Protein AF-0000000087288320 (afdb_homodimer)

Solvent-accessible surface area (backbone atoms only — not comparable to full-atom values): 20146 Å² total; per-residue (Å²): 88,63,56,33,37,24,22,53,28,0,20,28,48,33,50,66,39,34,60,52,34,31,35,42,32,48,26,39,26,51,52,38,39,58,61,34,47,61,52,41,53,49,40,74,44,32,36,66,51,32,46,74,71,66,43,54,68,68,47,19,50,52,28,26,45,25,40,53,29,32,46,63,25,49,52,24,49,22,45,33,51,28,51,51,27,51,33,35,25,68,72,48,43,61,66,59,38,52,48,52,52,55,42,47,57,52,39,53,53,47,32,49,41,33,24,61,74,72,56,46,40,51,40,22,41,22,35,38,53,20,50,40,39,41,48,45,35,50,53,52,49,49,48,43,74,68,34,77,87,28,50,61,29,46,78,64,90,61,75,66,22,75,52,64,52,67,64,46,45,52,52,10,49,40,50,36,49,46,54,51,49,58,53,47,59,55,49,52,47,57,60,54,35,61,73,43,96,60,25,65,60,46,48,56,28,56,69,75,104,89,63,58,34,37,23,22,54,28,1,21,28,49,32,51,67,41,35,58,53,33,30,38,41,34,47,28,40,26,51,52,38,40,56,62,34,46,64,52,43,53,50,39,73,44,32,36,65,51,34,42,73,71,66,43,53,71,68,48,18,51,52,28,26,45,25,41,54,29,34,46,64,26,49,50,26,49,23,46,33,50,29,51,52,29,51,33,35,26,69,72,48,44,61,66,60,39,52,47,50,52,55,41,47,57,51,39,53,54,46,33,48,41,34,24,60,74,73,56,46,41,51,38,23,42,22,36,37,53,19,50,40,40,42,49,45,35,50,54,52,50,50,48,44,75,68,33,79,86,28,50,60,30,45,78,63,91,62,75,66,23,73,53,66,52,69,63,48,44,53,51,10,49,39,51,36,49,45,54,50,50,58,54,46,59,55,47,54,46,56,60,54,35,60,72,43,98,59,26,67,61,46,47,55,30,55,70,75,106

Nearest PDB structures (foldseek):
  7dqk-assembly1_A  TM=9.594E-01  e=2.286E-16  Nicotiana tabacum
  5y50-assembly1_A  TM=8.975E-01  e=9.957E-10  Arabidopsis thaliana
  5xjj-assembly1_A  TM=8.899E-01  e=1.321E-08  Camelina sativa
  3vvo-assembly1_A  TM=7.636E-01  e=1.579E-02  Pyrococcus furiosus
  6idr-assembly1_A  TM=7.639E-01  e=8.590E-02  Vibrio cholerae

Foldseek 3Di:
DLVLLLVVLLVCVVVVVQQCNQLSLLLQLVLQQVVLVVVLVCLCCQLVVVVVVPDDNVCSVLVSLLSNLQSLVSSLCSNLSSLQSSCVSVVNHVQLVVQLVVLVVVLVVQLCCQCPVVPVNSNSNSNSSNVSSNSSSVSSVVCLPPPPSNCSNHPDDDPCSVPPSVVSVVVVVVVVVVVVVVVVVLVVVLVVCCVDPCSVVSNVVSVVD/DLVLLLVVLLVCVVVVVQQCNQLSLLLQLVLQQVVLVVVLVCLCCQLVVVVVVPDDNVCSVLVSLLSNLQSLVSSLCSNLSSLCSSCVSVVNHVQLVVQLVVLVVVLVVQLCCQCPVVPVNSNSNSNSSSVSSNSSSVSSVVCLPPPPSNCSNHPDDDPCSVPPSVVSVVVVVVVVVVVVVVVVVLVVVLVVCCVDPCSVVSNVVSVVD

InterPro domains:
  IPR002528 Multi antimicrobial extrusion protein [PF01554] (1-113)

Sequence (418 aa):
MGSAVETLCGQAYGAHKYDMLGIYLQRSIILLGLTGIPLAVMYAFSEPLLLLMGQSPDIARAASIFVYGLIPQIFAYAVNFPIQKFLQAQSIVLPSAYISTATLVLHVLMSWVLMYKVGLGLLGASLVLSVSWWIMVAAQFVYIVVSPTCRHTWTGFSWQAFSGLPSFFKLSAASAVMLCLETWYFQVLVIIAGLLPNPEIALDSLSIWMGSAVETLCGQAYGAHKYDMLGIYLQRSIILLGLTGIPLAVMYAFSEPLLLLMGQSPDIARAASIFVYGLIPQIFAYAVNFPIQKFLQAQSIVLPSAYISTATLVLHVLMSWVLMYKVGLGLLGASLVLSVSWWIMVAAQFVYIVVSPTCRHTWTGFSWQAFSGLPSFFKLSAASAVMLCLETWYFQVLVIIAGLLPNPEIALDSLSIW

Organism: Triticum turgidum subsp. durum (NCBI:txid4567)

Structure (mmCIF, N/CA/C/O backbone):
data_AF-0000000087288320-model_v1
#
loop_
_entity.id
_entity.type
_entity.pdbx_description
1 polymer 'Protein DETOXIFICATION'
#
loop_
_atom_site.group_PDB
_atom_site.id
_atom_site.type_symbol
_atom_site.label_atom_id
_atom_site.label_alt_id
_atom_site.label_comp_id
_atom_site.label_asym_id
_atom_site.label_entity_id
_atom_site.label_seq_id
_atom_site.pdbx_PDB_ins_code
_atom_site.Cartn_x
_atom_site.Cartn_y
_atom_site.Cartn_z
_atom_site.occupancy
_atom_site.B_iso_or_equiv
_atom_site.auth_seq_id
_atom_site.auth_comp_id
_atom_site.auth_asym_id
_atom_site.auth_atom_id
_atom_site.pdbx_PDB_model_num
ATOM 1 N N . MET A 1 1 ? -3.99 5.727 -4.988 1 49.69 1 MET A N 1
ATOM 2 C CA . MET A 1 1 ? -4.656 7 -5.23 1 49.69 1 MET A CA 1
ATOM 3 C C . MET A 1 1 ? -5.254 7.555 -3.938 1 49.69 1 MET A C 1
ATOM 5 O O . MET A 1 1 ? -5.789 8.664 -3.922 1 49.69 1 MET A O 1
ATOM 9 N N . GLY A 1 2 ? -5.109 6.781 -2.797 1 59.94 2 GLY A N 1
ATOM 10 C CA . GLY A 1 2 ? -5.785 7.277 -1.607 1 59.94 2 GLY A CA 1
ATOM 11 C C . GLY A 1 2 ? -4.883 8.109 -0.714 1 59.94 2 GLY A C 1
ATOM 12 O O . GLY A 1 2 ? -5.258 8.453 0.406 1 59.94 2 GLY A O 1
ATOM 13 N N . SER A 1 3 ? -3.82 8.555 -1.375 1 71.69 3 SER A N 1
ATOM 14 C CA . SER A 1 3 ? -2.885 9.25 -0.495 1 71.69 3 SER A CA 1
ATOM 15 C C . SER A 1 3 ? -3.293 10.703 -0.291 1 71.69 3 SER A C 1
ATOM 17 O O . SER A 1 3 ? -3.006 11.297 0.752 1 71.69 3 SER A O 1
ATOM 19 N N . ALA A 1 4 ? -4.082 11.188 -1.201 1 85.81 4 ALA A N 1
ATOM 20 C CA . ALA A 1 4 ? -4.5 12.586 -1.103 1 85.81 4 ALA A CA 1
ATOM 21 C C . ALA A 1 4 ? -5.391 12.805 0.116 1 85.81 4 ALA A C 1
ATOM 23 O O . ALA A 1 4 ? -5.281 13.828 0.793 1 85.81 4 ALA A O 1
ATOM 24 N N . VAL A 1 5 ? -6.191 11.859 0.333 1 90 5 VAL A N 1
ATOM 25 C CA . VAL A 1 5 ? -7.125 11.992 1.446 1 90 5 VAL A CA 1
ATOM 26 C C . VAL A 1 5 ? -6.355 12.047 2.764 1 90 5 VAL A C 1
ATOM 28 O O . VAL A 1 5 ? -6.629 12.891 3.617 1 90 5 VAL A O 1
ATOM 31 N N . GLU A 1 6 ? -5.41 11.188 2.91 1 89.94 6 GLU A N 1
ATOM 32 C CA . GLU A 1 6 ? -4.637 11.188 4.148 1 89.94 6 GLU A CA 1
ATOM 33 C C . GLU A 1 6 ? -3.871 12.5 4.312 1 89.94 6 GLU A C 1
ATOM 35 O O . GLU A 1 6 ? -3.807 13.055 5.414 1 89.94 6 GLU A O 1
ATOM 40 N N . THR A 1 7 ? -3.342 12.938 3.246 1 91.19 7 THR A N 1
ATOM 41 C CA . THR A 1 7 ? -2.561 14.172 3.271 1 91.19 7 THR A CA 1
ATOM 42 C C . THR A 1 7 ? -3.443 15.367 3.617 1 91.19 7 THR A C 1
ATOM 44 O O . THR A 1 7 ? -3.172 16.094 4.578 1 91.19 7 THR A O 1
ATOM 47 N N . LEU A 1 8 ? -4.484 15.562 2.922 1 93.44 8 LEU A N 1
ATOM 48 C CA . LEU A 1 8 ? -5.324 16.734 3.078 1 93.44 8 LEU A CA 1
ATOM 49 C C . LEU A 1 8 ? -6.105 16.688 4.387 1 93.44 8 LEU A C 1
ATOM 51 O O . LEU A 1 8 ? -6.297 17.719 5.043 1 93.44 8 LEU A O 1
ATOM 55 N N . CYS A 1 9 ? -6.543 15.516 4.75 1 95.31 9 CYS A N 1
ATOM 56 C CA . CYS A 1 9 ? -7.207 15.375 6.043 1 95.31 9 CYS A CA 1
ATOM 57 C C . CYS A 1 9 ? -6.234 15.641 7.188 1 95.31 9 CYS A C 1
ATOM 59 O O . CYS A 1 9 ? -6.598 16.281 8.18 1 95.31 9 CYS A O 1
ATOM 61 N N . GLY A 1 10 ? -5.023 15.141 7.043 1 94.5 10 GLY A N 1
ATOM 62 C CA . GLY A 1 10 ? -4.02 15.414 8.055 1 94.5 10 GLY A CA 1
ATOM 63 C C . GLY A 1 10 ? -3.744 16.891 8.242 1 94.5 10 GLY A C 1
ATOM 64 O O . GLY A 1 10 ? -3.691 17.391 9.367 1 94.5 10 GLY A O 1
ATOM 65 N N . GLN A 1 11 ? -3.582 17.547 7.184 1 94.88 11 GLN A N 1
ATOM 66 C CA . GLN A 1 11 ? -3.35 19 7.223 1 94.88 11 GLN A CA 1
ATOM 67 C C . GLN A 1 11 ? -4.531 19.719 7.852 1 94.88 11 GLN A C 1
ATOM 69 O O . GLN A 1 11 ? -4.348 20.594 8.711 1 94.88 11 GLN A O 1
ATOM 74 N N . ALA A 1 12 ? -5.707 19.375 7.363 1 96.56 12 ALA A N 1
ATOM 75 C CA . ALA A 1 12 ? -6.914 20.031 7.875 1 96.56 12 ALA A CA 1
ATOM 76 C C . ALA A 1 12 ? -7.082 19.766 9.367 1 96.56 12 ALA A C 1
ATOM 78 O O . ALA A 1 12 ? -7.438 20.656 10.133 1 96.56 12 ALA A O 1
ATOM 79 N N . TYR A 1 13 ? -6.887 18.578 9.766 1 96.69 13 TYR A N 1
ATOM 80 C CA . TYR A 1 13 ? -6.988 18.219 11.18 1 96.69 13 TYR A CA 1
ATOM 81 C C . TYR A 1 13 ? -6.012 19.031 12.023 1 96.69 13 TYR A C 1
ATOM 83 O O . TYR A 1 13 ? -6.383 19.562 13.062 1 96.69 13 TYR A O 1
ATOM 91 N N . GLY A 1 14 ? -4.789 19.094 11.57 1 95.5 14 GLY A N 1
ATOM 92 C CA . GLY A 1 14 ? -3.787 19.891 12.258 1 95.5 14 GLY A CA 1
ATOM 93 C C . GLY A 1 14 ? -4.145 21.359 12.336 1 95.5 14 GLY A C 1
ATOM 94 O O . GLY A 1 14 ? -3.861 22.016 13.336 1 95.5 14 GLY A O 1
ATOM 95 N N . ALA A 1 15 ? -4.789 21.828 11.328 1 96.5 15 ALA A N 1
ATOM 96 C CA . ALA A 1 15 ? -5.164 23.234 11.242 1 96.5 15 ALA A CA 1
ATOM 97 C C . ALA A 1 15 ? -6.477 23.5 11.969 1 96.5 15 ALA A C 1
ATOM 99 O O . ALA A 1 15 ? -6.996 24.609 11.945 1 96.5 15 ALA A O 1
ATOM 100 N N . HIS A 1 16 ? -7.082 22.484 12.5 1 96.88 16 HIS A N 1
ATOM 101 C CA . HIS A 1 16 ? -8.352 22.531 13.219 1 96.88 16 HIS A CA 1
ATOM 102 C C . HIS A 1 16 ? -9.5 22.906 12.289 1 96.88 16 HIS A C 1
ATOM 104 O O . HIS A 1 16 ? -10.453 23.562 12.703 1 96.88 16 HIS A O 1
ATOM 110 N N . LYS A 1 17 ? -9.305 22.688 11.047 1 97.19 17 LYS A N 1
ATOM 111 C CA . LYS A 1 17 ? -10.406 22.766 10.094 1 97.19 17 LYS A CA 1
ATOM 112 C C . LYS A 1 17 ? -11.133 21.422 9.992 1 97.19 17 LYS A C 1
ATOM 114 O O . LYS A 1 17 ? -11.164 20.812 8.922 1 97.19 17 LYS A O 1
ATOM 119 N N . TYR A 1 18 ? -11.805 21.078 10.992 1 97.06 18 TYR A N 1
ATOM 120 C CA . TYR A 1 18 ? -12.32 19.734 11.188 1 97.06 18 TYR A CA 1
ATOM 121 C C . TYR A 1 18 ? -13.43 19.422 10.188 1 97.06 18 TYR A C 1
ATOM 123 O O . TYR A 1 18 ? -13.555 18.297 9.711 1 97.06 18 TYR A O 1
ATOM 131 N N . ASP A 1 19 ? -14.133 20.359 9.758 1 95.38 19 ASP A N 1
ATOM 132 C CA . ASP A 1 19 ? -15.281 20.172 8.875 1 95.38 19 ASP A CA 1
ATOM 133 C C . ASP A 1 19 ? -14.836 19.75 7.48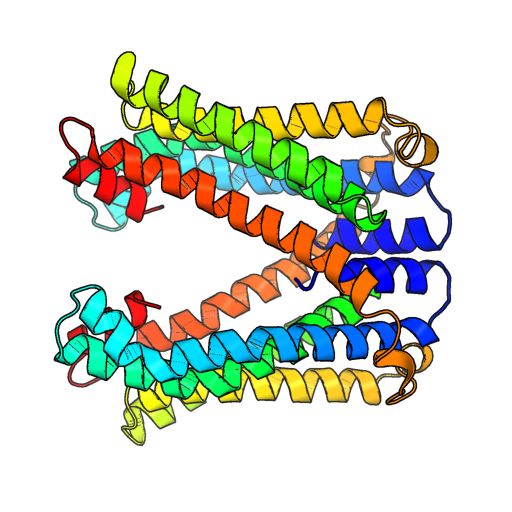 1 95.38 19 ASP A C 1
ATOM 135 O O . ASP A 1 19 ? -15.609 19.141 6.73 1 95.38 19 ASP A O 1
ATOM 139 N N . MET A 1 20 ? -13.617 20.078 7.16 1 95.75 20 MET A N 1
ATOM 140 C CA . MET A 1 20 ? -13.109 19.781 5.824 1 95.75 20 MET A CA 1
ATOM 141 C C . MET A 1 20 ? -12.781 18.297 5.684 1 95.75 20 MET A C 1
ATOM 143 O O . MET A 1 20 ? -12.68 17.781 4.57 1 95.75 20 MET A O 1
ATOM 147 N N . LEU A 1 21 ? -12.609 17.625 6.77 1 97.25 21 LEU A N 1
ATOM 148 C CA . LEU A 1 21 ? -12.242 16.203 6.723 1 97.25 21 LEU A CA 1
ATOM 149 C C . LEU A 1 21 ? -13.328 15.383 6.035 1 97.25 21 LEU A C 1
ATOM 151 O O . LEU A 1 21 ? -13.039 14.578 5.152 1 97.25 21 LEU A O 1
ATOM 155 N N . GLY A 1 22 ? -14.516 15.648 6.426 1 97.19 22 GLY A N 1
ATOM 156 C CA . GLY A 1 22 ? -15.625 14.961 5.793 1 97.19 22 GLY A CA 1
ATOM 157 C C . GLY A 1 22 ? -15.734 15.242 4.309 1 97.19 22 GLY A C 1
ATOM 158 O O . GLY A 1 22 ? -16.062 14.352 3.525 1 97.19 22 GLY A O 1
ATOM 159 N N . ILE A 1 23 ? -15.438 16.438 3.93 1 96.31 23 ILE A N 1
ATOM 160 C CA . ILE A 1 23 ? -15.492 16.844 2.529 1 96.31 23 ILE A CA 1
ATOM 161 C C . ILE A 1 23 ? -14.422 16.094 1.731 1 96.31 23 ILE A C 1
ATOM 163 O O . ILE A 1 23 ? -14.703 15.555 0.659 1 96.31 23 ILE A O 1
ATOM 167 N N . TYR A 1 24 ? -13.258 16.031 2.268 1 95.44 24 TYR A N 1
ATOM 168 C CA . TYR A 1 24 ? -12.172 15.32 1.596 1 95.44 24 TYR A CA 1
ATOM 169 C C . TYR A 1 24 ? -12.469 13.828 1.493 1 95.44 24 TYR A C 1
ATOM 171 O O . TYR A 1 24 ? -12.133 13.195 0.49 1 95.44 24 TYR A O 1
ATOM 179 N N . LEU A 1 25 ? -13.062 13.281 2.559 1 96.5 25 LEU A N 1
ATOM 180 C CA . LEU A 1 25 ? -13.484 11.883 2.535 1 96.5 25 LEU A CA 1
ATOM 181 C C . LEU A 1 25 ? -14.422 11.617 1.365 1 96.5 25 LEU A C 1
ATOM 183 O O . LEU A 1 25 ? -14.195 10.703 0.575 1 96.5 25 LEU A O 1
ATOM 187 N N . GLN A 1 26 ? -15.406 12.438 1.244 1 96.81 26 GLN A N 1
ATOM 188 C CA . GLN A 1 26 ? -16.406 12.273 0.191 1 96.81 26 GLN A CA 1
ATOM 189 C C . GLN A 1 26 ? -15.789 12.5 -1.188 1 96.81 26 GLN A C 1
ATOM 191 O O . GLN A 1 26 ? -16.078 11.758 -2.129 1 96.81 26 GLN A O 1
ATOM 196 N N . ARG A 1 27 ? -14.961 13.492 -1.257 1 95.19 27 ARG A N 1
ATOM 197 C CA . ARG A 1 27 ? -14.273 13.766 -2.514 1 95.19 27 ARG A CA 1
ATOM 198 C C . ARG A 1 27 ? -13.453 12.562 -2.967 1 95.19 27 ARG A C 1
ATOM 200 O O . ARG A 1 27 ? -13.453 12.211 -4.148 1 95.19 27 ARG A O 1
ATOM 207 N N . SER A 1 28 ? -12.773 12.023 -2.025 1 94.94 28 SER A N 1
ATOM 208 C CA . SER A 1 28 ? -11.953 10.859 -2.318 1 94.94 28 SER A CA 1
ATOM 209 C C . SER A 1 28 ? -12.812 9.68 -2.766 1 94.94 28 SER A C 1
ATOM 211 O O . SER A 1 28 ? -12.438 8.945 -3.684 1 94.94 28 SER A O 1
ATOM 213 N N . ILE A 1 29 ? -13.938 9.477 -2.143 1 96.38 29 ILE A N 1
ATOM 214 C CA . ILE A 1 29 ? -14.836 8.383 -2.498 1 96.38 29 ILE A CA 1
ATOM 215 C C . ILE A 1 29 ? -15.32 8.562 -3.932 1 96.38 29 ILE A C 1
ATOM 217 O O . ILE A 1 29 ? -15.375 7.602 -4.703 1 96.38 29 ILE A O 1
ATOM 221 N N . ILE A 1 30 ? -15.625 9.75 -4.277 1 95.62 30 ILE A N 1
ATOM 222 C CA . ILE A 1 30 ? -16.094 10.055 -5.625 1 95.62 30 ILE A CA 1
ATOM 223 C C . ILE A 1 30 ? -15 9.758 -6.641 1 95.62 30 ILE A C 1
ATOM 225 O O . ILE A 1 30 ? -15.242 9.055 -7.629 1 95.62 30 ILE A O 1
ATOM 229 N N . LEU A 1 31 ? -13.883 10.242 -6.367 1 93.44 31 LEU A N 1
ATOM 230 C CA . LEU A 1 31 ? -12.773 10.07 -7.301 1 93.44 31 LEU A CA 1
ATOM 231 C C . LEU A 1 31 ? -12.406 8.602 -7.453 1 93.44 31 LEU A C 1
ATOM 233 O O . LEU A 1 31 ? -12.258 8.102 -8.57 1 93.44 31 LEU A O 1
ATOM 237 N N . LEU A 1 32 ? -12.273 7.941 -6.328 1 93.31 32 LEU A N 1
ATOM 238 C CA . LEU A 1 32 ? -11.914 6.527 -6.371 1 93.31 32 LEU A CA 1
ATOM 239 C C . LEU A 1 32 ? -13.047 5.699 -6.98 1 93.31 32 LEU A C 1
ATOM 241 O O . LEU A 1 32 ? -12.789 4.723 -7.691 1 93.31 32 LEU A O 1
ATOM 245 N N . GLY A 1 33 ? -14.25 6.09 -6.688 1 95.44 33 GLY A N 1
ATOM 246 C CA . GLY A 1 33 ? -15.375 5.434 -7.328 1 95.44 33 GLY A CA 1
ATOM 247 C C . GLY A 1 33 ? -15.344 5.539 -8.844 1 95.44 33 GLY A C 1
ATOM 248 O O . GLY A 1 33 ? -15.586 4.555 -9.547 1 95.44 33 GLY A O 1
ATOM 249 N N . LEU A 1 34 ? -15.039 6.688 -9.281 1 94.06 34 LEU A N 1
ATOM 250 C CA . LEU A 1 34 ? -14.969 6.926 -10.719 1 94.06 34 LEU A CA 1
ATOM 251 C C . LEU A 1 34 ? -13.836 6.133 -11.352 1 94.06 34 LEU A C 1
ATOM 253 O O . LEU A 1 34 ? -13.984 5.59 -12.453 1 94.06 34 LEU A O 1
ATOM 257 N N . THR A 1 35 ? -12.727 6.062 -10.703 1 90.69 35 THR A N 1
ATOM 258 C CA . THR A 1 35 ? -11.594 5.309 -11.227 1 90.69 35 THR A CA 1
ATOM 259 C C . THR A 1 35 ? -11.883 3.809 -11.203 1 90.69 35 THR A C 1
ATOM 261 O O . THR A 1 35 ? -11.266 3.039 -11.938 1 90.69 35 THR A O 1
ATOM 264 N N . GLY A 1 36 ? -12.773 3.391 -10.297 1 94.38 36 GLY A N 1
ATOM 265 C CA . GLY A 1 36 ? -13.164 1.993 -10.211 1 94.38 36 GLY A CA 1
ATOM 266 C C . GLY A 1 36 ? -13.992 1.532 -11.398 1 94.38 36 GLY A C 1
ATOM 267 O O . GLY A 1 36 ? -14.031 0.338 -11.703 1 94.38 36 GLY A O 1
ATOM 268 N N . ILE A 1 37 ? -14.578 2.438 -12.125 1 96.88 37 ILE A N 1
ATOM 269 C CA . ILE A 1 37 ? -15.484 2.096 -13.211 1 96.88 37 ILE A CA 1
ATOM 270 C C . ILE A 1 37 ? -14.703 1.437 -14.352 1 96.88 37 ILE A C 1
ATOM 272 O O . ILE A 1 37 ? -15.055 0.343 -14.797 1 96.88 37 ILE A O 1
ATOM 276 N N . PRO A 1 38 ? -13.625 2.02 -14.844 1 95.75 38 PRO A N 1
ATOM 277 C CA . PRO A 1 38 ? -12.852 1.333 -15.875 1 95.75 38 PRO A CA 1
ATOM 278 C C . PRO A 1 38 ? -12.352 -0.038 -15.43 1 95.75 38 PRO A C 1
ATOM 280 O O . PRO A 1 38 ? -12.289 -0.971 -16.234 1 95.75 38 PRO A O 1
ATOM 283 N N . LEU A 1 39 ? -11.969 -0.109 -14.242 1 94.12 39 LEU A N 1
ATOM 284 C CA . LEU A 1 39 ? -11.516 -1.388 -13.711 1 94.12 39 LEU A CA 1
ATOM 285 C C . LEU A 1 39 ? -12.641 -2.412 -13.711 1 94.12 39 LEU A C 1
ATOM 287 O O . LEU A 1 39 ? -12.43 -3.578 -14.055 1 94.12 39 LEU A O 1
ATOM 291 N N . ALA A 1 40 ? -13.797 -1.947 -13.305 1 96.75 40 ALA A N 1
ATOM 292 C CA . ALA A 1 40 ? -14.961 -2.826 -13.32 1 96.75 40 ALA A CA 1
ATOM 293 C C . ALA A 1 40 ? -15.258 -3.316 -14.734 1 96.75 40 ALA A C 1
ATOM 295 O O . ALA A 1 40 ? -15.617 -4.48 -14.93 1 96.75 40 ALA A O 1
ATOM 296 N N . VAL A 1 41 ? -15.102 -2.459 -15.664 1 96.88 41 VAL A N 1
ATOM 297 C CA . VAL A 1 41 ? -15.312 -2.826 -17.062 1 96.88 41 VAL A CA 1
ATOM 298 C C . VAL A 1 41 ? -14.281 -3.865 -17.484 1 96.88 41 VAL A C 1
ATOM 300 O O . VAL A 1 41 ? -14.617 -4.844 -18.156 1 96.88 41 VAL A O 1
ATOM 303 N N . MET A 1 42 ? -13.086 -3.688 -17.078 1 95.19 42 MET A N 1
ATOM 304 C CA . MET A 1 42 ? -12.039 -4.66 -17.391 1 95.19 42 MET A CA 1
ATOM 305 C C . MET A 1 42 ? -12.359 -6.016 -16.766 1 95.19 42 MET A C 1
ATOM 307 O O . MET A 1 42 ? -12.133 -7.055 -17.391 1 95.19 42 MET A O 1
ATOM 311 N N . TYR A 1 43 ? -12.836 -5.961 -15.578 1 94.5 43 TYR A N 1
ATOM 312 C CA . TYR A 1 43 ? -13.219 -7.195 -14.898 1 94.5 43 TYR A CA 1
ATOM 313 C C . TYR A 1 43 ? -14.344 -7.898 -15.648 1 94.5 43 TYR A C 1
ATOM 315 O O . TYR A 1 43 ? -14.359 -9.125 -15.75 1 94.5 43 TYR A O 1
ATOM 323 N N . ALA A 1 44 ? -15.273 -7.098 -16.188 1 95.75 44 ALA A N 1
ATOM 324 C CA . ALA A 1 44 ? -16.406 -7.664 -16.906 1 95.75 44 ALA A CA 1
ATOM 325 C C . ALA A 1 44 ? -15.93 -8.383 -18.172 1 95.75 44 ALA A C 1
ATOM 327 O O . ALA A 1 44 ? -16.578 -9.336 -18.625 1 95.75 44 ALA A O 1
ATOM 328 N N . PHE A 1 45 ? -14.781 -8.008 -18.672 1 96.19 45 PHE A N 1
ATOM 329 C CA . PHE A 1 45 ? -14.234 -8.617 -19.875 1 96.19 45 PHE A CA 1
ATOM 330 C C . PHE A 1 45 ? -13.039 -9.5 -19.547 1 96.19 45 PHE A C 1
ATOM 332 O O . PHE A 1 45 ? -12.133 -9.664 -20.359 1 96.19 45 PHE A O 1
ATOM 339 N N . SER A 1 46 ? -13.062 -9.961 -18.406 1 93.12 46 SER A N 1
ATOM 340 C CA . SER A 1 46 ? -11.906 -10.727 -17.938 1 93.12 46 SER A CA 1
ATOM 341 C C . SER A 1 46 ? -11.719 -12 -18.766 1 93.12 46 SER A C 1
ATOM 343 O O . SER A 1 46 ? -10.594 -12.375 -19.094 1 93.12 46 SER A O 1
ATOM 345 N N . GLU A 1 47 ? -12.859 -12.641 -19.125 1 94.25 47 GLU A N 1
ATOM 346 C CA . GLU A 1 47 ? -12.734 -13.906 -19.828 1 94.25 47 GLU A CA 1
ATOM 347 C C . GLU A 1 47 ? -12.047 -13.719 -21.188 1 94.25 47 GLU A C 1
ATOM 349 O O . GLU A 1 47 ? -11.023 -14.352 -21.453 1 94.25 47 GLU A O 1
ATOM 354 N N . PRO A 1 48 ? -12.547 -12.867 -22.047 1 95.5 48 PRO A N 1
ATOM 355 C CA . PRO A 1 48 ? -11.836 -12.664 -23.312 1 95.5 48 PRO A CA 1
ATOM 356 C C . PRO A 1 48 ? -10.414 -12.156 -23.125 1 95.5 48 PRO A C 1
ATOM 358 O O . PRO A 1 48 ? -9.523 -12.484 -23.906 1 95.5 48 PRO A O 1
ATOM 361 N N . LEU A 1 49 ? -10.148 -11.414 -22.109 1 92.94 49 LEU A N 1
ATOM 362 C CA . LEU A 1 49 ? -8.812 -10.898 -21.828 1 92.94 49 LEU A CA 1
ATOM 363 C C . LEU A 1 49 ? -7.863 -12.031 -21.453 1 92.94 49 LEU A C 1
ATOM 365 O O . LEU A 1 49 ? -6.719 -12.062 -21.922 1 92.94 49 LEU A O 1
ATOM 369 N N . LEU A 1 50 ? -8.375 -12.938 -20.672 1 90.44 50 LEU A N 1
ATOM 370 C CA . LEU A 1 50 ? -7.551 -14.062 -20.25 1 90.44 50 LEU A CA 1
ATOM 371 C C . LEU A 1 50 ? -7.289 -15.023 -21.406 1 90.44 50 LEU A C 1
ATOM 373 O O . LEU A 1 50 ? -6.199 -15.586 -21.516 1 90.44 50 LEU A O 1
ATOM 377 N N . LEU A 1 51 ? -8.297 -15.203 -22.266 1 93.5 51 LEU A N 1
ATOM 378 C CA . LEU A 1 51 ? -8.117 -16.016 -23.453 1 93.5 51 LEU A CA 1
ATOM 379 C C . LEU A 1 51 ? -7.074 -15.398 -24.391 1 93.5 51 LEU A C 1
ATOM 381 O O . LEU A 1 51 ? -6.23 -16.109 -24.938 1 93.5 51 LEU A O 1
ATOM 385 N N . LEU A 1 52 ? -7.105 -14.125 -24.484 1 92.31 52 LEU A N 1
ATOM 386 C CA . LEU A 1 52 ? -6.141 -13.398 -25.312 1 92.31 52 LEU A CA 1
ATOM 387 C C . LEU A 1 52 ? -4.73 -13.547 -24.734 1 92.31 52 LEU A C 1
ATOM 389 O O . LEU A 1 52 ? -3.754 -13.531 -25.484 1 92.31 52 LEU A O 1
ATOM 393 N N . MET A 1 53 ? -4.672 -13.742 -23.5 1 89.75 53 MET A N 1
ATOM 394 C CA . MET A 1 53 ? -3.381 -13.883 -22.828 1 89.75 53 MET A CA 1
ATOM 395 C C . MET A 1 53 ? -2.879 -15.32 -22.922 1 89.75 53 MET A C 1
ATOM 397 O O . MET A 1 53 ? -1.828 -15.648 -22.359 1 89.75 53 MET A O 1
ATOM 401 N N . GLY A 1 54 ? -3.738 -16.234 -23.484 1 90 54 GLY A N 1
ATOM 402 C CA . GLY A 1 54 ? -3.277 -17.578 -23.75 1 90 54 GLY A CA 1
ATOM 403 C C . GLY A 1 54 ? -3.699 -18.578 -22.688 1 90 54 GLY A C 1
ATOM 404 O O . GLY A 1 54 ? -3.188 -19.703 -22.641 1 90 54 GLY A O 1
ATOM 405 N N . GLN A 1 55 ? -4.578 -18.172 -21.844 1 86.44 55 GLN A N 1
ATOM 406 C CA . GLN A 1 55 ? -5.062 -19.109 -20.828 1 86.44 55 GLN A CA 1
ATOM 407 C C . GLN A 1 55 ? -6.004 -20.141 -21.438 1 86.44 55 GLN A C 1
ATOM 409 O O . GLN A 1 55 ? -6.664 -19.859 -22.453 1 86.44 55 GLN A O 1
ATOM 414 N N . SER A 1 56 ? -6.039 -21.297 -20.938 1 91.56 56 SER A N 1
ATOM 415 C CA . SER A 1 56 ? -6.98 -22.312 -21.406 1 91.56 56 SER A CA 1
ATOM 416 C C . SER A 1 56 ? -8.422 -21.875 -21.172 1 91.56 56 SER A C 1
ATOM 418 O O . SER A 1 56 ? -8.711 -21.141 -20.219 1 91.56 56 SER A O 1
ATOM 420 N N . PRO A 1 57 ? -9.344 -22.266 -21.953 1 93.31 57 PRO A N 1
ATOM 421 C CA . PRO A 1 57 ? -10.742 -21.875 -21.797 1 93.31 57 PRO A CA 1
ATOM 422 C C . PRO A 1 57 ? -11.312 -22.234 -20.422 1 93.31 57 PRO A C 1
ATOM 424 O O . PRO A 1 57 ? -12.078 -21.469 -19.844 1 93.31 57 PRO A O 1
ATOM 427 N N . ASP A 1 58 ? -10.969 -23.328 -19.891 1 91.19 58 ASP A N 1
ATOM 428 C CA . ASP A 1 58 ? -11.477 -23.75 -18.578 1 91.19 58 ASP A CA 1
ATOM 429 C C . ASP A 1 58 ? -10.992 -22.828 -17.469 1 91.19 58 ASP A C 1
ATOM 431 O O . ASP A 1 58 ? -11.773 -22.438 -16.609 1 91.19 58 ASP A O 1
ATOM 435 N N . ILE A 1 59 ? -9.742 -22.484 -17.5 1 87.38 59 ILE A N 1
ATOM 436 C CA . ILE A 1 59 ? -9.172 -21.594 -16.516 1 87.38 59 ILE A CA 1
ATOM 437 C C . ILE A 1 59 ? -9.742 -20.188 -16.688 1 87.38 59 ILE A C 1
ATOM 439 O O . ILE A 1 59 ? -10.086 -19.531 -15.703 1 87.38 59 ILE A O 1
ATOM 443 N N . ALA A 1 60 ? -9.781 -19.75 -17.938 1 91.25 60 ALA A N 1
ATOM 444 C CA . ALA A 1 60 ? -10.312 -18.422 -18.219 1 91.25 60 ALA A CA 1
ATOM 445 C C . ALA A 1 60 ? -11.75 -18.297 -17.719 1 91.25 60 ALA A C 1
ATOM 447 O O . ALA A 1 60 ? -12.109 -17.281 -17.109 1 91.25 60 ALA A O 1
ATOM 448 N N . ARG A 1 61 ? -12.516 -19.328 -17.984 1 93.06 61 ARG A N 1
ATOM 449 C CA . ARG A 1 61 ? -13.914 -19.312 -17.562 1 93.06 61 ARG A CA 1
ATOM 450 C C . ARG A 1 61 ? -14.031 -19.328 -16.031 1 93.06 61 ARG A C 1
ATOM 452 O O . ARG A 1 61 ? -14.758 -18.516 -15.461 1 93.06 61 ARG A O 1
ATOM 459 N N . ALA A 1 62 ? -13.32 -20.172 -15.383 1 89.25 62 ALA A N 1
ATOM 460 C CA . ALA A 1 62 ? -13.352 -20.266 -13.93 1 89.25 62 ALA A CA 1
ATOM 461 C C . ALA A 1 62 ? -12.859 -18.969 -13.281 1 89.25 62 ALA A C 1
ATOM 463 O O . ALA A 1 62 ? -13.461 -18.469 -12.328 1 89.25 62 ALA A O 1
ATOM 464 N N . ALA A 1 63 ? -11.758 -18.406 -13.781 1 90.44 63 ALA A N 1
ATOM 465 C CA . ALA A 1 63 ? -11.203 -17.172 -13.266 1 90.44 63 ALA A CA 1
ATOM 466 C C . ALA A 1 63 ? -12.18 -16.016 -13.438 1 90.44 63 ALA A C 1
ATOM 468 O O . ALA A 1 63 ? -12.297 -15.148 -12.562 1 90.44 63 ALA A O 1
ATOM 469 N N . SER A 1 64 ? -12.805 -16.047 -14.539 1 94.06 64 SER A N 1
ATOM 470 C CA . SER A 1 64 ? -13.734 -14.961 -14.805 1 94.06 64 SER A CA 1
ATOM 471 C C . SER A 1 64 ? -14.914 -14.992 -13.836 1 94.06 64 SER A C 1
ATOM 473 O O . SER A 1 64 ? -15.43 -13.945 -13.438 1 94.06 64 SER A O 1
ATOM 475 N N . ILE A 1 65 ? -15.359 -16.172 -13.523 1 92.75 65 ILE A N 1
ATOM 476 C CA . ILE A 1 65 ? -16.438 -16.328 -12.555 1 92.75 65 ILE A CA 1
ATOM 477 C C . ILE A 1 65 ? -16.031 -15.719 -11.219 1 92.75 65 ILE A C 1
ATOM 479 O O . ILE A 1 65 ? -16.812 -15.008 -10.586 1 92.75 65 ILE A O 1
ATOM 483 N N . PHE A 1 66 ? -14.805 -16.016 -10.805 1 92.88 66 PHE A N 1
ATOM 484 C CA . PHE A 1 66 ? -14.258 -15.422 -9.586 1 92.88 66 PHE A CA 1
ATOM 485 C C . PHE A 1 66 ? -14.211 -13.898 -9.695 1 92.88 66 PHE A C 1
ATOM 487 O O . PHE A 1 66 ? -14.609 -13.195 -8.773 1 92.88 66 PHE A O 1
ATOM 494 N N . VAL A 1 67 ? -13.781 -13.391 -10.805 1 94.06 67 VAL A N 1
ATOM 495 C CA . VAL A 1 67 ? -13.57 -11.961 -11.023 1 94.06 67 VAL A CA 1
ATOM 496 C C . VAL A 1 67 ? -14.914 -11.234 -11.016 1 94.06 67 VAL A C 1
ATOM 498 O O . VAL A 1 67 ? -15.023 -10.125 -10.484 1 94.06 67 VAL A O 1
ATOM 501 N N . TYR A 1 68 ? -15.922 -11.836 -11.625 1 95.12 68 TYR A N 1
ATOM 502 C CA . TYR A 1 68 ? -17.25 -11.219 -11.648 1 95.12 68 TYR A CA 1
ATOM 503 C C . TYR A 1 68 ? -17.75 -10.953 -10.227 1 95.12 68 TYR A C 1
ATOM 505 O O . TYR A 1 68 ? -18.328 -9.906 -9.953 1 95.12 68 TYR A O 1
ATOM 513 N N . GLY A 1 69 ? -17.5 -11.906 -9.344 1 95.38 69 GLY A N 1
ATOM 514 C CA . GLY A 1 69 ? -17.922 -11.75 -7.965 1 95.38 69 GLY A CA 1
ATOM 515 C C . GLY A 1 69 ? -17.156 -10.672 -7.223 1 95.38 69 GLY A C 1
ATOM 516 O O . GLY A 1 69 ? -17.578 -10.203 -6.168 1 95.38 69 GLY A O 1
ATOM 517 N N . LEU A 1 70 ? -16 -10.25 -7.801 1 95.88 70 LEU A N 1
ATOM 518 C CA . LEU A 1 70 ? -15.141 -9.258 -7.168 1 95.88 70 LEU A CA 1
ATOM 519 C C . LEU A 1 70 ? -15.555 -7.848 -7.57 1 95.88 70 LEU A C 1
ATOM 521 O O . LEU A 1 70 ? -15.109 -6.867 -6.969 1 95.88 70 LEU A O 1
ATOM 525 N N . ILE A 1 71 ? -16.406 -7.668 -8.547 1 96.56 71 ILE A N 1
ATOM 526 C CA . ILE A 1 71 ? -16.734 -6.359 -9.094 1 96.56 71 ILE A CA 1
ATOM 527 C C . ILE A 1 71 ? -17.312 -5.469 -7.988 1 96.56 71 ILE A C 1
ATOM 529 O O . ILE A 1 71 ? -16.875 -4.324 -7.828 1 96.56 71 ILE A O 1
ATOM 533 N N . PRO A 1 72 ? -18.203 -5.977 -7.121 1 97.75 72 PRO A N 1
ATOM 534 C CA . PRO A 1 72 ? -18.672 -5.113 -6.035 1 97.75 72 PRO A CA 1
ATOM 535 C C . PRO A 1 72 ? -17.562 -4.715 -5.078 1 97.75 72 PRO A C 1
ATOM 537 O O . PRO A 1 72 ? -17.641 -3.666 -4.43 1 97.75 72 PRO A O 1
ATOM 540 N N . GLN A 1 73 ? -16.547 -5.551 -4.945 1 96.88 73 GLN A N 1
ATOM 541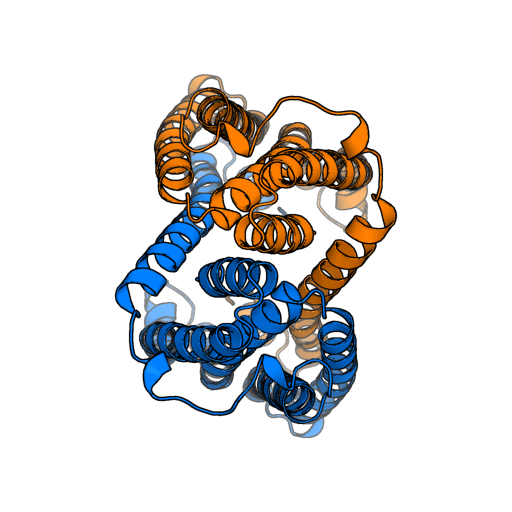 C CA . GLN A 1 73 ? -15.438 -5.281 -4.043 1 96.88 73 GLN A CA 1
ATOM 542 C C . GLN A 1 73 ? -14.656 -4.047 -4.488 1 96.88 73 GLN A C 1
ATOM 544 O O . GLN A 1 73 ? -14.156 -3.289 -3.654 1 96.88 73 GLN A O 1
ATOM 549 N N . ILE A 1 74 ? -14.609 -3.838 -5.777 1 96.25 74 ILE A N 1
ATOM 550 C CA . ILE A 1 74 ? -13.914 -2.674 -6.324 1 96.25 74 ILE A CA 1
ATOM 551 C C . ILE A 1 74 ? -14.484 -1.399 -5.703 1 96.25 74 ILE A C 1
ATOM 553 O O . ILE A 1 74 ? -13.734 -0.56 -5.199 1 96.25 74 ILE A O 1
ATOM 557 N N . PHE A 1 75 ? -15.695 -1.348 -5.633 1 97.81 75 PHE A N 1
ATOM 558 C CA . PHE A 1 75 ? -16.344 -0.135 -5.152 1 97.81 75 PHE A CA 1
ATOM 559 C C . PHE A 1 75 ? -16.359 -0.09 -3.631 1 97.81 75 PHE A C 1
ATOM 561 O O . PHE A 1 75 ? -16.312 0.989 -3.035 1 97.81 75 PHE A O 1
ATOM 568 N N . ALA A 1 76 ? -16.375 -1.276 -3.029 1 97.75 76 ALA A N 1
ATOM 569 C CA . ALA A 1 76 ? -16.203 -1.303 -1.579 1 97.75 76 ALA A CA 1
ATOM 570 C C . ALA A 1 76 ? -14.8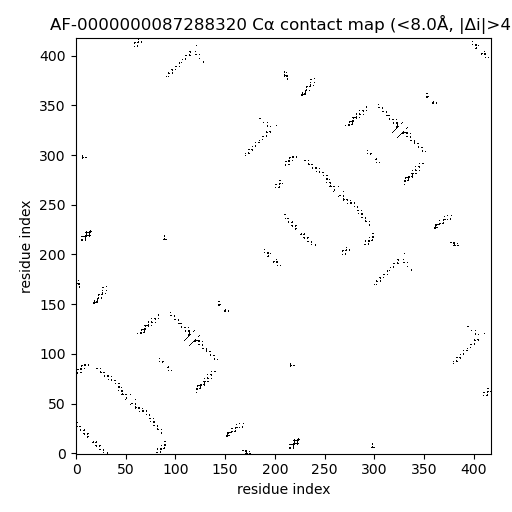36 -0.755 -1.183 1 97.75 76 ALA A C 1
ATOM 572 O O . ALA A 1 76 ? -14.719 -0.001 -0.213 1 97.75 76 ALA A O 1
ATOM 573 N N . TYR A 1 77 ? -13.859 -1.126 -1.945 1 94.69 77 TYR A N 1
ATOM 574 C CA . TYR A 1 77 ? -12.508 -0.631 -1.692 1 94.69 77 TYR A CA 1
ATOM 575 C C . TYR A 1 77 ? -12.438 0.877 -1.901 1 94.69 77 TYR A C 1
ATOM 577 O O . TYR A 1 77 ? -11.758 1.581 -1.146 1 94.69 77 TYR A O 1
ATOM 585 N N . ALA A 1 78 ? -13.133 1.364 -2.881 1 95.69 78 ALA A N 1
ATOM 586 C CA . ALA A 1 78 ? -13.156 2.787 -3.205 1 95.69 78 ALA A CA 1
ATOM 587 C C . ALA A 1 78 ? -13.75 3.602 -2.061 1 95.69 78 ALA A C 1
ATOM 589 O O . ALA A 1 78 ? -13.422 4.777 -1.89 1 95.69 78 ALA A O 1
ATOM 590 N N . VAL A 1 79 ? -14.57 3.002 -1.298 1 97.25 79 VAL A N 1
ATOM 591 C CA . VAL A 1 79 ? -15.195 3.684 -0.168 1 97.25 79 VAL A CA 1
ATOM 592 C C . VAL A 1 79 ? -14.375 3.434 1.1 1 97.25 79 VAL A C 1
ATOM 594 O O . VAL A 1 79 ? -14.156 4.352 1.894 1 97.25 79 VAL A O 1
ATOM 597 N N . ASN A 1 80 ? -13.875 2.264 1.255 1 95.94 80 ASN A N 1
ATOM 598 C CA . ASN A 1 80 ? -13.195 1.856 2.48 1 95.94 80 ASN A CA 1
ATOM 599 C C . ASN A 1 80 ? -11.852 2.562 2.637 1 95.94 80 ASN A C 1
ATOM 601 O O . ASN A 1 80 ? -11.477 2.963 3.74 1 95.94 80 ASN A O 1
ATOM 605 N N . PHE A 1 81 ? -11.203 2.672 1.6 1 93.06 81 PHE A N 1
ATOM 606 C CA . PHE A 1 81 ? -9.867 3.258 1.666 1 93.06 81 PHE A CA 1
ATOM 607 C C . PHE A 1 81 ? -9.93 4.684 2.195 1 93.06 81 PHE A C 1
ATOM 609 O O . PHE A 1 81 ? -9.242 5.023 3.16 1 93.06 81 PHE A O 1
ATOM 616 N N . PRO A 1 82 ? -10.758 5.523 1.63 1 95.75 82 PRO A N 1
ATOM 617 C CA . PRO A 1 82 ? -10.875 6.879 2.168 1 95.75 82 PRO A CA 1
ATOM 618 C C . PRO A 1 82 ? -11.328 6.898 3.627 1 95.75 82 PRO A C 1
ATOM 620 O O . PRO A 1 82 ? -10.891 7.746 4.402 1 95.75 82 PRO A O 1
ATOM 623 N N . ILE A 1 83 ? -12.211 6.027 3.92 1 96.44 83 ILE A N 1
ATOM 624 C CA . ILE A 1 83 ? -12.688 5.957 5.297 1 96.44 83 ILE A CA 1
ATOM 625 C C . ILE A 1 83 ? -11.516 5.676 6.234 1 96.44 83 ILE A C 1
ATOM 627 O O . ILE A 1 83 ? -11.352 6.34 7.262 1 96.44 83 ILE A O 1
ATOM 631 N N . GLN A 1 84 ? -10.656 4.738 5.855 1 93.25 84 GLN A N 1
ATOM 632 C CA . GLN A 1 84 ? -9.5 4.375 6.668 1 93.25 84 GLN A CA 1
ATOM 633 C C . GLN A 1 84 ? -8.539 5.551 6.809 1 93.25 84 GLN A C 1
ATOM 635 O O . GLN A 1 84 ? -8.031 5.816 7.898 1 93.25 84 GLN A O 1
ATOM 640 N N . LYS A 1 85 ? -8.328 6.184 5.742 1 93 85 LYS A N 1
ATOM 641 C CA . LYS A 1 85 ? -7.395 7.312 5.758 1 93 85 LYS A CA 1
ATOM 642 C C . LYS A 1 85 ? -7.965 8.484 6.555 1 93 85 LYS A C 1
ATOM 644 O O . LYS A 1 85 ? -7.223 9.211 7.219 1 93 85 LYS A O 1
ATOM 649 N N . PHE A 1 86 ? -9.281 8.695 6.461 1 95.75 86 PHE A N 1
ATOM 650 C CA . PHE A 1 86 ? -9.992 9.695 7.254 1 95.75 86 PHE A CA 1
ATOM 651 C C . PHE A 1 86 ? -9.781 9.453 8.742 1 95.75 86 PHE A C 1
ATOM 653 O O . PHE A 1 86 ? -9.438 10.375 9.484 1 95.75 86 PHE A O 1
ATOM 660 N N . LEU A 1 87 ? -9.945 8.266 9.141 1 94.69 87 LEU A N 1
ATOM 661 C CA . LEU A 1 87 ? -9.766 7.902 10.539 1 94.69 87 LEU A CA 1
ATOM 662 C C . LEU A 1 87 ? -8.297 7.984 10.938 1 94.69 87 LEU A C 1
ATOM 664 O O . LEU A 1 87 ? -7.969 8.516 12.008 1 94.69 87 LEU A O 1
ATOM 668 N N . GLN A 1 88 ? -7.461 7.551 10.078 1 91.44 88 GLN A N 1
ATOM 669 C CA . GLN A 1 88 ? -6.023 7.551 10.344 1 91.44 88 GLN A CA 1
ATOM 670 C C . GLN A 1 88 ? -5.496 8.977 10.508 1 91.44 88 GLN A C 1
ATOM 672 O O . GLN A 1 88 ? -4.668 9.234 11.375 1 91.44 88 GLN A O 1
ATOM 677 N N . ALA A 1 89 ? -5.957 9.844 9.664 1 92.94 89 ALA A N 1
ATOM 678 C CA . ALA A 1 89 ? -5.52 11.234 9.719 1 92.94 89 ALA A CA 1
ATOM 679 C C . ALA A 1 89 ? -5.793 11.836 11.102 1 92.94 89 ALA A C 1
ATOM 681 O O . ALA A 1 89 ? -5.152 12.812 11.492 1 92.94 89 ALA A O 1
ATOM 682 N N . GLN A 1 90 ? -6.73 11.219 11.797 1 94.06 90 GLN A N 1
ATOM 683 C CA . GLN A 1 90 ? -7.109 11.672 13.125 1 94.06 90 GLN A CA 1
ATOM 684 C C . GLN A 1 90 ? -6.48 10.797 14.211 1 94.06 90 GLN A C 1
ATOM 686 O O . GLN A 1 90 ? -6.832 10.906 15.383 1 94.06 90 GLN A O 1
ATOM 691 N N . SER A 1 91 ? -5.609 9.883 13.805 1 90.62 91 SER A N 1
ATOM 692 C CA . SER A 1 91 ? -4.934 8.945 14.688 1 90.62 91 SER A CA 1
ATOM 693 C C . SER A 1 91 ? -5.922 7.969 15.32 1 90.62 91 SER A C 1
ATOM 695 O O . SER A 1 91 ? -5.719 7.512 16.453 1 90.62 91 SER A O 1
ATOM 697 N N . ILE A 1 92 ? -7.043 7.789 14.672 1 92.94 92 ILE A N 1
ATOM 698 C CA . ILE A 1 92 ? -8.023 6.785 15.07 1 92.94 92 ILE A CA 1
ATOM 699 C C . ILE A 1 92 ? -7.82 5.512 14.25 1 92.94 92 ILE A C 1
ATOM 701 O O . ILE A 1 92 ? -8.406 5.355 13.18 1 92.94 92 ILE A O 1
ATOM 705 N N . VAL A 1 93 ? -7.02 4.582 14.773 1 89.62 93 VAL A N 1
ATOM 706 C CA . VAL A 1 93 ? -6.648 3.432 13.961 1 89.62 93 VAL A CA 1
ATOM 707 C C . VAL A 1 93 ? -7.199 2.152 14.578 1 89.62 93 VAL A C 1
ATOM 709 O O . VAL A 1 93 ? -7.449 1.17 13.875 1 89.62 93 VAL A O 1
ATOM 712 N N . LEU A 1 94 ? -7.453 2.166 15.82 1 91.62 94 LEU A N 1
ATOM 713 C CA . LEU A 1 94 ? -7.824 0.958 16.547 1 91.62 94 LEU A CA 1
ATOM 714 C C . LEU A 1 94 ? -9.211 0.472 16.141 1 91.62 94 LEU A C 1
ATOM 716 O O . LEU A 1 94 ? -9.414 -0.726 15.93 1 91.62 94 LEU A O 1
ATOM 720 N N . PRO A 1 95 ? -10.148 1.397 15.953 1 93.88 95 PRO A N 1
ATOM 721 C CA . PRO A 1 95 ? -11.469 0.928 15.547 1 93.88 95 PRO A CA 1
ATOM 722 C C . PRO A 1 95 ? -11.445 0.163 14.219 1 93.88 95 PRO A C 1
ATOM 724 O O . PRO A 1 95 ? -12.086 -0.884 14.094 1 93.88 95 PRO A O 1
ATOM 727 N N . SER A 1 96 ? -10.742 0.667 13.266 1 92.75 96 SER A N 1
ATOM 728 C CA . SER A 1 96 ? -10.633 -0.012 11.977 1 92.75 96 SER A CA 1
ATOM 729 C C . SER A 1 96 ? -10 -1.393 12.133 1 92.75 96 SER A C 1
ATOM 731 O O . SER A 1 96 ? -10.438 -2.354 11.492 1 92.75 96 SER A O 1
ATOM 733 N N . ALA A 1 97 ? -8.984 -1.497 12.977 1 91.75 97 ALA A N 1
ATOM 734 C CA . ALA A 1 97 ? -8.32 -2.775 13.227 1 91.75 97 ALA A CA 1
ATOM 735 C C . ALA A 1 97 ? -9.281 -3.785 13.836 1 91.75 97 ALA A C 1
ATOM 737 O O . ALA A 1 97 ? -9.336 -4.941 13.414 1 91.75 97 ALA A O 1
ATOM 738 N N . TYR A 1 98 ? -10.031 -3.336 14.805 1 95 98 TYR A N 1
ATOM 739 C CA . TYR A 1 98 ? -10.992 -4.207 15.461 1 95 98 TYR A CA 1
ATOM 740 C C . TYR A 1 98 ? -12.078 -4.656 14.484 1 95 98 TYR A C 1
ATOM 742 O O . TYR A 1 98 ? -12.438 -5.836 14.453 1 95 98 TYR A O 1
ATOM 750 N N . ILE A 1 99 ? -12.57 -3.742 13.734 1 96.5 99 ILE A N 1
ATOM 751 C CA . ILE A 1 99 ? -13.617 -4.039 12.773 1 96.5 99 ILE A CA 1
ATOM 752 C C . ILE A 1 99 ? -13.102 -5.031 11.734 1 96.5 99 ILE A C 1
ATOM 754 O O . ILE A 1 99 ? -13.789 -6.004 11.398 1 96.5 99 ILE A O 1
ATOM 758 N N . SER A 1 100 ? -11.898 -4.777 11.219 1 95.12 100 SER A N 1
ATOM 759 C CA . SER A 1 100 ? -11.32 -5.66 10.203 1 95.12 100 SER A CA 1
ATOM 760 C C . SER A 1 100 ? -11.094 -7.062 10.766 1 95.12 100 SER A C 1
ATOM 762 O O . SER A 1 100 ? -11.312 -8.055 10.07 1 95.12 100 SER A O 1
ATOM 764 N N . THR A 1 101 ? -10.656 -7.141 11.992 1 95.19 101 THR A N 1
ATOM 765 C CA . THR A 1 101 ? -10.43 -8.43 12.633 1 95.19 101 THR A CA 1
ATOM 766 C C . THR A 1 101 ? -11.75 -9.18 12.812 1 95.19 101 THR A C 1
ATOM 768 O O . THR A 1 101 ? -11.836 -10.375 12.516 1 95.19 101 THR A O 1
ATOM 771 N N . ALA A 1 102 ? -12.719 -8.508 13.328 1 96.94 102 ALA A N 1
ATOM 772 C CA . ALA A 1 102 ? -14.039 -9.109 13.492 1 96.94 102 ALA A CA 1
ATOM 773 C C . ALA A 1 102 ? -14.602 -9.578 12.156 1 96.94 102 ALA A C 1
ATOM 775 O O . ALA A 1 102 ? -15.203 -10.656 12.07 1 96.94 102 ALA A O 1
ATOM 776 N N . THR A 1 103 ? -14.422 -8.758 11.141 1 97.19 103 THR A N 1
ATOM 777 C CA . THR A 1 103 ? -14.906 -9.102 9.812 1 97.19 103 THR A CA 1
ATOM 778 C C . THR A 1 103 ? -14.195 -10.344 9.281 1 97.19 103 THR A C 1
ATOM 780 O O . THR A 1 103 ? -14.797 -11.148 8.57 1 97.19 103 THR A O 1
ATOM 783 N N . LEU A 1 104 ? -12.945 -10.484 9.641 1 96.56 104 LEU A N 1
ATOM 784 C CA . LEU A 1 104 ? -12.195 -11.656 9.203 1 96.56 104 LEU A CA 1
ATOM 785 C C . LEU A 1 104 ? -12.82 -12.938 9.742 1 96.56 104 LEU A C 1
ATOM 787 O O . LEU A 1 104 ? -12.898 -13.938 9.031 1 96.56 104 LEU A O 1
ATOM 791 N N . VAL A 1 105 ? -13.219 -12.883 10.969 1 96.5 105 VAL A N 1
ATOM 792 C CA . VAL A 1 105 ? -13.867 -14.039 11.578 1 96.5 105 VAL A CA 1
ATOM 793 C C . VAL A 1 105 ? -15.148 -14.375 10.805 1 96.5 105 VAL A C 1
ATOM 795 O O . VAL A 1 105 ? -15.383 -15.531 10.461 1 96.5 105 VAL A O 1
ATOM 798 N N . LEU A 1 106 ? -15.938 -13.391 10.508 1 97.31 106 LEU A N 1
ATOM 799 C CA . LEU A 1 106 ? -17.156 -13.586 9.727 1 97.31 106 LEU A CA 1
ATOM 800 C C . LEU A 1 106 ? -16.828 -14.086 8.328 1 97.31 106 LEU A C 1
ATOM 802 O O . LEU A 1 106 ? -17.547 -14.914 7.773 1 97.31 106 LEU A O 1
ATOM 806 N N . HIS A 1 107 ? -15.758 -13.547 7.785 1 97.19 107 HIS A N 1
ATOM 807 C CA . HIS A 1 107 ? -15.281 -13.922 6.461 1 97.19 107 HIS A CA 1
ATOM 808 C C . HIS A 1 107 ? -14.977 -15.414 6.391 1 97.19 107 HIS A C 1
ATOM 810 O O . HIS A 1 107 ? -15.344 -16.078 5.422 1 97.19 107 HIS A O 1
ATOM 816 N N . VAL A 1 108 ? -14.32 -15.891 7.379 1 95.5 108 VAL A N 1
ATOM 817 C CA . VAL A 1 108 ? -13.961 -17.312 7.422 1 95.5 108 VAL A CA 1
ATOM 818 C C . VAL A 1 108 ? -15.227 -18.156 7.438 1 95.5 108 VAL A C 1
ATOM 820 O O . VAL A 1 108 ? -15.352 -19.125 6.668 1 95.5 108 VAL A O 1
ATOM 823 N N . LEU A 1 109 ? -16.156 -17.797 8.242 1 96.31 109 LEU A N 1
ATOM 824 C CA . LEU A 1 109 ? -17.422 -18.516 8.367 1 96.31 109 LEU A CA 1
ATOM 825 C C . LEU A 1 109 ? -18.203 -18.453 7.066 1 96.31 109 LEU A C 1
ATOM 827 O O . LEU A 1 109 ? -18.703 -19.469 6.586 1 96.31 109 LEU A O 1
ATOM 831 N N . MET A 1 110 ? -18.328 -17.281 6.508 1 97.31 110 MET A N 1
ATOM 832 C CA . MET A 1 110 ? -19.062 -17.094 5.262 1 97.31 110 MET A CA 1
ATOM 833 C C . MET A 1 110 ? -18.406 -17.859 4.121 1 97.31 110 MET A C 1
ATOM 835 O O . MET A 1 110 ? -19.094 -18.406 3.258 1 97.31 110 MET A O 1
ATOM 839 N N . SER A 1 111 ? -17.078 -17.828 4.109 1 95.44 111 SER A N 1
ATOM 840 C CA . SER A 1 111 ? -16.359 -18.547 3.066 1 95.44 111 SER A CA 1
ATOM 841 C C . SER A 1 111 ? -16.656 -20.031 3.113 1 95.44 111 SER A C 1
ATOM 843 O O . SER A 1 111 ? -16.938 -20.656 2.08 1 95.44 111 SER A O 1
ATOM 845 N N . TRP A 1 112 ? -16.594 -20.562 4.301 1 93.25 112 TRP A N 1
ATOM 846 C CA . TRP A 1 112 ? -16.859 -21.984 4.465 1 93.25 112 TRP A CA 1
ATOM 847 C C . TRP A 1 112 ? -18.281 -22.328 4.031 1 93.25 112 TRP A C 1
ATOM 849 O O . TRP A 1 112 ? -18.5 -23.281 3.299 1 93.25 112 TRP A O 1
ATOM 859 N N . VAL A 1 113 ? -19.219 -21.531 4.395 1 94.69 113 VAL A N 1
ATOM 860 C CA . VAL A 1 113 ? -20.625 -21.797 4.125 1 94.69 113 VAL A CA 1
ATOM 861 C C . VAL A 1 113 ? -20.906 -21.656 2.631 1 94.69 113 VAL A C 1
ATOM 863 O O . VAL A 1 113 ? -21.484 -22.562 2.012 1 94.69 113 VAL A O 1
ATOM 866 N N . LEU A 1 114 ? -20.484 -20.594 1.996 1 93.75 114 LEU A N 1
ATOM 867 C CA . LEU A 1 114 ? -20.859 -20.297 0.62 1 93.75 114 LEU A CA 1
ATOM 868 C C . LEU A 1 114 ? -20.047 -21.125 -0.363 1 93.75 114 LEU A C 1
ATOM 870 O O . LEU A 1 114 ? -20.578 -21.609 -1.369 1 93.75 114 LEU A O 1
AT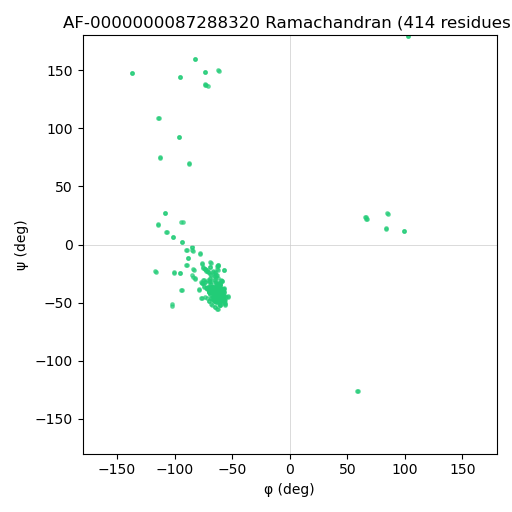OM 874 N N . MET A 1 115 ? -18.828 -21.281 -0.018 1 90.38 115 MET A N 1
ATOM 875 C CA . MET A 1 115 ? -17.969 -22.016 -0.941 1 90.38 115 MET A CA 1
ATOM 876 C C . MET A 1 115 ? -18.234 -23.516 -0.85 1 90.38 115 MET A C 1
ATOM 878 O O . MET A 1 115 ? -18.344 -24.188 -1.873 1 90.38 115 MET A O 1
ATOM 882 N N . TYR A 1 116 ? -18.312 -23.969 0.342 1 86.31 116 TYR A N 1
ATOM 883 C CA . TYR A 1 116 ? -18.266 -25.406 0.557 1 86.31 116 TYR A CA 1
ATOM 884 C C . TYR A 1 116 ? -19.672 -25.953 0.83 1 86.31 116 TYR A C 1
ATOM 886 O O . TYR A 1 116 ? -20.125 -26.859 0.142 1 86.31 116 TYR A O 1
ATOM 894 N N . LYS A 1 117 ? -20.422 -25.453 1.75 1 89.19 117 LYS A N 1
ATOM 895 C CA . LYS A 1 117 ? -21.719 -26 2.156 1 89.19 117 LYS A CA 1
ATOM 896 C C . LYS A 1 117 ? -22.781 -25.75 1.096 1 89.19 117 LYS A C 1
ATOM 898 O O . LYS A 1 117 ? -23.516 -26.656 0.704 1 89.19 117 LYS A O 1
ATOM 903 N N . VAL A 1 118 ? -22.891 -24.531 0.542 1 92.56 118 VAL A N 1
ATOM 904 C CA . VAL A 1 118 ? -23.891 -24.156 -0.452 1 92.56 118 VAL A CA 1
ATOM 905 C C . VAL A 1 118 ? -23.406 -24.562 -1.845 1 92.56 118 VAL A C 1
ATOM 907 O O . VAL A 1 118 ? -24.219 -24.719 -2.762 1 92.56 118 VAL A O 1
ATOM 910 N N . GLY A 1 119 ? -22.016 -24.609 -2.016 1 88.81 119 GLY A N 1
ATOM 911 C CA . GLY A 1 119 ? -21.453 -25.125 -3.252 1 88.81 119 GLY A CA 1
ATOM 912 C C . GLY A 1 119 ? -21.344 -24.078 -4.34 1 88.81 119 GLY A C 1
ATOM 913 O O . GLY A 1 119 ? -21.453 -24.391 -5.527 1 88.81 119 GLY A O 1
ATOM 914 N N . LEU A 1 120 ? -21.234 -22.828 -3.977 1 92.62 120 LEU A N 1
ATOM 915 C CA . LEU A 1 120 ? -21.109 -21.766 -4.969 1 92.62 120 LEU A CA 1
ATOM 916 C C . LEU A 1 120 ? -19.688 -21.703 -5.523 1 92.62 120 LEU A C 1
ATOM 918 O O . LEU A 1 120 ? -19.422 -20.969 -6.477 1 92.62 120 LEU A O 1
ATOM 922 N N . GLY A 1 121 ? -18.812 -22.5 -4.906 1 90.56 121 GLY A N 1
ATOM 923 C CA . GLY A 1 121 ? -17.469 -22.609 -5.43 1 90.56 121 GLY A CA 1
ATOM 924 C C . GLY A 1 121 ? -16.719 -21.297 -5.484 1 90.56 121 GLY A C 1
ATOM 925 O O . GLY A 1 121 ? -16.672 -20.562 -4.492 1 90.56 121 GLY A O 1
ATOM 926 N N . LEU A 1 122 ? -16.203 -20.953 -6.668 1 89.56 122 LEU A N 1
ATOM 927 C CA . LEU A 1 122 ? -15.383 -19.766 -6.855 1 89.56 122 LEU A CA 1
ATOM 928 C C . LEU A 1 122 ? -16.234 -18.5 -6.797 1 89.56 122 LEU A C 1
ATOM 930 O O . LEU A 1 122 ? -15.789 -17.469 -6.316 1 89.56 122 LEU A O 1
ATOM 934 N N . LEU A 1 123 ? -17.359 -18.641 -7.328 1 92.56 123 LEU A N 1
ATOM 935 C CA . LEU A 1 123 ? -18.266 -17.5 -7.223 1 92.56 123 LEU A CA 1
ATOM 936 C C . LEU A 1 123 ? -18.562 -17.172 -5.766 1 92.56 123 LEU A C 1
ATOM 938 O O . LEU A 1 123 ? -18.609 -16 -5.375 1 92.56 123 LEU A O 1
ATOM 942 N N . GLY A 1 124 ? -18.703 -18.172 -4.977 1 93.25 124 GLY A N 1
ATOM 943 C CA . GLY A 1 124 ? -18.906 -17.969 -3.549 1 93.25 124 GLY A CA 1
ATOM 944 C C . GLY A 1 124 ? -17.719 -17.297 -2.875 1 93.25 124 GLY A C 1
ATOM 945 O O . GLY A 1 124 ? -17.906 -16.422 -2.033 1 93.25 124 GLY A O 1
ATOM 946 N N . ALA A 1 125 ? -16.562 -17.688 -3.287 1 92.62 125 ALA A N 1
ATOM 947 C CA . ALA A 1 125 ? -15.336 -17.125 -2.734 1 92.62 125 ALA A CA 1
ATOM 948 C C . ALA A 1 125 ? -15.258 -15.617 -2.98 1 92.62 125 ALA A C 1
ATOM 950 O O . ALA A 1 125 ? -15.023 -14.836 -2.051 1 92.62 125 ALA A O 1
ATOM 951 N N . SER A 1 126 ? -15.438 -15.203 -4.215 1 94.69 126 SER A N 1
ATOM 952 C CA . SER A 1 126 ? -15.328 -13.789 -4.566 1 94.69 126 SER A CA 1
ATOM 953 C C . SER A 1 126 ? -16.469 -12.984 -3.963 1 94.69 126 SER A C 1
ATOM 955 O O . SER A 1 126 ? -16.281 -11.836 -3.545 1 94.69 126 SER A O 1
ATOM 957 N N . LEU A 1 127 ? -17.625 -13.555 -3.863 1 96 127 LEU A N 1
ATOM 958 C CA . LEU A 1 127 ? -18.766 -12.859 -3.254 1 96 127 LEU A CA 1
ATOM 959 C C . LEU A 1 127 ? -18.516 -12.633 -1.767 1 96 127 LEU A C 1
ATOM 961 O O . LEU A 1 127 ? -18.891 -11.586 -1.227 1 96 127 LEU A O 1
ATOM 965 N N . VAL A 1 128 ? -17.953 -13.594 -1.173 1 96.75 128 VAL A N 1
ATOM 966 C CA . VAL A 1 128 ? -17.641 -13.438 0.245 1 96.75 128 VAL A CA 1
ATOM 967 C C . VAL A 1 128 ? -16.672 -12.281 0.438 1 96.75 128 VAL A C 1
ATOM 969 O O . VAL A 1 128 ? -16.797 -11.492 1.377 1 96.75 128 VAL A O 1
ATOM 972 N N . LEU A 1 129 ? -15.68 -12.18 -0.393 1 95.62 129 LEU A N 1
ATOM 973 C CA . LEU A 1 129 ? -14.758 -11.047 -0.334 1 95.62 129 LEU A CA 1
ATOM 974 C C . LEU A 1 129 ? -15.5 -9.727 -0.471 1 95.62 129 LEU A C 1
ATOM 976 O O . LEU A 1 129 ? -15.297 -8.805 0.324 1 95.62 129 LEU A O 1
ATOM 980 N N . SER A 1 130 ? -16.328 -9.695 -1.44 1 97.31 130 SER A N 1
ATOM 981 C CA . SER A 1 130 ? -17.109 -8.484 -1.698 1 97.31 130 SER A CA 1
ATOM 982 C C . SER A 1 130 ? -17.969 -8.117 -0.501 1 97.31 130 SER A C 1
ATOM 984 O O . SER A 1 130 ? -17.984 -6.965 -0.061 1 97.31 130 SER A O 1
ATOM 986 N N . VAL A 1 131 ? -18.656 -9.062 -0.029 1 97.81 131 VAL A N 1
ATOM 987 C CA . VAL A 1 131 ? -19.547 -8.82 1.101 1 97.81 131 VAL A CA 1
ATOM 988 C C . VAL A 1 131 ? -18.719 -8.406 2.322 1 97.81 131 VAL A C 1
ATOM 990 O O . VAL A 1 131 ? -19.125 -7.5 3.061 1 97.81 131 VAL A O 1
ATOM 993 N N . SER A 1 132 ? -17.594 -9.062 2.559 1 97.62 132 SER A N 1
ATOM 994 C CA . SER A 1 132 ? -16.734 -8.727 3.691 1 97.62 132 SER A CA 1
ATOM 995 C C . SER A 1 132 ? -16.266 -7.281 3.619 1 97.62 132 SER A C 1
ATOM 997 O O . SER A 1 132 ? -16.266 -6.574 4.629 1 97.62 132 SER A O 1
ATOM 999 N N . TRP A 1 133 ? -15.906 -6.844 2.445 1 97.19 133 TRP A N 1
ATOM 1000 C CA . TRP A 1 133 ? -15.445 -5.469 2.287 1 97.19 133 TRP A CA 1
ATOM 1001 C C . TRP A 1 133 ? -16.578 -4.484 2.537 1 97.19 133 TRP A C 1
ATOM 1003 O O . TRP A 1 133 ? -16.375 -3.428 3.141 1 97.19 133 TRP A O 1
ATOM 1013 N N . TRP A 1 134 ? -17.75 -4.863 2.127 1 98.44 134 TRP A N 1
ATOM 1014 C CA . TRP A 1 134 ? -18.891 -3.969 2.35 1 98.44 134 TRP A CA 1
ATOM 1015 C C . TRP A 1 134 ? -19.297 -3.961 3.82 1 98.44 134 TRP A C 1
ATOM 1017 O O . TRP A 1 134 ? -19.766 -2.945 4.332 1 98.44 134 TRP A O 1
ATOM 1027 N N . ILE A 1 135 ? -19.125 -5.059 4.473 1 98.31 135 ILE A N 1
ATOM 1028 C CA . ILE A 1 135 ? -19.344 -5.094 5.914 1 98.31 135 ILE A CA 1
ATOM 1029 C C . ILE A 1 135 ? -18.375 -4.141 6.605 1 98.31 135 ILE A C 1
ATOM 1031 O O . ILE A 1 135 ? -18.766 -3.385 7.5 1 98.31 135 ILE A O 1
ATOM 1035 N N . MET A 1 136 ? -17.172 -4.16 6.191 1 97.5 136 MET A N 1
ATOM 1036 C CA . MET A 1 136 ? -16.172 -3.262 6.742 1 97.5 136 MET A CA 1
ATOM 1037 C C . MET A 1 136 ? -16.547 -1.804 6.516 1 97.5 136 MET A C 1
ATOM 1039 O O . MET A 1 136 ? -16.453 -0.983 7.43 1 97.5 136 MET A O 1
ATOM 1043 N N . VAL A 1 137 ? -16.922 -1.527 5.277 1 98.31 137 VAL A N 1
ATOM 1044 C CA . VAL A 1 137 ? -17.344 -0.173 4.93 1 98.31 137 VAL A CA 1
ATOM 1045 C C . VAL A 1 137 ? -18.484 0.268 5.84 1 98.31 137 VAL A C 1
ATOM 1047 O O . VAL A 1 137 ? -18.422 1.343 6.441 1 98.31 137 VAL A O 1
ATOM 1050 N N . ALA A 1 138 ? -19.484 -0.527 5.93 1 98.69 138 ALA A N 1
ATOM 1051 C CA . ALA A 1 138 ? -20.656 -0.188 6.719 1 98.69 138 ALA A CA 1
ATOM 1052 C C . ALA A 1 138 ? -20.297 0.003 8.188 1 98.69 138 ALA A C 1
ATOM 1054 O O . ALA A 1 138 ? -20.719 0.983 8.812 1 98.69 138 ALA A O 1
ATOM 1055 N N . ALA A 1 139 ? -19.531 -0.907 8.727 1 98.5 139 ALA A N 1
ATOM 1056 C CA . ALA A 1 139 ? -19.172 -0.855 10.141 1 98.5 139 ALA A CA 1
ATOM 1057 C C . ALA A 1 139 ? -18.344 0.384 10.453 1 98.5 139 ALA A C 1
ATOM 1059 O O . ALA A 1 139 ? -18.562 1.059 11.461 1 98.5 139 ALA A O 1
ATOM 1060 N N . GLN A 1 140 ? -17.391 0.671 9.625 1 97.94 140 GLN A N 1
ATOM 1061 C CA . GLN A 1 140 ? -16.547 1.84 9.844 1 97.94 140 GLN A CA 1
ATOM 1062 C C . GLN A 1 140 ? -17.344 3.133 9.68 1 97.94 140 GLN A C 1
ATOM 1064 O O . GLN A 1 140 ? -17.125 4.105 10.398 1 97.94 140 GLN A O 1
ATOM 1069 N N . PHE A 1 141 ? -18.219 3.102 8.703 1 98.38 141 PHE A N 1
ATOM 1070 C CA . PHE A 1 141 ? -19.031 4.293 8.508 1 98.38 141 PHE A CA 1
ATOM 1071 C C . PHE A 1 141 ? -19.969 4.516 9.695 1 98.38 141 PHE A C 1
ATOM 1073 O O . PHE A 1 141 ? -20.172 5.656 10.117 1 98.38 141 PHE A O 1
ATOM 1080 N N . VAL A 1 142 ? -20.531 3.496 10.203 1 98.31 142 VAL A N 1
ATOM 1081 C CA . VAL A 1 142 ? -21.359 3.602 11.406 1 98.31 142 VAL A CA 1
ATOM 1082 C C . VAL A 1 142 ? -20.531 4.172 12.555 1 98.31 142 VAL A C 1
ATOM 1084 O O . VAL A 1 142 ? -20.984 5.047 13.289 1 98.31 142 VAL A O 1
ATOM 1087 N N . TYR A 1 143 ? -19.328 3.691 12.766 1 98.06 143 TYR A N 1
ATOM 1088 C CA . TYR A 1 143 ? -18.438 4.23 13.789 1 98.06 143 TYR A CA 1
ATOM 1089 C C . TYR A 1 143 ? -18.266 5.734 13.617 1 98.06 143 TYR A C 1
ATOM 1091 O O . TYR A 1 143 ? -18.359 6.488 14.594 1 98.06 143 TYR A O 1
ATOM 1099 N N . ILE A 1 144 ? -18.062 6.18 12.39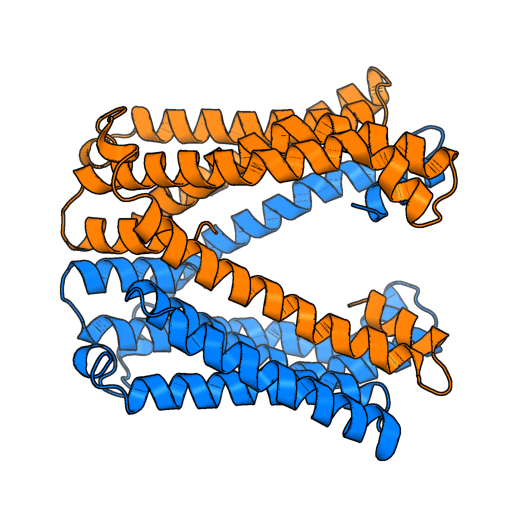1 1 98.06 144 ILE A N 1
ATOM 1100 C CA . ILE A 1 144 ? -17.812 7.586 12.094 1 98.06 144 ILE A CA 1
ATOM 1101 C C . ILE A 1 144 ? -19.047 8.414 12.484 1 98.06 144 ILE A C 1
ATOM 1103 O O . ILE A 1 144 ? -18.906 9.469 13.109 1 98.06 144 ILE A O 1
ATOM 1107 N N . VAL A 1 145 ? -20.188 7.926 12.172 1 97.25 145 VAL A N 1
ATOM 1108 C CA . VAL A 1 145 ? -21.422 8.688 12.352 1 97.25 145 VAL A CA 1
ATOM 1109 C C . VAL A 1 145 ? -21.797 8.711 13.828 1 97.25 145 VAL A C 1
ATOM 1111 O O . VAL A 1 145 ? -22.344 9.703 14.32 1 97.25 145 VAL A O 1
ATOM 1114 N N . VAL A 1 146 ? -21.453 7.676 14.586 1 97.12 146 VAL A N 1
ATOM 1115 C CA . VAL A 1 146 ? -21.969 7.551 15.945 1 97.12 146 VAL A CA 1
ATOM 1116 C C . VAL A 1 146 ? -20.906 8 16.953 1 97.12 146 VAL A C 1
ATOM 1118 O O . VAL A 1 146 ? -21.234 8.406 18.062 1 97.12 146 VAL A O 1
ATOM 1121 N N . SER A 1 147 ? -19.703 7.957 16.609 1 96.25 147 SER A N 1
ATOM 1122 C CA . SER A 1 147 ? -18.625 8.258 17.531 1 96.25 147 SER A CA 1
ATOM 1123 C C . SER A 1 147 ? -18.562 9.742 17.859 1 96.25 147 SER A C 1
ATOM 1125 O O . SER A 1 147 ? -18.594 10.578 16.953 1 96.25 147 SER A O 1
ATOM 1127 N N . PRO A 1 148 ? -18.375 10.086 19.141 1 96.06 148 PRO A N 1
ATOM 1128 C CA . PRO A 1 148 ? -18.203 11.5 19.5 1 96.06 148 PRO A CA 1
ATOM 1129 C C . PRO A 1 148 ? -16.922 12.102 18.969 1 96.06 148 PRO A C 1
ATOM 1131 O O . PRO A 1 148 ? -16.844 13.312 18.719 1 96.06 148 PRO A O 1
ATOM 1134 N N . THR A 1 149 ? -16 11.242 18.734 1 94.94 149 THR A N 1
ATOM 1135 C CA . THR A 1 149 ? -14.695 11.711 18.281 1 94.94 149 THR A CA 1
ATOM 1136 C C . THR A 1 149 ? -14.766 12.211 16.844 1 94.94 149 THR A C 1
ATOM 1138 O O . THR A 1 149 ? -13.953 13.047 16.438 1 94.94 149 THR A O 1
ATOM 1141 N N . CYS A 1 150 ? -15.719 11.781 16.094 1 96.94 150 CYS A N 1
ATOM 1142 C CA . CYS A 1 150 ? -15.812 12.156 14.68 1 96.94 150 CYS A CA 1
ATOM 1143 C C . CYS A 1 150 ? -16.953 13.148 14.461 1 96.94 150 CYS A C 1
ATOM 1145 O O . CYS A 1 150 ? -17.297 13.453 13.32 1 96.94 150 CYS A O 1
ATOM 1147 N N . ARG A 1 151 ? -17.484 13.641 15.5 1 96.44 151 ARG A N 1
ATOM 1148 C CA . ARG A 1 151 ? -18.656 14.5 15.422 1 96.44 151 ARG A CA 1
ATOM 1149 C C . ARG A 1 151 ? -18.344 15.773 14.641 1 96.44 151 ARG A C 1
ATOM 1151 O O . ARG A 1 151 ? -19.172 16.25 13.859 1 96.44 151 ARG A O 1
ATOM 1158 N N . HIS A 1 152 ? -17.141 16.297 14.836 1 96.75 152 HIS A N 1
ATOM 1159 C CA . HIS A 1 152 ? -16.781 17.562 14.188 1 96.75 152 HIS A CA 1
ATOM 1160 C C . HIS A 1 152 ? -16.156 17.312 12.812 1 96.75 152 HIS A C 1
ATOM 1162 O O . HIS A 1 152 ? -16.078 18.234 11.992 1 96.75 152 HIS A O 1
ATOM 1168 N N . THR A 1 153 ? -15.719 16.125 12.578 1 97.38 153 THR A N 1
ATOM 1169 C CA . THR A 1 153 ? -15.008 15.844 11.336 1 97.38 153 THR A CA 1
ATOM 1170 C C . THR A 1 153 ? -15.961 15.273 10.281 1 97.38 153 THR A C 1
ATOM 1172 O O . THR A 1 153 ? -15.68 15.328 9.086 1 97.38 153 THR A O 1
ATOM 1175 N N . TRP A 1 154 ? -16.969 14.703 10.703 1 97.38 154 TRP A N 1
ATOM 1176 C CA . TRP A 1 154 ? -18.047 14.281 9.812 1 97.38 154 TRP A CA 1
ATOM 1177 C C . TRP A 1 154 ? -19.328 15.062 10.086 1 97.38 154 TRP A C 1
ATOM 1179 O O . TRP A 1 154 ? -20.016 14.797 11.07 1 97.38 154 TRP A O 1
ATOM 1189 N N . THR A 1 155 ? -19.688 15.93 9.18 1 95.81 155 THR A N 1
ATOM 1190 C CA . THR A 1 155 ? -20.844 16.797 9.383 1 95.81 155 THR A CA 1
ATOM 1191 C C . THR A 1 155 ? -21.953 16.484 8.383 1 95.81 155 THR A C 1
ATOM 1193 O O . THR A 1 155 ? -22.859 17.281 8.172 1 95.81 155 THR A O 1
ATOM 1196 N N . GLY A 1 156 ? -21.844 15.328 7.809 1 95.12 156 GLY A N 1
ATOM 1197 C CA . GLY A 1 156 ? -22.859 14.914 6.852 1 95.12 156 GLY A CA 1
ATOM 1198 C C . GLY A 1 156 ? -22.406 15.039 5.406 1 95.12 156 GLY A C 1
ATOM 1199 O O . GLY A 1 156 ? -21.25 15.375 5.141 1 95.12 156 GLY A O 1
ATOM 1200 N N . PHE A 1 157 ? -23.25 14.68 4.551 1 95.69 157 PHE A N 1
ATOM 1201 C CA . PHE A 1 157 ? -22.969 14.742 3.121 1 95.69 157 PHE A CA 1
ATOM 1202 C C . PHE A 1 157 ? -23 16.172 2.621 1 95.69 157 PHE A C 1
ATOM 1204 O O . PHE A 1 157 ? -23.812 16.984 3.08 1 95.69 157 PHE A O 1
ATOM 1211 N N . SER A 1 158 ? -22.078 16.531 1.798 1 94.75 158 SER A N 1
ATOM 1212 C CA . SER A 1 158 ? -21.984 17.891 1.291 1 94.75 158 SER A CA 1
ATOM 1213 C C . SER A 1 158 ? -21.688 17.922 -0.207 1 94.75 158 SER A C 1
ATOM 1215 O O . SER A 1 158 ? -20.922 17.094 -0.706 1 94.75 158 SER A O 1
ATOM 1217 N N . TRP A 1 159 ? -22.188 18.891 -0.891 1 94.5 159 TRP A N 1
ATOM 1218 C CA . TRP A 1 159 ? -21.953 19.078 -2.318 1 94.5 159 TRP A CA 1
ATOM 1219 C C . TRP A 1 159 ? -20.562 19.641 -2.568 1 94.5 159 TRP A C 1
ATOM 1221 O O . TRP A 1 159 ? -20.062 19.594 -3.695 1 94.5 159 TRP A O 1
ATOM 1231 N N . GLN A 1 160 ? -20.031 20.125 -1.554 1 93.69 160 GLN A N 1
ATOM 1232 C CA . GLN A 1 160 ? -18.688 20.656 -1.673 1 93.69 160 GLN A CA 1
ATOM 1233 C C . GLN A 1 160 ? -17.703 19.562 -2.055 1 93.69 160 GLN A C 1
ATOM 1235 O O . GLN A 1 160 ? -16.594 19.844 -2.51 1 93.69 160 GLN A O 1
ATOM 1240 N N . ALA A 1 161 ? -18.141 18.344 -1.843 1 93.38 161 ALA A N 1
ATOM 1241 C CA . ALA A 1 161 ? -17.297 17.188 -2.16 1 93.38 161 ALA A CA 1
ATOM 1242 C C . ALA A 1 161 ? -17 17.125 -3.656 1 93.38 161 ALA A C 1
ATOM 1244 O O . ALA A 1 161 ? -16.016 16.516 -4.07 1 93.38 161 ALA A O 1
ATOM 1245 N N . PHE A 1 162 ? -17.828 17.766 -4.422 1 93.5 162 PHE A N 1
ATOM 1246 C CA . PHE A 1 162 ? -17.672 17.719 -5.871 1 93.5 162 PHE A CA 1
ATOM 1247 C C . PHE A 1 162 ? -16.766 18.844 -6.359 1 93.5 162 PHE A C 1
ATOM 1249 O O . PHE A 1 162 ? -16.422 18.906 -7.539 1 93.5 162 PHE A O 1
ATOM 1256 N N . SER A 1 163 ? -16.406 19.672 -5.41 1 89.69 163 SER A N 1
ATOM 1257 C CA . SER A 1 163 ? -15.508 20.766 -5.762 1 89.69 163 SER A CA 1
ATOM 1258 C C . SER A 1 163 ? -14.055 20.406 -5.477 1 89.69 163 SER A C 1
ATOM 1260 O O . SER A 1 163 ? -13.773 19.609 -4.582 1 89.69 163 SER A O 1
ATOM 1262 N N . GLY A 1 164 ? -13.125 20.828 -6.27 1 87.25 164 GLY A N 1
ATOM 1263 C CA . GLY A 1 164 ? -11.711 20.641 -6.02 1 87.25 164 GLY A CA 1
ATOM 1264 C C . GLY A 1 164 ? -11.203 19.281 -6.465 1 87.25 164 GLY A C 1
ATOM 1265 O O . GLY A 1 164 ? -10.141 18.828 -6.035 1 87.25 164 GLY A O 1
ATOM 1266 N N . LEU A 1 165 ? -11.953 18.594 -7.215 1 87.69 165 LEU A N 1
ATOM 1267 C CA . LEU A 1 165 ? -11.641 17.25 -7.672 1 87.69 165 LEU A CA 1
ATOM 1268 C C . LEU A 1 165 ? -10.359 17.234 -8.492 1 87.69 165 LEU A C 1
ATOM 1270 O O . LEU A 1 165 ? -9.523 16.344 -8.336 1 87.69 165 LEU A O 1
ATOM 1274 N N . PRO A 1 166 ? -10.094 18.266 -9.242 1 85.44 166 PRO A N 1
ATOM 1275 C CA . PRO A 1 166 ? -8.875 18.234 -10.055 1 85.44 166 PRO A CA 1
ATOM 1276 C C . PRO A 1 166 ? -7.602 18.281 -9.211 1 85.44 166 PRO A C 1
ATOM 1278 O O . PRO A 1 166 ? -6.637 17.578 -9.492 1 85.44 166 PRO A O 1
ATOM 1281 N N . SER A 1 167 ? -7.664 19.094 -8.203 1 81.69 167 SER A N 1
ATOM 1282 C CA . SER A 1 167 ? -6.504 19.188 -7.32 1 81.69 167 SER A CA 1
ATOM 1283 C C . SER A 1 167 ? -6.293 17.906 -6.539 1 81.69 167 SER A C 1
ATOM 1285 O O . SER A 1 167 ? -5.156 17.469 -6.336 1 81.69 167 SER A O 1
ATOM 1287 N N . PHE A 1 168 ? -7.336 17.391 -6.156 1 86.69 168 PHE A N 1
ATOM 1288 C CA . PHE A 1 168 ? -7.293 16.125 -5.449 1 86.69 168 PHE A CA 1
ATOM 1289 C C . PHE A 1 168 ? -6.754 15.016 -6.355 1 86.69 168 PHE A C 1
ATOM 1291 O O . PHE A 1 168 ? -5.949 14.188 -5.922 1 86.69 168 PHE A O 1
ATOM 1298 N N . PHE A 1 169 ? -7.074 15.094 -7.535 1 87.19 169 PHE A N 1
ATOM 1299 C CA . PHE A 1 169 ? -6.648 14.109 -8.523 1 87.19 169 PHE A CA 1
ATOM 1300 C C . PHE A 1 169 ? -5.152 14.227 -8.789 1 87.19 169 PHE A C 1
ATOM 1302 O O . PHE A 1 169 ? -4.465 13.211 -8.953 1 87.19 169 PHE A O 1
ATOM 1309 N N . LYS A 1 170 ? -4.691 15.367 -8.844 1 83.69 170 LYS A N 1
ATOM 1310 C CA . LYS A 1 170 ? -3.271 15.57 -9.109 1 83.69 170 LYS A CA 1
ATOM 1311 C C . LYS A 1 170 ? -2.41 14.914 -8.031 1 83.69 170 LYS A C 1
ATOM 1313 O O . LYS A 1 170 ? -1.438 14.227 -8.344 1 83.69 170 LYS A O 1
ATOM 1318 N N . LEU A 1 171 ? -2.809 15.117 -6.824 1 81.56 171 LEU A N 1
ATOM 1319 C CA . LEU A 1 171 ? -2.082 14.523 -5.707 1 81.56 171 LEU A CA 1
ATOM 1320 C C . LEU A 1 171 ? -2.174 13.008 -5.75 1 81.56 171 LEU A C 1
ATOM 1322 O O . LEU A 1 171 ? -1.172 12.312 -5.555 1 81.56 171 LEU A O 1
ATOM 1326 N N . SER A 1 172 ? -3.285 12.492 -6.062 1 86.06 172 SER A N 1
ATOM 1327 C CA . SER A 1 172 ? -3.521 11.055 -6.105 1 86.06 172 SER A CA 1
ATOM 1328 C C . SER A 1 172 ? -2.783 10.406 -7.273 1 86.06 172 SER A C 1
ATOM 1330 O O . SER A 1 172 ? -2.234 9.312 -7.141 1 86.06 172 SER A O 1
ATOM 1332 N N . ALA A 1 173 ? -2.768 11.031 -8.367 1 86 173 ALA A N 1
ATOM 1333 C CA . ALA A 1 173 ? -2.117 10.516 -9.562 1 86 173 ALA A CA 1
ATOM 1334 C C . ALA A 1 173 ? -0.609 10.391 -9.367 1 86 173 ALA A C 1
ATOM 1336 O O . ALA A 1 173 ? 0.005 9.414 -9.797 1 86 173 ALA A O 1
ATOM 1337 N N . ALA A 1 174 ? -0.09 11.367 -8.773 1 82.12 174 ALA A N 1
ATOM 1338 C CA . ALA A 1 174 ? 1.345 11.344 -8.5 1 82.12 174 ALA A CA 1
ATOM 1339 C C . ALA A 1 174 ? 1.715 10.141 -7.633 1 82.12 174 ALA A C 1
ATOM 1341 O O . ALA A 1 174 ? 2.705 9.453 -7.898 1 82.12 174 ALA A O 1
ATOM 1342 N N . SER A 1 175 ? 0.912 9.898 -6.656 1 81.94 175 SER A N 1
ATOM 1343 C CA . SER A 1 175 ? 1.157 8.773 -5.766 1 81.94 175 SER A CA 1
ATOM 1344 C C . SER A 1 175 ? 0.977 7.445 -6.488 1 81.94 175 SER A C 1
ATOM 1346 O O . SER A 1 175 ? 1.712 6.488 -6.238 1 81.94 175 SER A O 1
ATOM 1348 N N . ALA A 1 176 ? 0.06 7.434 -7.312 1 83.19 176 ALA A N 1
ATOM 1349 C CA . ALA A 1 176 ? -0.188 6.23 -8.102 1 83.19 176 ALA A CA 1
ATOM 1350 C C . ALA A 1 176 ? 1.004 5.906 -9 1 83.19 176 ALA A C 1
ATOM 1352 O O . ALA A 1 176 ? 1.404 4.746 -9.117 1 83.19 176 ALA A O 1
ATOM 1353 N N . VAL A 1 177 ? 1.483 6.902 -9.547 1 83.31 177 VAL A N 1
ATOM 1354 C CA . VAL A 1 177 ? 2.637 6.723 -10.43 1 83.31 177 VAL A CA 1
ATOM 1355 C C . VAL A 1 177 ? 3.807 6.148 -9.633 1 83.31 177 VAL A C 1
ATOM 1357 O O . VAL A 1 177 ? 4.492 5.234 -10.102 1 83.31 177 VAL A O 1
ATOM 1360 N N . MET A 1 178 ? 3.957 6.633 -8.461 1 83.38 178 MET A N 1
ATOM 1361 C CA . MET A 1 178 ? 5.047 6.16 -7.613 1 83.38 178 MET A CA 1
ATOM 1362 C C . MET A 1 178 ? 4.875 4.68 -7.285 1 83.38 178 MET A C 1
ATOM 1364 O O . MET A 1 178 ? 5.84 3.914 -7.324 1 83.38 178 MET A O 1
ATOM 1368 N N . LEU A 1 179 ? 3.711 4.367 -7.082 1 83.06 179 LEU A N 1
ATOM 1369 C CA . LEU A 1 179 ? 3.422 2.973 -6.762 1 83.06 179 LEU A CA 1
ATOM 1370 C C . LEU A 1 179 ? 3.645 2.078 -7.977 1 83.06 179 LEU A C 1
ATOM 1372 O O . LEU A 1 179 ? 4.18 0.974 -7.852 1 83.06 179 LEU A O 1
ATOM 1376 N N . CYS A 1 180 ? 3.197 2.578 -9.078 1 84.56 180 CYS A N 1
ATOM 1377 C CA . CYS A 1 180 ? 3.398 1.827 -10.312 1 84.56 180 CYS A CA 1
ATOM 1378 C C . CYS A 1 180 ? 4.883 1.654 -10.609 1 84.56 180 CYS A C 1
ATOM 1380 O O . CYS A 1 180 ? 5.316 0.574 -11.016 1 84.56 180 CYS A O 1
ATOM 1382 N N . LEU A 1 181 ? 5.605 2.676 -10.422 1 87.5 181 LEU A N 1
ATOM 1383 C CA . LEU A 1 181 ? 7.039 2.625 -10.688 1 87.5 181 LEU A CA 1
ATOM 1384 C C . LEU A 1 181 ? 7.719 1.591 -9.797 1 87.5 181 LEU A C 1
ATOM 1386 O O . LEU A 1 181 ? 8.641 0.899 -10.234 1 87.5 181 LEU A O 1
ATOM 1390 N N . GLU A 1 182 ? 7.223 1.44 -8.664 1 85.94 182 GLU A N 1
ATOM 1391 C CA . GLU A 1 182 ? 7.797 0.46 -7.75 1 85.94 182 GLU A CA 1
ATOM 1392 C C . GLU A 1 182 ? 7.699 -0.953 -8.32 1 85.94 182 GLU A C 1
ATOM 1394 O O . GLU A 1 182 ? 8.641 -1.738 -8.211 1 85.94 182 GLU A O 1
ATOM 1399 N N . THR A 1 183 ? 6.68 -1.259 -8.906 1 86.38 183 THR A N 1
ATOM 1400 C CA . THR A 1 183 ? 6.504 -2.584 -9.492 1 86.38 183 THR A CA 1
ATOM 1401 C C . THR A 1 183 ? 7.301 -2.711 -10.789 1 86.38 183 THR A C 1
ATOM 1403 O O . THR A 1 183 ? 7.762 -3.803 -11.141 1 86.38 183 THR A O 1
ATOM 1406 N N . TRP A 1 184 ? 7.391 -1.571 -11.469 1 88.31 184 TRP A N 1
ATOM 1407 C CA . TRP A 1 184 ? 8.094 -1.589 -12.742 1 88.31 184 TRP A CA 1
ATOM 1408 C C . TRP A 1 184 ? 9.578 -1.902 -12.547 1 88.31 184 TRP A C 1
ATOM 1410 O O . TRP A 1 184 ? 10.203 -2.527 -13.406 1 88.31 184 TRP A O 1
ATOM 1420 N N . TYR A 1 185 ? 10.117 -1.52 -11.438 1 91.69 185 TYR A N 1
ATOM 1421 C CA . TYR A 1 185 ? 11.508 -1.844 -11.125 1 91.69 185 TYR A CA 1
ATOM 1422 C C . TYR A 1 185 ? 11.727 -3.352 -11.117 1 91.69 185 TYR A C 1
ATOM 1424 O O . TYR A 1 185 ? 12.688 -3.85 -11.711 1 91.69 185 TYR A O 1
ATOM 1432 N N . PHE A 1 186 ? 10.836 -4.023 -10.555 1 89.69 186 PHE A N 1
ATOM 1433 C CA . PHE A 1 186 ? 10.953 -5.473 -10.477 1 89.69 186 PHE A CA 1
ATOM 1434 C C . PHE A 1 186 ? 10.656 -6.113 -11.828 1 89.69 186 PHE A C 1
ATOM 1436 O O . PHE A 1 186 ? 11.312 -7.082 -12.219 1 89.69 186 PHE A O 1
ATOM 1443 N N . GLN A 1 187 ? 9.734 -5.523 -12.531 1 88.56 187 GLN A N 1
ATOM 1444 C CA . GLN A 1 187 ? 9.359 -6.086 -13.828 1 88.56 187 GLN A CA 1
ATOM 1445 C C . GLN A 1 187 ? 10.516 -6.004 -14.812 1 88.56 187 GLN A C 1
ATOM 1447 O O . GLN A 1 187 ? 10.695 -6.898 -15.648 1 88.56 187 GLN A O 1
ATOM 1452 N N . VAL A 1 188 ? 11.219 -4.984 -14.742 1 90.06 188 VAL A N 1
ATOM 1453 C CA . VAL A 1 188 ? 12.398 -4.828 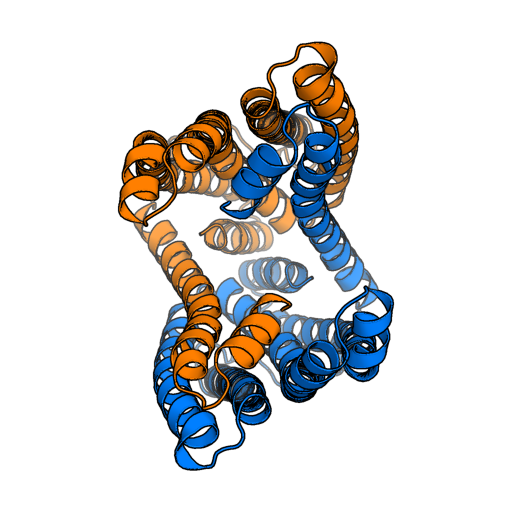-15.594 1 90.06 188 VAL A CA 1
ATOM 1454 C C . VAL A 1 188 ? 13.367 -5.98 -15.344 1 90.06 188 VAL A C 1
ATOM 1456 O O . VAL A 1 188 ? 13.922 -6.555 -16.281 1 90.06 188 VAL A O 1
ATOM 1459 N N . LEU A 1 189 ? 13.547 -6.418 -14.109 1 88.94 189 LEU A N 1
ATOM 1460 C CA . LEU A 1 189 ? 14.453 -7.508 -13.766 1 88.94 189 LEU A CA 1
ATOM 1461 C C . LEU A 1 189 ? 13.938 -8.836 -14.305 1 88.94 189 LEU A C 1
ATOM 1463 O O . LEU A 1 189 ? 14.719 -9.656 -14.789 1 88.94 189 LEU A O 1
ATOM 1467 N N . VAL A 1 190 ? 12.664 -8.961 -14.172 1 87.19 190 VAL A N 1
ATOM 1468 C CA . VAL A 1 190 ? 12.055 -10.195 -14.656 1 87.19 190 VAL A CA 1
ATOM 1469 C C . VAL A 1 190 ? 12.281 -10.328 -16.156 1 87.19 190 VAL A C 1
ATOM 1471 O O . VAL A 1 190 ? 12.625 -11.406 -16.656 1 87.19 190 VAL A O 1
ATOM 1474 N N . ILE A 1 191 ? 12.117 -9.227 -16.859 1 86.81 191 ILE A N 1
ATOM 1475 C CA . ILE A 1 191 ? 12.273 -9.219 -18.312 1 86.81 191 ILE A CA 1
ATOM 1476 C C . ILE A 1 191 ? 13.719 -9.531 -18.688 1 86.81 191 ILE A C 1
ATOM 1478 O O . ILE A 1 191 ? 13.984 -10.383 -19.531 1 86.81 191 ILE A O 1
ATOM 1482 N N . ILE A 1 192 ? 14.633 -9 -18.031 1 88.06 192 ILE A N 1
ATOM 1483 C CA . ILE A 1 192 ? 16.047 -9.172 -18.344 1 88.06 192 ILE A CA 1
ATOM 1484 C C . ILE A 1 192 ? 16.516 -10.555 -17.891 1 88.06 192 ILE A C 1
ATOM 1486 O O . ILE A 1 192 ? 17.391 -11.148 -18.5 1 88.06 192 ILE A O 1
ATOM 1490 N N . ALA A 1 193 ? 15.945 -11.055 -16.812 1 88.62 193 ALA A N 1
ATOM 1491 C CA . ALA A 1 193 ? 16.281 -12.398 -16.328 1 88.62 193 ALA A CA 1
ATOM 1492 C C . ALA A 1 193 ? 15.977 -13.445 -17.406 1 88.62 193 ALA A C 1
ATOM 1494 O O . ALA A 1 193 ? 16.625 -14.492 -17.453 1 88.62 193 ALA A O 1
ATOM 1495 N N . GLY A 1 194 ? 15.016 -13.188 -18.188 1 86.31 194 GLY A N 1
ATOM 1496 C CA . GLY A 1 194 ? 14.688 -14.07 -19.297 1 86.31 194 GLY A CA 1
ATOM 1497 C C . GLY A 1 194 ? 15.805 -14.172 -20.312 1 86.31 194 GLY A C 1
ATOM 1498 O O . GLY A 1 194 ? 15.836 -15.109 -21.125 1 86.31 194 GLY A O 1
ATOM 1499 N N . LEU A 1 195 ? 16.703 -13.25 -20.297 1 84.19 195 LEU A N 1
ATOM 1500 C CA . LEU A 1 195 ? 17.797 -13.219 -21.266 1 84.19 195 LEU A CA 1
ATOM 1501 C C . LEU A 1 195 ? 19.031 -13.922 -20.703 1 84.19 195 LEU A C 1
ATOM 1503 O O . LEU A 1 195 ? 20.031 -14.078 -21.406 1 84.19 195 LEU A O 1
ATOM 1507 N N . LEU A 1 196 ? 19 -14.477 -19.531 1 87.56 196 LEU A N 1
ATOM 1508 C CA . LEU A 1 196 ? 20.141 -15.133 -18.906 1 87.56 196 LEU A CA 1
ATOM 1509 C C . LEU A 1 196 ? 20.297 -16.562 -19.406 1 87.56 196 LEU A C 1
ATOM 1511 O O . LEU A 1 196 ? 19.359 -17.141 -19.969 1 87.56 196 LEU A O 1
ATOM 1515 N N . PRO A 1 197 ? 21.484 -17.172 -19.266 1 85.38 197 PRO A N 1
ATOM 1516 C CA . PRO A 1 197 ? 21.734 -18.516 -19.781 1 85.38 197 PRO A CA 1
ATOM 1517 C C . PRO A 1 197 ? 20.781 -19.562 -19.203 1 85.38 197 PRO A C 1
ATOM 1519 O O . PRO A 1 197 ? 20.344 -20.469 -19.906 1 85.38 197 PRO A O 1
ATOM 1522 N N . ASN A 1 198 ? 20.406 -19.516 -17.922 1 86.31 198 ASN A N 1
ATOM 1523 C CA . ASN A 1 198 ? 19.438 -20.375 -17.266 1 86.31 198 ASN A CA 1
ATOM 1524 C C . ASN A 1 198 ? 18.188 -19.609 -16.844 1 86.31 198 ASN A C 1
ATOM 1526 O O . ASN A 1 198 ? 17.938 -19.422 -15.656 1 86.31 198 ASN A O 1
ATOM 1530 N N . PRO A 1 199 ? 17.375 -19.297 -17.859 1 87.19 199 PRO A N 1
ATOM 1531 C CA . PRO A 1 199 ? 16.266 -18.391 -17.562 1 87.19 199 PRO A CA 1
ATOM 1532 C C . PRO A 1 199 ? 15.195 -19.031 -16.672 1 87.19 199 PRO A C 1
ATOM 1534 O O . PRO A 1 199 ? 14.57 -18.344 -15.867 1 87.19 199 PRO A O 1
ATOM 1537 N N . GLU A 1 200 ? 15.031 -20.297 -16.797 1 87.94 200 GLU A N 1
ATOM 1538 C CA . GLU A 1 200 ? 14 -20.953 -16.016 1 87.94 200 GLU A CA 1
ATOM 1539 C C . GLU A 1 200 ? 14.297 -20.875 -14.516 1 87.94 200 GLU A C 1
ATOM 1541 O O . GLU A 1 200 ? 13.43 -20.516 -13.719 1 87.94 200 GLU A O 1
ATOM 1546 N N . ILE A 1 201 ? 15.492 -21.219 -14.188 1 84.62 201 ILE A N 1
ATOM 1547 C CA . ILE A 1 201 ? 15.906 -21.156 -12.789 1 84.62 201 ILE A CA 1
ATOM 1548 C C . ILE A 1 201 ? 15.844 -19.719 -12.289 1 84.62 201 ILE A C 1
ATOM 1550 O O . ILE A 1 201 ? 15.383 -19.469 -11.172 1 84.62 201 ILE A O 1
ATOM 1554 N N . ALA A 1 202 ? 16.297 -18.812 -13.141 1 86.88 202 ALA A N 1
ATOM 1555 C CA . ALA A 1 202 ? 16.312 -17.406 -12.773 1 86.88 202 ALA A CA 1
ATOM 1556 C C . ALA A 1 202 ? 14.883 -16.891 -12.547 1 86.88 202 ALA A C 1
ATOM 1558 O O . ALA A 1 202 ? 14.609 -16.25 -11.531 1 86.88 202 ALA A O 1
ATOM 1559 N N . LEU A 1 203 ? 13.992 -17.219 -13.391 1 84.5 203 LEU A N 1
ATOM 1560 C CA . LEU A 1 203 ? 12.609 -16.75 -13.312 1 84.5 203 LEU A CA 1
ATOM 1561 C C . LEU A 1 203 ? 11.875 -17.438 -12.156 1 84.5 203 LEU A C 1
ATOM 1563 O O . LEU A 1 203 ? 11.102 -16.781 -11.445 1 84.5 203 LEU A O 1
ATOM 1567 N N . ASP A 1 204 ? 12.109 -18.656 -11.898 1 82.12 204 ASP A N 1
ATOM 1568 C CA . ASP A 1 204 ? 11.531 -19.375 -10.766 1 82.12 204 ASP A CA 1
ATOM 1569 C C . ASP A 1 204 ? 11.984 -18.766 -9.445 1 82.12 204 ASP A C 1
ATOM 1571 O O . ASP A 1 204 ? 11.188 -18.609 -8.516 1 82.12 204 ASP A O 1
ATOM 1575 N N . SER A 1 205 ? 13.172 -18.375 -9.453 1 83.38 205 SER A N 1
ATOM 1576 C CA . SER A 1 205 ? 13.742 -17.781 -8.25 1 83.38 205 SER A CA 1
ATOM 1577 C C . SER A 1 205 ? 13.133 -16.422 -7.973 1 83.38 205 SER A C 1
ATOM 1579 O O . SER A 1 205 ? 12.859 -16.078 -6.816 1 83.38 205 SER A O 1
ATOM 1581 N N . LEU A 1 206 ? 12.906 -15.695 -9.039 1 84.69 206 LEU A N 1
ATOM 1582 C CA . LEU A 1 206 ? 12.312 -14.367 -8.898 1 84.69 206 LEU A CA 1
ATOM 1583 C C . LEU A 1 206 ? 10.852 -14.461 -8.477 1 84.69 206 LEU A C 1
ATOM 1585 O O . LEU A 1 206 ? 10.352 -13.586 -7.758 1 84.69 206 LEU A O 1
ATOM 1589 N N . SER A 1 207 ? 10.188 -15.523 -8.898 1 76.75 207 SER A N 1
ATOM 1590 C CA . SER A 1 207 ? 8.758 -15.68 -8.625 1 76.75 207 SER A CA 1
ATOM 1591 C C . SER A 1 207 ? 8.508 -16.031 -7.164 1 76.75 207 SER A C 1
ATOM 1593 O O . SER A 1 207 ? 7.402 -15.836 -6.656 1 76.75 207 SER A O 1
ATOM 1595 N N . ILE A 1 208 ? 9.469 -16.531 -6.508 1 70.62 208 ILE A N 1
ATOM 1596 C CA . ILE A 1 208 ? 9.367 -16.875 -5.094 1 70.62 208 ILE A CA 1
ATOM 1597 C C . ILE A 1 208 ? 9.367 -15.609 -4.254 1 70.62 208 ILE A C 1
ATOM 1599 O O . ILE A 1 208 ? 8.805 -15.578 -3.156 1 70.62 208 ILE A O 1
ATOM 1603 N N . TRP A 1 209 ? 9.875 -14.547 -4.848 1 67.5 209 TRP A N 1
ATOM 1604 C CA . TRP A 1 209 ? 9.961 -13.266 -4.148 1 67.5 209 TRP A CA 1
ATOM 1605 C C . TRP A 1 209 ? 8.734 -12.406 -4.43 1 67.5 209 TRP A C 1
ATOM 1607 O O . TRP A 1 209 ? 8.211 -11.75 -3.525 1 67.5 209 TRP A O 1
ATOM 1617 N N . MET B 1 1 ? 3.814 0.247 7.848 1 49.47 1 MET B N 1
ATOM 1618 C CA . MET B 1 1 ? 4.184 0.915 9.094 1 49.47 1 MET B CA 1
ATOM 1619 C C . MET B 1 1 ? 4.477 2.391 8.852 1 49.47 1 MET B C 1
ATOM 1621 O O . MET B 1 1 ? 4.746 3.137 9.797 1 49.47 1 MET B O 1
ATOM 1625 N N . GLY B 1 2 ? 4.391 2.836 7.547 1 59.78 2 GLY B N 1
ATOM 1626 C CA . GLY B 1 2 ? 4.777 4.219 7.316 1 59.78 2 GLY B CA 1
ATOM 1627 C C . GLY B 1 2 ? 3.607 5.184 7.383 1 59.78 2 GLY B C 1
ATOM 1628 O O . GLY B 1 2 ? 3.754 6.367 7.066 1 59.78 2 GLY B O 1
ATOM 1629 N N . SER B 1 3 ? 2.578 4.652 8.023 1 71.38 3 SER B N 1
ATOM 1630 C CA . SER B 1 3 ? 1.41 5.527 7.988 1 71.38 3 SER B CA 1
ATOM 1631 C C . SER B 1 3 ? 1.473 6.582 9.086 1 71.38 3 SER B C 1
ATOM 1633 O O . SER B 1 3 ? 0.951 7.688 8.93 1 71.38 3 SER B O 1
ATOM 1635 N N . ALA B 1 4 ? 2.244 6.285 10.086 1 85.81 4 ALA B N 1
ATOM 1636 C CA . ALA B 1 4 ? 2.338 7.23 11.195 1 85.81 4 ALA B CA 1
ATOM 1637 C C . ALA B 1 4 ? 3.018 8.523 10.766 1 85.81 4 ALA B C 1
ATOM 1639 O O . ALA B 1 4 ? 2.617 9.617 11.18 1 85.81 4 ALA B O 1
ATOM 1640 N N . VAL B 1 5 ? 3.982 8.352 9.961 1 89.94 5 VAL B N 1
ATOM 1641 C CA . VAL B 1 5 ? 4.734 9.523 9.523 1 89.94 5 VAL B CA 1
ATOM 1642 C C . VAL B 1 5 ? 3.826 10.438 8.703 1 89.94 5 VAL B C 1
ATOM 1644 O O . VAL B 1 5 ? 3.809 11.656 8.914 1 89.94 5 VAL B O 1
ATOM 1647 N N . GLU B 1 6 ? 3.08 9.867 7.82 1 90 6 GLU B N 1
ATOM 1648 C CA . GLU B 1 6 ? 2.188 10.695 7.012 1 90 6 GLU B CA 1
ATOM 1649 C C . GLU B 1 6 ? 1.14 11.383 7.875 1 90 6 GLU B C 1
ATOM 1651 O O . GLU B 1 6 ? 0.83 12.562 7.664 1 90 6 GLU B O 1
ATOM 1656 N N . THR B 1 7 ? 0.654 10.664 8.789 1 91.31 7 THR B N 1
ATOM 1657 C CA . THR B 1 7 ? -0.377 11.195 9.672 1 91.31 7 THR B CA 1
ATOM 1658 C C . THR B 1 7 ? 0.177 12.336 10.531 1 91.31 7 THR B C 1
ATOM 1660 O O . THR B 1 7 ? -0.354 13.445 10.508 1 91.31 7 THR B O 1
ATOM 1663 N N . LEU B 1 8 ? 1.219 12.109 11.211 1 93.5 8 LEU B N 1
ATOM 1664 C CA . LEU B 1 8 ? 1.755 13.078 12.164 1 93.5 8 LEU B CA 1
ATOM 1665 C C . LEU B 1 8 ? 2.375 14.266 11.438 1 93.5 8 LEU B C 1
ATOM 1667 O O . LEU B 1 8 ? 2.262 15.406 11.898 1 93.5 8 LEU B O 1
ATOM 1671 N N . CYS B 1 9 ? 3.025 14.008 10.344 1 95.31 9 CYS B N 1
ATOM 1672 C CA . CYS B 1 9 ? 3.555 15.102 9.547 1 95.31 9 CYS B CA 1
ATOM 1673 C C . CYS B 1 9 ? 2.426 15.953 8.977 1 95.31 9 CYS B C 1
ATOM 1675 O O . CYS B 1 9 ? 2.523 17.188 8.945 1 95.31 9 CYS B O 1
ATOM 1677 N N . GLY B 1 10 ? 1.38 15.289 8.516 1 94.44 10 GLY B N 1
ATOM 1678 C CA . GLY B 1 10 ? 0.232 16.031 8.023 1 94.44 10 GLY B CA 1
ATOM 1679 C C . GLY B 1 10 ? -0.384 16.953 9.07 1 94.44 10 GLY B C 1
ATOM 1680 O O . GLY B 1 10 ? -0.672 18.109 8.789 1 94.44 10 GLY B O 1
ATOM 1681 N N . GLN B 1 11 ? -0.568 16.422 10.203 1 94.94 11 GLN B N 1
ATOM 1682 C CA . GLN B 1 11 ? -1.121 17.203 11.305 1 94.94 11 GLN B CA 1
ATOM 1683 C C . GLN B 1 11 ? -0.21 18.375 11.656 1 94.94 11 GLN B C 1
ATOM 1685 O O . GLN B 1 11 ? -0.677 19.5 11.828 1 94.94 11 GLN B O 1
ATOM 1690 N N . ALA B 1 12 ? 1.059 18.062 11.797 1 96.56 12 ALA B N 1
ATOM 1691 C CA . ALA B 1 12 ? 2.025 19.094 12.148 1 96.56 12 ALA B CA 1
ATOM 1692 C C . ALA B 1 12 ? 2.078 20.188 11.078 1 96.56 12 ALA B C 1
ATOM 1694 O O . ALA B 1 12 ? 2.137 21.375 11.398 1 96.56 12 ALA B O 1
ATOM 1695 N N . TYR B 1 13 ? 2.104 19.812 9.883 1 96.69 13 TYR B N 1
ATOM 1696 C CA . TYR B 1 13 ? 2.125 20.75 8.773 1 96.69 13 TYR B CA 1
ATOM 1697 C C . TYR B 1 13 ? 0.902 21.672 8.812 1 96.69 13 TYR B C 1
ATOM 1699 O O . TYR B 1 13 ? 1.022 22.891 8.672 1 96.69 13 TYR B O 1
ATOM 1707 N N . GLY B 1 14 ? -0.25 21.062 9 1 95.5 14 GLY B N 1
ATOM 1708 C CA . GLY B 1 14 ? -1.475 21.828 9.117 1 95.5 14 GLY B CA 1
ATOM 1709 C C . GLY B 1 14 ? -1.464 22.797 10.297 1 95.5 14 GLY B C 1
ATOM 1710 O O . GLY B 1 14 ? -1.997 23.906 10.203 1 95.5 14 GLY B O 1
ATOM 1711 N N . ALA B 1 15 ? -0.832 22.391 11.328 1 96.5 15 ALA B N 1
ATOM 1712 C CA . ALA B 1 15 ? -0.77 23.188 12.555 1 96.5 15 ALA B CA 1
ATOM 1713 C C . ALA B 1 15 ? 0.359 24.203 12.484 1 96.5 15 ALA B C 1
ATOM 1715 O O . ALA B 1 15 ? 0.612 24.922 13.453 1 96.5 15 ALA B O 1
ATOM 1716 N N . HIS B 1 16 ? 1.105 24.203 11.438 1 96.88 16 HIS B N 1
ATOM 1717 C CA . HIS B 1 16 ? 2.238 25.094 11.203 1 96.88 16 HIS B CA 1
ATOM 1718 C C . HIS B 1 16 ? 3.375 24.797 12.18 1 96.88 16 HIS B C 1
ATOM 1720 O O . HIS B 1 16 ? 4.105 25.719 12.578 1 96.88 16 HIS B O 1
ATOM 1726 N N . LYS B 1 17 ? 3.387 23.641 12.711 1 97.19 17 LYS B N 1
ATOM 1727 C CA . LYS B 1 17 ? 4.551 23.156 13.453 1 97.19 17 LYS B CA 1
ATOM 1728 C C . LYS B 1 17 ? 5.559 22.484 12.531 1 97.19 17 LYS B C 1
ATOM 1730 O O . LYS B 1 17 ? 5.844 21.297 12.672 1 97.19 17 LYS B O 1
ATOM 1735 N N . TYR B 1 18 ? 6.164 23.25 11.742 1 97.06 18 TYR B N 1
ATOM 1736 C CA . TYR B 1 18 ? 6.941 22.766 10.609 1 97.06 18 TYR B CA 1
ATOM 1737 C C . TYR B 1 18 ? 8.203 22.047 11.078 1 97.06 18 TYR B C 1
ATOM 1739 O O . TYR B 1 18 ? 8.625 21.062 10.469 1 97.06 18 TYR B O 1
ATOM 1747 N N . ASP B 1 19 ? 8.727 22.391 12.156 1 95.38 19 ASP B N 1
ATOM 1748 C CA . ASP B 1 19 ? 9.977 21.828 12.648 1 95.38 19 ASP B CA 1
ATOM 1749 C C . ASP B 1 19 ? 9.797 20.375 13.086 1 95.38 19 ASP B C 1
ATOM 1751 O O . ASP B 1 19 ? 10.758 19.609 13.117 1 95.38 19 ASP B O 1
ATOM 1755 N N . MET B 1 20 ? 8.586 20.031 13.406 1 95.75 20 MET B N 1
ATOM 1756 C CA . MET B 1 20 ? 8.305 18.688 13.891 1 95.75 20 MET B CA 1
ATOM 1757 C C . MET B 1 20 ? 8.328 17.688 12.742 1 95.75 20 MET B C 1
ATOM 1759 O O . MET B 1 20 ? 8.469 16.484 12.969 1 95.75 20 MET B O 1
ATOM 1763 N N . LEU B 1 21 ? 8.188 18.125 11.531 1 97.19 21 LEU B N 1
ATOM 1764 C CA . LEU B 1 21 ? 8.156 17.234 10.391 1 97.19 21 LEU B CA 1
ATOM 1765 C C . LEU B 1 21 ? 9.469 16.469 10.258 1 97.19 21 LEU B C 1
ATOM 1767 O O . LEU B 1 21 ? 9.469 15.242 10.094 1 97.19 21 LEU B O 1
ATOM 1771 N N . GLY B 1 22 ? 10.516 17.188 10.375 1 97.12 22 GLY B N 1
ATOM 1772 C CA . GLY B 1 22 ? 11.82 16.531 10.32 1 97.12 22 GLY B CA 1
ATOM 1773 C C . GLY B 1 22 ? 12.031 15.531 11.43 1 97.12 22 GLY B C 1
ATOM 1774 O O . GLY B 1 22 ? 12.641 14.477 11.219 1 97.12 22 GLY B O 1
ATOM 1775 N N . ILE B 1 23 ? 11.516 15.828 12.57 1 96.25 23 ILE B N 1
ATOM 1776 C CA . ILE B 1 23 ? 11.641 14.945 13.727 1 96.25 23 ILE B CA 1
ATOM 1777 C C . ILE B 1 23 ? 10.867 13.656 13.477 1 96.25 23 ILE B C 1
ATOM 1779 O O . ILE B 1 23 ? 11.375 12.562 13.711 1 96.25 23 ILE B O 1
ATOM 1783 N N . TYR B 1 24 ? 9.688 13.781 12.977 1 95.38 24 TYR B N 1
ATOM 1784 C CA . TYR B 1 24 ? 8.867 12.609 12.68 1 95.38 24 TYR B CA 1
ATOM 1785 C C . TYR B 1 24 ? 9.492 11.766 11.586 1 95.38 24 TYR B C 1
ATOM 1787 O O . TYR B 1 24 ? 9.43 10.531 11.625 1 95.38 24 TYR B O 1
ATOM 1795 N N . LEU B 1 25 ? 10.078 12.445 10.594 1 96.44 25 LEU B N 1
ATOM 1796 C CA . LEU B 1 25 ? 10.797 11.742 9.531 1 96.44 25 LEU B CA 1
ATOM 1797 C C . LEU B 1 25 ? 11.898 10.867 10.117 1 96.44 25 LEU B C 1
ATOM 1799 O O . LEU B 1 25 ? 11.969 9.672 9.82 1 96.44 25 LEU B O 1
ATOM 1803 N N . GLN B 1 26 ? 12.68 11.445 10.953 1 96.81 26 GLN B N 1
ATOM 1804 C CA . GLN B 1 26 ? 13.797 10.734 11.555 1 96.81 26 GLN B CA 1
ATOM 1805 C C . GLN B 1 26 ? 13.312 9.617 12.469 1 96.81 26 GLN B C 1
ATOM 1807 O O . GLN B 1 26 ? 13.867 8.516 12.461 1 96.81 26 GLN B O 1
ATOM 1812 N N . ARG B 1 27 ? 12.297 9.922 13.211 1 95.19 27 ARG B N 1
ATOM 1813 C CA . ARG B 1 27 ? 11.711 8.922 14.094 1 95.19 27 ARG B CA 1
ATOM 1814 C C . ARG B 1 27 ? 11.242 7.703 13.305 1 95.19 27 ARG B C 1
ATOM 1816 O O . ARG B 1 27 ? 11.453 6.562 13.719 1 95.19 27 ARG B O 1
ATOM 1823 N N . SER B 1 28 ? 10.594 8.008 12.242 1 94.88 28 SER B N 1
ATOM 1824 C CA . SER B 1 28 ? 10.094 6.934 11.383 1 94.88 28 SER B CA 1
ATOM 1825 C C . SER B 1 28 ? 11.242 6.113 10.797 1 94.88 28 SER B C 1
ATOM 1827 O O . SER B 1 28 ? 11.148 4.887 10.703 1 94.88 28 SER B O 1
ATOM 1829 N N . ILE B 1 29 ? 12.297 6.758 10.391 1 96.38 29 ILE B N 1
ATOM 1830 C CA . ILE B 1 29 ? 13.445 6.066 9.828 1 96.38 29 ILE B CA 1
ATOM 1831 C C . ILE B 1 29 ? 14.047 5.125 10.867 1 96.38 29 ILE B C 1
ATOM 1833 O O . ILE B 1 29 ? 14.398 3.984 10.555 1 96.38 29 ILE B O 1
ATOM 1837 N N . ILE B 1 30 ? 14.109 5.578 12.062 1 95.56 30 ILE B N 1
ATOM 1838 C CA . ILE B 1 30 ? 14.664 4.777 13.148 1 95.56 30 ILE B CA 1
ATOM 1839 C C . ILE B 1 30 ? 13.781 3.547 13.383 1 95.56 30 ILE B C 1
ATOM 1841 O O . ILE B 1 30 ? 14.281 2.42 13.422 1 95.56 30 ILE B O 1
ATOM 1845 N N . LEU B 1 31 ? 12.555 3.789 13.477 1 93.38 31 LEU B N 1
ATOM 1846 C CA . LEU B 1 31 ? 11.633 2.699 13.766 1 93.38 31 LEU B CA 1
ATOM 1847 C C . LEU B 1 31 ? 11.625 1.681 12.633 1 93.38 31 LEU B C 1
ATOM 1849 O O . LEU B 1 31 ? 11.711 0.475 12.875 1 93.38 31 LEU B O 1
ATOM 1853 N N . LEU B 1 32 ? 11.508 2.184 11.43 1 93.25 32 LEU B N 1
ATOM 1854 C CA . LEU B 1 32 ? 11.477 1.285 10.281 1 93.25 32 LEU B CA 1
ATOM 1855 C C . LEU B 1 32 ? 12.82 0.588 10.109 1 93.25 32 LEU B C 1
ATOM 1857 O O . LEU B 1 32 ? 12.875 -0.579 9.711 1 93.25 32 LEU B O 1
ATOM 1861 N N . GLY B 1 33 ? 13.875 1.31 10.383 1 95.44 33 GLY B N 1
ATOM 1862 C CA . GLY B 1 33 ? 15.188 0.682 10.359 1 95.44 33 GLY B CA 1
ATOM 1863 C C . GLY B 1 33 ? 15.312 -0.478 11.328 1 95.44 33 GLY B C 1
ATOM 1864 O O . GLY B 1 33 ? 15.844 -1.532 10.977 1 95.44 33 GLY B O 1
ATOM 1865 N N . LEU B 1 34 ? 14.805 -0.27 12.469 1 94.06 34 LEU B N 1
ATOM 1866 C CA . LEU B 1 34 ? 14.852 -1.305 13.5 1 94.06 34 LEU B CA 1
ATOM 1867 C C . LEU B 1 34 ? 14 -2.504 13.102 1 94.06 34 LEU B C 1
ATOM 1869 O O . LEU B 1 34 ? 14.391 -3.652 13.32 1 94.06 34 LEU B O 1
ATOM 1873 N N . THR B 1 35 ? 12.875 -2.26 12.547 1 90.69 35 THR B N 1
ATOM 1874 C CA . THR B 1 35 ? 12 -3.35 12.117 1 90.69 35 THR B CA 1
ATOM 1875 C C . THR B 1 35 ? 12.609 -4.098 10.938 1 90.69 35 THR B C 1
ATOM 1877 O O . THR B 1 35 ? 12.266 -5.254 10.688 1 90.69 35 THR B O 1
ATOM 1880 N N . GLY B 1 36 ? 13.453 -3.416 10.172 1 94.38 36 GLY B N 1
ATOM 1881 C CA . GLY B 1 36 ? 14.133 -4.039 9.047 1 94.38 36 GLY B CA 1
ATOM 1882 C C . GLY B 1 36 ? 15.172 -5.062 9.469 1 94.38 36 GLY B C 1
ATOM 1883 O O . GLY B 1 36 ? 15.516 -5.957 8.695 1 94.38 36 GLY B O 1
ATOM 1884 N N . ILE B 1 37 ? 15.625 -5.008 10.688 1 96.88 37 ILE B N 1
ATOM 1885 C CA . ILE B 1 37 ? 16.703 -5.871 11.156 1 96.88 37 ILE B CA 1
ATOM 1886 C C . ILE B 1 37 ? 16.219 -7.32 11.203 1 96.88 37 ILE B C 1
ATOM 1888 O O . ILE B 1 37 ? 16.859 -8.211 10.625 1 96.88 37 ILE B O 1
ATOM 1892 N N . PRO B 1 38 ? 15.102 -7.625 11.844 1 95.75 38 PRO B N 1
ATOM 1893 C CA . PRO B 1 38 ? 14.625 -9.008 11.812 1 95.75 38 PRO B CA 1
ATOM 1894 C C . PRO B 1 38 ? 14.391 -9.523 10.391 1 95.75 38 PRO B C 1
ATOM 1896 O O . PRO B 1 38 ? 14.633 -10.703 10.109 1 95.75 38 PRO B O 1
ATOM 1899 N N . LEU B 1 39 ? 13.906 -8.695 9.602 1 94 39 LEU B N 1
ATOM 1900 C CA . LEU B 1 39 ? 13.688 -9.086 8.211 1 94 39 LEU B CA 1
ATOM 1901 C C . LEU B 1 39 ? 15.008 -9.406 7.523 1 94 39 LEU B C 1
ATOM 1903 O O . LEU B 1 39 ? 15.094 -10.367 6.758 1 94 39 LEU B O 1
ATOM 1907 N N . ALA B 1 40 ? 15.969 -8.562 7.773 1 96.75 40 ALA B N 1
ATOM 1908 C CA . ALA B 1 40 ? 17.297 -8.805 7.211 1 96.75 40 ALA B CA 1
ATOM 1909 C C . ALA B 1 40 ? 17.859 -10.141 7.684 1 96.75 40 ALA B C 1
ATOM 1911 O O . ALA B 1 40 ? 18.484 -10.867 6.906 1 96.75 40 ALA B O 1
ATOM 1912 N N . VAL B 1 41 ? 17.609 -10.453 8.906 1 96.88 41 VAL B N 1
ATOM 1913 C CA . VAL B 1 41 ? 18.062 -11.727 9.453 1 96.88 41 VAL B CA 1
ATOM 1914 C C . VAL B 1 41 ? 17.344 -12.883 8.758 1 96.88 41 VAL B C 1
ATOM 1916 O O . VAL B 1 41 ? 17.969 -13.883 8.406 1 96.88 41 VAL B O 1
ATOM 1919 N N . MET B 1 42 ? 16.109 -12.727 8.531 1 95.12 42 MET B N 1
ATOM 1920 C CA . MET B 1 42 ? 15.344 -13.734 7.809 1 95.12 42 MET B CA 1
ATOM 1921 C C . MET B 1 42 ? 15.883 -13.93 6.398 1 95.12 42 MET B C 1
ATOM 1923 O O . MET B 1 42 ? 15.969 -15.055 5.906 1 95.12 42 MET B O 1
ATOM 1927 N N . TYR B 1 43 ? 16.188 -12.828 5.793 1 94.44 43 TYR B N 1
ATOM 1928 C CA . TYR B 1 43 ? 16.766 -12.891 4.449 1 94.44 43 TYR B CA 1
ATOM 1929 C C . TYR B 1 43 ? 18.094 -13.625 4.453 1 94.44 43 TYR B C 1
ATOM 1931 O O . TYR B 1 43 ? 18.391 -14.391 3.533 1 94.44 43 TYR B O 1
ATOM 1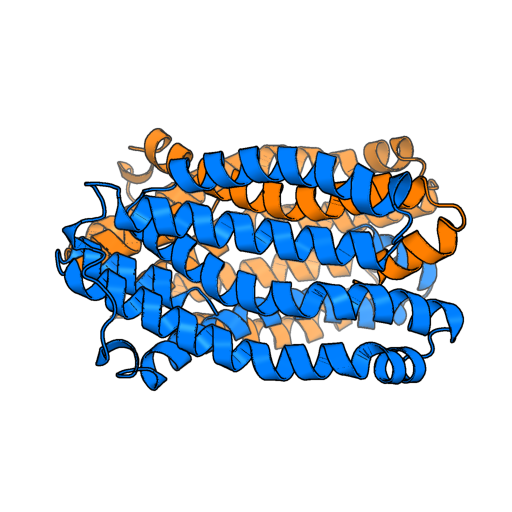939 N N . ALA B 1 44 ? 18.875 -13.414 5.512 1 95.75 44 ALA B N 1
ATOM 1940 C CA . ALA B 1 44 ? 20.188 -14.062 5.621 1 95.75 44 ALA B CA 1
ATOM 1941 C C . ALA B 1 44 ? 20.031 -15.578 5.73 1 95.75 44 ALA B C 1
ATOM 1943 O O . ALA B 1 44 ? 20.922 -16.328 5.312 1 95.75 44 ALA B O 1
ATOM 1944 N N . PHE B 1 45 ? 18.891 -16.016 6.191 1 96.19 45 PHE B N 1
ATOM 1945 C CA . PHE B 1 45 ? 18.641 -17.438 6.344 1 96.19 45 PHE B CA 1
ATOM 1946 C C . PHE B 1 45 ? 17.641 -17.938 5.305 1 96.19 45 PHE B C 1
ATOM 1948 O O . PHE B 1 45 ? 16.891 -18.875 5.559 1 96.19 45 PHE B O 1
ATOM 1955 N N . SER B 1 46 ? 17.641 -17.266 4.273 1 93.12 46 SER B N 1
ATOM 1956 C CA . SER B 1 46 ? 16.641 -17.594 3.26 1 93.12 46 SER B CA 1
ATOM 1957 C C . SER B 1 46 ? 16.844 -19 2.703 1 93.12 46 SER B C 1
ATOM 1959 O O . SER B 1 46 ? 15.875 -19.719 2.469 1 93.12 46 SER B O 1
ATOM 1961 N N . GLU B 1 47 ? 18.141 -19.375 2.518 1 94.25 47 GLU B N 1
ATOM 1962 C CA . GLU B 1 47 ? 18.375 -20.688 1.901 1 94.25 47 GLU B CA 1
ATOM 1963 C C . GLU B 1 47 ? 17.828 -21.812 2.764 1 94.25 47 GLU B C 1
ATOM 1965 O O . GLU B 1 47 ? 17.016 -22.609 2.303 1 94.25 47 GLU B O 1
ATOM 1970 N N . PRO B 1 48 ? 18.219 -21.922 4.012 1 95.56 48 PRO B N 1
ATOM 1971 C CA . PRO B 1 48 ? 17.641 -22.984 4.844 1 95.56 48 PRO B CA 1
ATOM 1972 C C . PRO B 1 48 ? 16.125 -22.859 4.973 1 95.56 48 PRO B C 1
ATOM 1974 O O . PRO B 1 48 ? 15.43 -23.875 5.074 1 95.56 48 PRO B O 1
ATOM 1977 N N . LEU B 1 49 ? 15.586 -21.703 4.945 1 93 49 LEU B N 1
ATOM 1978 C CA . LEU B 1 49 ? 14.148 -21.5 5.047 1 93 49 LEU B CA 1
ATOM 1979 C C . LEU B 1 49 ? 13.43 -22.047 3.811 1 93 49 LEU B C 1
ATOM 1981 O O . LEU B 1 49 ? 12.383 -22.688 3.926 1 93 49 LEU B O 1
ATOM 1985 N N . LEU B 1 50 ? 14.039 -21.797 2.68 1 90.56 50 LEU B N 1
ATOM 1986 C CA . LEU B 1 50 ? 13.438 -22.266 1.433 1 90.56 50 LEU B CA 1
ATOM 1987 C C . LEU B 1 50 ? 13.539 -23.781 1.313 1 90.56 50 LEU B C 1
ATOM 1989 O O . LEU B 1 50 ? 12.625 -24.422 0.804 1 90.56 50 LEU B O 1
ATOM 1993 N N . LEU B 1 51 ? 14.656 -24.344 1.795 1 93.56 51 LEU B N 1
ATOM 1994 C CA . LEU B 1 51 ? 14.797 -25.797 1.824 1 93.56 51 LEU B CA 1
ATOM 1995 C C . LEU B 1 51 ? 13.766 -26.422 2.746 1 93.56 51 LEU B C 1
ATOM 1997 O O . LEU B 1 51 ? 13.172 -27.453 2.408 1 93.56 51 LEU B O 1
ATOM 2001 N N . LEU B 1 52 ? 13.523 -25.797 3.834 1 92.38 52 LEU B N 1
ATOM 2002 C CA . LEU B 1 52 ? 12.516 -26.266 4.785 1 92.38 52 LEU B CA 1
ATOM 2003 C C . LEU B 1 52 ? 11.125 -26.203 4.176 1 92.38 52 LEU B C 1
ATOM 2005 O O . LEU B 1 52 ? 10.258 -27.016 4.512 1 92.38 52 LEU B O 1
ATOM 2009 N N . MET B 1 53 ? 10.961 -25.328 3.277 1 89.75 53 MET B N 1
ATOM 2010 C CA . MET B 1 53 ? 9.672 -25.172 2.625 1 89.75 53 MET B CA 1
ATOM 2011 C C . MET B 1 53 ? 9.516 -26.141 1.469 1 89.75 53 MET B C 1
ATOM 2013 O O . MET B 1 53 ? 8.508 -26.125 0.759 1 89.75 53 MET B O 1
ATOM 2017 N N . GLY B 1 54 ? 10.609 -26.906 1.165 1 90.06 54 GLY B N 1
ATOM 2018 C CA . GLY B 1 54 ? 10.5 -27.984 0.188 1 90.06 54 GLY B CA 1
ATOM 2019 C C . GLY B 1 54 ? 11.008 -27.578 -1.188 1 90.06 54 GLY B C 1
ATOM 2020 O O . GLY B 1 54 ? 10.75 -28.281 -2.17 1 90.06 54 GLY B O 1
ATOM 2021 N N . GLN B 1 55 ? 11.656 -26.484 -1.261 1 86.56 55 GLN B N 1
ATOM 2022 C CA . GLN B 1 55 ? 12.219 -26.094 -2.549 1 86.56 55 GLN B CA 1
ATOM 2023 C C . GLN B 1 55 ? 13.43 -26.938 -2.908 1 86.56 55 GLN B C 1
ATOM 2025 O O . GLN B 1 55 ? 14.125 -27.453 -2.023 1 86.56 55 GLN B O 1
ATOM 2030 N N . SER B 1 56 ? 13.672 -27.188 -4.141 1 91.56 56 SER B N 1
ATOM 2031 C CA . SER B 1 56 ? 14.859 -27.906 -4.57 1 91.56 56 SER B CA 1
ATOM 2032 C C . SER B 1 56 ? 16.141 -27.156 -4.195 1 91.56 56 SER B C 1
ATOM 2034 O O . SER B 1 56 ? 16.141 -25.922 -4.125 1 91.56 56 SER B O 1
ATOM 2036 N N . PRO B 1 57 ? 17.203 -27.781 -3.945 1 93.31 57 PRO B N 1
ATOM 2037 C CA . PRO B 1 57 ? 18.453 -27.125 -3.562 1 93.31 57 PRO B CA 1
ATOM 2038 C C . PRO B 1 57 ? 18.922 -26.109 -4.59 1 93.31 57 PRO B C 1
ATOM 2040 O O . PRO B 1 57 ? 19.438 -25.047 -4.223 1 93.31 57 PRO B O 1
ATOM 2043 N N . ASP B 1 58 ? 18.766 -26.344 -5.82 1 91.25 58 ASP B N 1
ATOM 2044 C CA . ASP B 1 58 ? 19.203 -25.438 -6.871 1 91.25 58 ASP B CA 1
ATOM 2045 C C . ASP B 1 58 ? 18.406 -24.125 -6.832 1 91.25 58 ASP B C 1
ATOM 2047 O O . ASP B 1 58 ? 18.969 -23.047 -6.93 1 91.25 58 ASP B O 1
ATOM 2051 N N . ILE B 1 59 ? 17.125 -24.25 -6.684 1 87.38 59 ILE B N 1
ATOM 2052 C CA . ILE B 1 59 ? 16.25 -23.078 -6.613 1 87.38 59 ILE B CA 1
ATOM 2053 C C . ILE B 1 59 ? 16.516 -22.312 -5.316 1 87.38 59 ILE B C 1
ATOM 2055 O O . ILE B 1 59 ? 16.594 -21.094 -5.316 1 87.38 59 ILE B O 1
ATOM 2059 N N . ALA B 1 60 ? 16.594 -23.078 -4.23 1 91.31 60 ALA B N 1
ATOM 2060 C CA . ALA B 1 60 ? 16.844 -22.453 -2.936 1 91.31 60 ALA B CA 1
ATOM 2061 C C . ALA B 1 60 ? 18.156 -21.656 -2.955 1 91.31 60 ALA B C 1
ATOM 2063 O O . ALA B 1 60 ? 18.203 -20.531 -2.465 1 91.31 60 ALA B O 1
ATOM 2064 N N . ARG B 1 61 ? 19.156 -22.266 -3.555 1 93.12 61 ARG B N 1
ATOM 2065 C CA . ARG B 1 61 ? 20.453 -21.594 -3.629 1 93.12 61 ARG B CA 1
ATOM 2066 C C . ARG B 1 61 ? 20.391 -20.359 -4.512 1 93.12 61 ARG B C 1
ATOM 2068 O O . ARG B 1 61 ? 20.844 -19.281 -4.121 1 93.12 61 ARG B O 1
ATOM 2075 N N . ALA B 1 62 ? 19.828 -20.469 -5.66 1 89.44 62 ALA B N 1
ATOM 2076 C CA . ALA B 1 62 ? 19.703 -19.344 -6.586 1 89.44 62 ALA B CA 1
ATOM 2077 C C . ALA B 1 62 ? 18.859 -18.219 -5.98 1 89.44 62 ALA B C 1
ATOM 2079 O O . ALA B 1 62 ? 19.234 -17.047 -6.074 1 89.44 62 ALA B O 1
ATOM 2080 N N . ALA B 1 63 ? 17.734 -18.562 -5.367 1 90.5 63 ALA B N 1
ATOM 2081 C CA . ALA B 1 63 ? 16.844 -17.578 -4.738 1 90.5 63 ALA B CA 1
ATOM 2082 C C . ALA B 1 63 ? 17.562 -16.859 -3.596 1 90.5 63 ALA B C 1
ATOM 2084 O O . ALA B 1 63 ? 17.375 -15.648 -3.404 1 90.5 63 ALA B O 1
ATOM 2085 N N . SER B 1 64 ? 18.297 -17.625 -2.908 1 94.12 64 SER B N 1
ATOM 2086 C CA . SER B 1 64 ? 18.984 -17.016 -1.771 1 94.12 64 SER B CA 1
ATOM 2087 C C . SER B 1 64 ? 20.016 -16 -2.23 1 94.12 64 SER B C 1
ATOM 2089 O O . SER B 1 64 ? 20.25 -14.992 -1.564 1 94.12 64 SER B O 1
ATOM 2091 N N . ILE B 1 65 ? 20.688 -16.312 -3.309 1 93 65 ILE B N 1
ATOM 2092 C CA . ILE B 1 65 ? 21.656 -15.375 -3.871 1 93 65 ILE B CA 1
ATOM 2093 C C . ILE B 1 65 ? 20.953 -14.055 -4.219 1 93 65 ILE B C 1
ATOM 2095 O O . ILE B 1 65 ? 21.484 -12.977 -3.936 1 93 65 ILE B O 1
ATOM 2099 N N . PHE B 1 66 ? 19.797 -14.164 -4.852 1 92.94 66 PHE B N 1
ATOM 2100 C CA . PHE B 1 66 ? 18.984 -12.984 -5.156 1 92.94 66 PHE B CA 1
ATOM 2101 C C . PHE B 1 66 ? 18.609 -12.242 -3.883 1 92.94 66 PHE B C 1
ATOM 2103 O O . PHE B 1 66 ? 18.75 -11.016 -3.812 1 92.94 66 PHE B O 1
ATOM 2110 N N . VAL B 1 67 ? 18.219 -12.93 -2.865 1 94.19 67 VAL B N 1
ATOM 2111 C CA . VAL B 1 67 ? 17.719 -12.352 -1.621 1 94.19 67 VAL B CA 1
ATOM 2112 C C . VAL B 1 67 ? 18.859 -11.641 -0.888 1 94.19 67 VAL B C 1
ATOM 2114 O O . VAL B 1 67 ? 18.656 -10.578 -0.3 1 94.19 67 VAL B O 1
ATOM 2117 N N . TYR B 1 68 ? 20.031 -12.242 -0.89 1 95.19 68 TYR B N 1
ATOM 2118 C CA . TYR B 1 68 ? 21.172 -11.625 -0.233 1 95.19 68 TYR B CA 1
ATOM 2119 C C . TYR B 1 68 ? 21.438 -10.234 -0.798 1 95.19 68 TYR B C 1
ATOM 2121 O O . TYR B 1 68 ? 21.75 -9.297 -0.051 1 95.19 68 TYR B O 1
ATOM 2129 N N . GLY B 1 69 ? 21.312 -10.117 -2.117 1 95.38 69 GLY B N 1
ATOM 2130 C CA . GLY B 1 69 ? 21.531 -8.828 -2.752 1 95.38 69 GLY B CA 1
ATOM 2131 C C . GLY B 1 69 ? 20.453 -7.805 -2.418 1 95.38 69 GLY B C 1
ATOM 2132 O O . GLY B 1 69 ? 20.656 -6.605 -2.615 1 95.38 69 GLY B O 1
ATOM 2133 N N . LEU B 1 70 ? 19.312 -8.289 -1.874 1 95.88 70 LEU B N 1
ATOM 2134 C CA . LEU B 1 70 ? 18.188 -7.418 -1.546 1 95.88 70 LEU B CA 1
ATOM 2135 C C . LEU B 1 70 ? 18.328 -6.859 -0.134 1 95.88 70 LEU B C 1
ATOM 2137 O O . LEU B 1 70 ? 17.609 -5.926 0.244 1 95.88 70 LEU B O 1
ATOM 2141 N N . ILE B 1 71 ? 19.219 -7.348 0.679 1 96.56 71 ILE B N 1
ATOM 2142 C CA . ILE B 1 71 ? 19.312 -6.984 2.088 1 96.56 71 ILE B CA 1
ATOM 2143 C C . ILE B 1 71 ? 19.531 -5.48 2.217 1 96.56 71 ILE B C 1
ATOM 2145 O O . ILE B 1 71 ? 18.859 -4.809 2.992 1 96.56 71 ILE B O 1
ATOM 2149 N N . PRO B 1 72 ? 20.438 -4.867 1.414 1 97.69 72 PRO B N 1
ATOM 2150 C CA . PRO B 1 72 ? 20.578 -3.414 1.524 1 97.69 72 PRO B CA 1
ATOM 2151 C C . PRO B 1 72 ? 19.297 -2.672 1.155 1 97.69 72 PRO B C 1
ATOM 2153 O O . PRO B 1 72 ? 19.062 -1.555 1.629 1 97.69 72 PRO B O 1
ATOM 2156 N N . GLN B 1 73 ? 18.484 -3.254 0.283 1 96.88 73 GLN B N 1
ATOM 2157 C CA . GLN B 1 73 ? 17.25 -2.629 -0.155 1 96.88 73 GLN B CA 1
ATOM 2158 C C . GLN B 1 73 ? 16.266 -2.473 1.007 1 96.88 73 GLN B C 1
ATOM 2160 O O . GLN B 1 73 ? 15.516 -1.495 1.068 1 96.88 73 GLN B O 1
ATOM 2165 N N . ILE B 1 74 ? 16.312 -3.398 1.933 1 96.25 74 ILE B N 1
ATOM 2166 C CA . ILE B 1 74 ? 15.453 -3.344 3.107 1 96.25 74 ILE B CA 1
ATOM 2167 C C . ILE B 1 74 ? 15.648 -2.012 3.83 1 96.25 74 ILE B C 1
ATOM 2169 O O . ILE B 1 74 ? 14.68 -1.31 4.121 1 96.25 74 ILE B O 1
ATOM 2173 N N . PHE B 1 75 ? 16.797 -1.657 3.971 1 97.81 75 PHE B N 1
ATOM 2174 C CA . PHE B 1 75 ? 17.109 -0.456 4.738 1 97.81 75 PHE B CA 1
ATOM 2175 C C . PHE B 1 75 ? 16.938 0.793 3.881 1 97.81 75 PHE B C 1
ATOM 2177 O O . PHE B 1 75 ? 16.578 1.859 4.391 1 97.81 75 PHE B O 1
ATOM 2184 N N . ALA B 1 76 ? 17.156 0.626 2.576 1 97.75 76 ALA B N 1
ATOM 2185 C CA . ALA B 1 76 ? 16.828 1.734 1.684 1 97.75 76 ALA B CA 1
ATOM 2186 C C . ALA B 1 76 ? 15.336 2.053 1.73 1 97.75 76 ALA B C 1
ATOM 2188 O O . ALA B 1 76 ? 14.945 3.221 1.753 1 97.75 76 ALA B O 1
ATOM 2189 N N . TYR B 1 77 ? 14.562 1.01 1.767 1 94.56 77 TYR B N 1
ATOM 2190 C CA . TYR B 1 77 ? 13.117 1.186 1.856 1 94.56 77 TYR B CA 1
ATOM 2191 C C . TYR B 1 77 ? 12.727 1.836 3.178 1 94.56 77 TYR B C 1
ATOM 2193 O O . TYR B 1 77 ? 11.828 2.678 3.223 1 94.56 77 TYR B O 1
ATOM 2201 N N . ALA B 1 78 ? 13.406 1.482 4.219 1 95.62 78 ALA B N 1
ATOM 2202 C CA . ALA B 1 78 ? 13.141 2.02 5.555 1 95.62 78 ALA B CA 1
ATOM 2203 C C . ALA B 1 78 ? 13.414 3.52 5.602 1 95.62 78 ALA B C 1
ATOM 2205 O O . ALA B 1 78 ? 12.812 4.238 6.402 1 95.62 78 ALA B O 1
ATOM 2206 N N . VAL B 1 79 ? 14.242 3.98 4.777 1 97.19 79 VAL B N 1
ATOM 2207 C CA . VAL B 1 79 ? 14.57 5.402 4.73 1 97.19 79 VAL B CA 1
ATOM 2208 C C . VAL B 1 79 ? 13.695 6.098 3.693 1 97.19 79 VAL B C 1
ATOM 2210 O O . VAL B 1 79 ? 13.188 7.199 3.934 1 97.19 79 VAL B O 1
ATOM 2213 N N . ASN B 1 80 ? 13.461 5.461 2.602 1 95.88 80 ASN B N 1
ATOM 2214 C CA . ASN B 1 80 ? 12.75 6.062 1.476 1 95.88 80 ASN B CA 1
ATOM 2215 C C . ASN B 1 80 ? 11.273 6.281 1.792 1 95.88 80 ASN B C 1
ATOM 2217 O O . ASN B 1 80 ? 10.703 7.309 1.419 1 95.88 80 ASN B O 1
ATOM 2221 N N . PHE B 1 81 ? 10.742 5.371 2.408 1 93 81 PHE B N 1
ATOM 2222 C CA . PHE B 1 81 ? 9.312 5.449 2.686 1 93 81 PHE B CA 1
ATOM 2223 C C . PHE B 1 81 ? 8.992 6.68 3.525 1 93 81 PHE B C 1
ATOM 2225 O O . PHE B 1 81 ? 8.148 7.492 3.15 1 93 81 PHE B O 1
ATOM 2232 N N . PRO B 1 82 ? 9.664 6.879 4.641 1 95.75 82 PRO B N 1
ATOM 2233 C CA . PRO B 1 82 ? 9.414 8.094 5.426 1 95.75 82 PRO B CA 1
ATOM 2234 C C . PRO B 1 82 ? 9.695 9.367 4.641 1 95.75 82 PRO B C 1
ATOM 2236 O O . PRO B 1 82 ? 8.992 10.367 4.812 1 95.75 82 PRO B O 1
ATOM 2239 N N . ILE B 1 83 ? 10.695 9.32 3.854 1 96.44 83 ILE B N 1
ATOM 2240 C CA . ILE B 1 83 ? 11.016 10.492 3.045 1 96.44 83 ILE B CA 1
ATOM 2241 C C . ILE B 1 83 ? 9.836 10.828 2.133 1 96.44 83 ILE B C 1
ATOM 2243 O O . ILE B 1 83 ? 9.422 11.984 2.047 1 96.44 83 ILE B O 1
ATOM 2247 N N . GLN B 1 84 ? 9.273 9.805 1.508 1 93.19 84 GLN B N 1
ATOM 2248 C CA . GLN B 1 84 ? 8.141 10 0.607 1 93.19 84 GLN B CA 1
ATOM 2249 C C . GLN B 1 84 ? 6.93 10.555 1.356 1 93.19 84 GLN B C 1
ATOM 2251 O O . GLN B 1 84 ? 6.25 11.461 0.871 1 93.19 84 GLN B O 1
ATOM 2256 N N . LYS B 1 85 ? 6.711 10.008 2.467 1 92.94 85 LYS B N 1
ATOM 2257 C CA . LYS B 1 85 ? 5.559 10.438 3.254 1 92.94 85 LYS B CA 1
ATOM 2258 C C . LYS B 1 85 ? 5.758 11.852 3.793 1 92.94 85 LYS B C 1
ATOM 2260 O O . LYS B 1 85 ? 4.801 12.617 3.904 1 92.94 85 LYS B O 1
ATOM 2265 N N . PHE B 1 86 ? 6.996 12.188 4.184 1 95.69 86 PHE B N 1
ATOM 2266 C CA . PHE B 1 86 ? 7.367 13.531 4.602 1 95.69 86 PHE B CA 1
ATOM 2267 C C . PHE B 1 86 ? 7.047 14.547 3.51 1 95.69 86 PHE B C 1
ATOM 2269 O O . PHE B 1 86 ? 6.426 15.578 3.775 1 95.69 86 PHE B O 1
ATOM 2276 N N . LEU B 1 87 ? 7.434 14.25 2.336 1 94.69 87 LEU B N 1
ATOM 2277 C CA . LEU B 1 87 ? 7.184 15.133 1.201 1 94.69 87 LEU B CA 1
ATOM 2278 C C . LEU B 1 87 ? 5.695 15.172 0.862 1 94.69 87 LEU B C 1
ATOM 2280 O O . LEU B 1 87 ? 5.141 16.25 0.624 1 94.69 87 LEU B O 1
ATOM 2284 N N . GLN B 1 88 ? 5.078 14.047 0.926 1 91.31 88 GLN B N 1
ATOM 2285 C CA . GLN B 1 88 ? 3.658 13.938 0.605 1 91.31 88 GLN B CA 1
ATOM 2286 C C . GLN B 1 88 ? 2.809 14.742 1.588 1 91.31 88 GLN B C 1
ATOM 2288 O O . GLN B 1 88 ? 1.849 15.406 1.19 1 91.31 88 GLN B O 1
ATOM 2293 N N . ALA B 1 89 ? 3.16 14.648 2.834 1 92.88 89 ALA B N 1
ATOM 2294 C CA . ALA B 1 89 ? 2.42 15.367 3.865 1 92.88 89 ALA B CA 1
ATOM 2295 C C . ALA B 1 89 ? 2.391 16.875 3.572 1 92.88 89 ALA B C 1
ATOM 2297 O O . ALA B 1 89 ? 1.501 17.578 4.043 1 92.88 89 ALA B O 1
ATOM 2298 N N . GLN B 1 90 ? 3.35 17.297 2.779 1 94 90 GLN B N 1
ATOM 2299 C CA . GLN B 1 90 ? 3.459 18.703 2.408 1 94 90 GLN B CA 1
ATOM 2300 C C . GLN B 1 90 ? 2.916 18.953 1.002 1 94 90 GLN B C 1
ATOM 2302 O O . GLN B 1 90 ? 3.09 20.031 0.442 1 94 90 GLN B O 1
ATOM 2307 N N . SER B 1 91 ? 2.328 17.922 0.403 1 90.5 91 SER B N 1
ATOM 2308 C CA . SER B 1 91 ? 1.781 17.953 -0.949 1 90.5 91 SER B CA 1
ATOM 2309 C C . SER B 1 91 ? 2.885 18.141 -1.987 1 90.5 91 SER B C 1
ATOM 2311 O O . SER B 1 91 ? 2.66 18.75 -3.039 1 90.5 91 SER B O 1
ATOM 2313 N N . ILE B 1 92 ? 4.082 17.766 -1.621 1 92.88 92 ILE B N 1
ATOM 2314 C CA . ILE B 1 92 ? 5.211 17.75 -2.545 1 92.88 92 ILE B CA 1
ATOM 2315 C C . ILE B 1 92 ? 5.395 16.344 -3.107 1 92.88 92 ILE B C 1
ATOM 2317 O O . ILE B 1 92 ? 6.113 15.523 -2.529 1 92.88 92 ILE B O 1
ATOM 2321 N N . VAL B 1 93 ? 4.777 16.062 -4.262 1 89.44 93 VAL B N 1
ATOM 2322 C CA . VAL B 1 93 ? 4.766 14.695 -4.742 1 89.44 93 VAL B CA 1
ATOM 2323 C C . VAL B 1 93 ? 5.512 14.602 -6.07 1 89.44 93 VAL B C 1
ATOM 2325 O O . VAL B 1 93 ? 6.055 13.555 -6.418 1 89.44 93 VAL B O 1
ATOM 2328 N N . LEU B 1 94 ? 5.617 15.664 -6.762 1 91.44 94 LEU B N 1
ATOM 2329 C CA . LEU B 1 94 ? 6.16 15.656 -8.117 1 91.44 94 LEU B CA 1
ATOM 2330 C C . LEU B 1 94 ? 7.656 15.367 -8.102 1 91.44 94 LEU B C 1
ATOM 2332 O O . LEU B 1 94 ? 8.141 14.578 -8.914 1 91.44 94 LEU B O 1
ATOM 2336 N N . PRO B 1 95 ? 8.383 15.945 -7.148 1 93.81 95 PRO B N 1
ATOM 2337 C CA . PRO B 1 95 ? 9.812 15.648 -7.133 1 93.81 95 PRO B CA 1
ATOM 2338 C C . PRO B 1 95 ? 10.109 14.156 -6.973 1 93.81 95 PRO B C 1
ATOM 2340 O O . PRO B 1 95 ? 10.977 13.617 -7.664 1 93.81 95 PRO B O 1
ATOM 2343 N N . SER B 1 96 ? 9.43 13.516 -6.086 1 92.69 96 SER B N 1
ATOM 2344 C CA . SER B 1 96 ? 9.617 12.078 -5.891 1 92.69 96 SER B CA 1
ATOM 2345 C C . SER B 1 96 ? 9.297 11.297 -7.16 1 92.69 96 SER B C 1
ATOM 2347 O O . SER B 1 96 ? 10 10.344 -7.504 1 92.69 96 SER B O 1
ATOM 2349 N N . ALA B 1 97 ? 8.234 11.703 -7.852 1 91.62 97 ALA B N 1
ATOM 2350 C CA . ALA B 1 97 ? 7.848 11.039 -9.102 1 91.62 97 ALA B CA 1
ATOM 2351 C C . ALA B 1 97 ? 8.938 11.188 -10.156 1 91.62 97 ALA B C 1
ATOM 2353 O O . ALA B 1 97 ? 9.289 10.219 -10.836 1 91.62 97 ALA B O 1
ATOM 2354 N N . TYR B 1 98 ? 9.453 12.375 -10.273 1 94.88 98 TYR B N 1
ATOM 2355 C CA . TYR B 1 98 ? 10.5 12.633 -11.25 1 94.88 98 TYR B CA 1
ATOM 2356 C C . TYR B 1 98 ? 11.766 11.836 -10.914 1 94.88 98 TYR B C 1
ATOM 2358 O O . TYR B 1 98 ? 12.383 11.242 -11.797 1 94.88 98 TYR B O 1
ATOM 2366 N N . ILE B 1 99 ? 12.109 11.844 -9.68 1 96.44 99 ILE B N 1
ATOM 2367 C CA . ILE B 1 99 ? 13.305 11.141 -9.234 1 96.44 99 ILE B CA 1
ATOM 2368 C C . ILE B 1 99 ? 13.148 9.641 -9.484 1 96.44 99 ILE B C 1
ATOM 2370 O O . ILE B 1 99 ? 14.062 8.984 -9.984 1 96.44 99 ILE B O 1
ATOM 2374 N N . SER B 1 100 ? 11.977 9.102 -9.117 1 95 100 SER B N 1
ATOM 2375 C CA . SER B 1 100 ? 11.734 7.672 -9.297 1 95 100 SER B CA 1
ATOM 2376 C C . SER B 1 100 ? 11.758 7.289 -10.773 1 95 100 SER B C 1
ATOM 2378 O O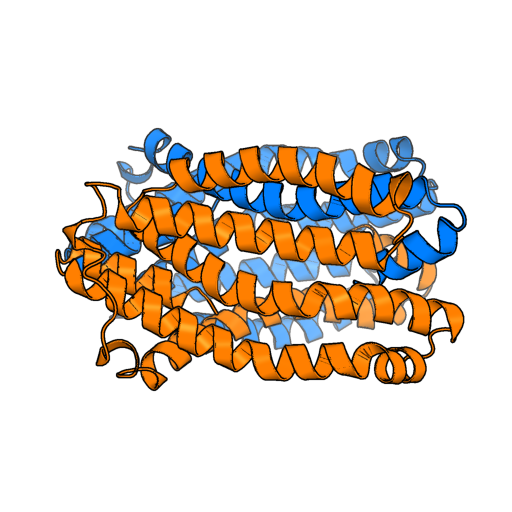 . SER B 1 100 ? 12.273 6.23 -11.141 1 95 100 SER B O 1
ATOM 2380 N N . THR B 1 101 ? 11.219 8.141 -11.609 1 95.12 101 THR B N 1
ATOM 2381 C CA . THR B 1 101 ? 11.219 7.883 -13.047 1 95.12 101 THR B CA 1
ATOM 2382 C C . THR B 1 101 ? 12.641 7.902 -13.602 1 95.12 101 THR B C 1
ATOM 2384 O O . THR B 1 101 ? 13.016 7.02 -14.375 1 95.12 101 THR B O 1
ATOM 2387 N N . ALA B 1 102 ? 13.375 8.898 -13.25 1 96.88 102 ALA B N 1
ATOM 2388 C CA . ALA B 1 102 ? 14.766 8.992 -13.68 1 96.88 102 ALA B CA 1
ATOM 2389 C C . ALA B 1 102 ? 15.562 7.777 -13.203 1 96.88 102 ALA B C 1
ATOM 2391 O O . ALA B 1 102 ? 16.391 7.246 -13.945 1 96.88 102 ALA B O 1
ATOM 2392 N N . THR B 1 103 ? 15.32 7.387 -11.961 1 97.19 103 THR B N 1
ATOM 2393 C CA . THR B 1 103 ? 16.016 6.234 -11.406 1 97.19 103 THR B CA 1
ATOM 2394 C C . THR B 1 103 ? 15.664 4.965 -12.172 1 97.19 103 THR B C 1
ATOM 2396 O O . THR B 1 103 ? 16.5 4.078 -12.336 1 97.19 103 THR B O 1
ATOM 2399 N N . LEU B 1 104 ? 14.445 4.898 -12.641 1 96.5 104 LEU B N 1
ATOM 2400 C CA . LEU B 1 104 ? 14.023 3.732 -13.414 1 96.5 104 LEU B CA 1
ATOM 2401 C C . LEU B 1 104 ? 14.859 3.59 -14.68 1 96.5 104 LEU B C 1
ATOM 2403 O O . LEU B 1 104 ? 15.242 2.48 -15.055 1 96.5 104 LEU B O 1
ATOM 2407 N N . VAL B 1 105 ? 15.094 4.688 -15.305 1 96.44 105 VAL B N 1
ATOM 2408 C CA . VAL B 1 105 ? 15.914 4.676 -16.516 1 96.44 105 VAL B CA 1
ATOM 2409 C C . VAL B 1 105 ? 17.312 4.152 -16.188 1 96.44 105 VAL B C 1
ATOM 2411 O O . VAL B 1 105 ? 17.844 3.285 -16.875 1 96.44 105 VAL B O 1
ATOM 2414 N N . LEU B 1 106 ? 17.891 4.637 -15.133 1 97.25 106 LEU B N 1
ATOM 2415 C CA . LEU B 1 106 ? 19.203 4.172 -14.68 1 97.25 106 LEU B CA 1
ATOM 2416 C C . LEU B 1 106 ? 19.156 2.697 -14.297 1 97.25 106 LEU B C 1
ATOM 2418 O O . LEU B 1 106 ? 20.109 1.955 -14.555 1 97.25 106 LEU B O 1
ATOM 2422 N N . HIS B 1 107 ? 18.062 2.33 -13.68 1 97.12 107 HIS B N 1
ATOM 2423 C CA . HIS B 1 107 ? 17.828 0.951 -13.266 1 97.12 107 HIS B CA 1
ATOM 2424 C C . HIS B 1 107 ? 17.875 0.001 -14.453 1 97.12 107 HIS B C 1
ATOM 2426 O O . HIS B 1 107 ? 18.484 -1.064 -14.383 1 97.12 107 HIS B O 1
ATOM 2432 N N . VAL B 1 108 ? 17.234 0.385 -15.492 1 95.38 108 VAL B N 1
ATOM 2433 C CA . VAL B 1 108 ? 17.203 -0.443 -16.688 1 95.38 108 VAL B CA 1
ATOM 2434 C C . VAL B 1 108 ? 18.625 -0.624 -17.234 1 95.38 108 VAL B C 1
ATOM 2436 O O . VAL B 1 108 ? 19.031 -1.744 -17.531 1 95.38 108 VAL B O 1
ATOM 2439 N N . LEU B 1 109 ? 19.344 0.427 -17.312 1 96.31 109 LEU B N 1
ATOM 2440 C CA . LEU B 1 109 ? 20.719 0.399 -17.812 1 96.31 109 LEU B CA 1
ATOM 2441 C C . LEU B 1 109 ? 21.609 -0.433 -16.906 1 96.31 109 LEU B C 1
ATOM 2443 O O . LEU B 1 109 ? 22.375 -1.276 -17.391 1 96.31 109 LEU B O 1
ATOM 2447 N N . MET B 1 110 ? 21.531 -0.209 -15.617 1 97.19 110 MET B N 1
ATOM 2448 C CA . MET B 1 110 ? 22.344 -0.941 -14.656 1 97.19 110 MET B CA 1
ATOM 2449 C C . MET B 1 110 ? 22 -2.428 -14.672 1 97.19 110 MET B C 1
ATOM 2451 O O . MET B 1 110 ? 22.891 -3.271 -14.523 1 97.19 110 MET B O 1
ATOM 2455 N N . SER B 1 111 ? 20.719 -2.705 -14.789 1 95.38 111 SER B N 1
ATOM 2456 C CA . SER B 1 111 ? 20.297 -4.098 -14.844 1 95.38 111 SER B CA 1
ATOM 2457 C C . SER B 1 111 ? 20.906 -4.824 -16.031 1 95.38 111 SER B C 1
ATOM 2459 O O . SER B 1 111 ? 21.438 -5.934 -15.883 1 95.38 111 SER B O 1
ATOM 2461 N N . TRP B 1 112 ? 20.844 -4.176 -17.156 1 93.12 112 TRP B N 1
ATOM 2462 C CA . TRP B 1 112 ? 21.406 -4.777 -18.359 1 93.12 112 TRP B CA 1
ATOM 2463 C C . TRP B 1 112 ? 22.906 -5 -18.203 1 93.12 112 TRP B C 1
ATOM 2465 O O . TRP B 1 112 ? 23.422 -6.078 -18.531 1 93.12 112 TRP B O 1
ATOM 2475 N N . VAL B 1 113 ? 23.578 -4.062 -17.672 1 94.62 113 VAL B N 1
ATOM 2476 C CA . VAL B 1 113 ? 25.031 -4.109 -17.562 1 94.62 113 VAL B CA 1
ATOM 2477 C C . VAL B 1 113 ? 25.438 -5.168 -16.531 1 94.62 113 VAL B C 1
ATOM 2479 O O . VAL B 1 113 ? 26.266 -6.039 -16.828 1 94.62 113 VAL B O 1
ATOM 2482 N N . LEU B 1 114 ? 24.859 -5.18 -15.367 1 93.69 114 LEU B N 1
ATOM 2483 C CA . LEU B 1 114 ? 25.312 -6.031 -14.266 1 93.69 114 LEU B CA 1
ATOM 2484 C C . LEU B 1 114 ? 24.828 -7.465 -14.461 1 93.69 114 LEU B C 1
ATOM 2486 O O . LEU B 1 114 ? 25.562 -8.414 -14.195 1 93.69 114 LEU B O 1
ATOM 2490 N N . MET B 1 115 ? 23.656 -7.543 -14.922 1 90.31 115 MET B N 1
ATOM 2491 C CA . MET B 1 115 ? 23.094 -8.883 -15.07 1 90.31 115 MET B CA 1
ATOM 2492 C C . MET B 1 115 ? 23.672 -9.586 -16.281 1 90.31 115 MET B C 1
ATOM 2494 O O . MET B 1 115 ? 24.031 -10.758 -16.219 1 90.31 115 MET B O 1
ATOM 2498 N N . TYR B 1 116 ? 23.703 -8.859 -17.359 1 86.25 116 TYR B N 1
ATOM 2499 C CA . TYR B 1 116 ? 23.969 -9.5 -18.641 1 86.25 116 TYR B CA 1
ATOM 2500 C C . TYR B 1 116 ? 25.406 -9.273 -19.078 1 86.25 116 TYR B C 1
ATOM 2502 O O . TYR B 1 116 ? 26.141 -10.227 -19.344 1 86.25 116 TYR B O 1
ATOM 2510 N N . LYS B 1 117 ? 25.922 -8.078 -19.109 1 89.06 117 LYS B N 1
ATOM 2511 C CA . LYS B 1 117 ? 27.25 -7.773 -19.641 1 89.06 117 LYS B CA 1
ATOM 2512 C C . LYS B 1 117 ? 28.344 -8.242 -18.688 1 89.06 117 LYS B C 1
ATOM 2514 O O . LYS B 1 117 ? 29.297 -8.898 -19.109 1 89.06 117 LYS B O 1
ATOM 2519 N N . VAL B 1 118 ? 28.234 -7.988 -17.391 1 92.5 118 VAL B N 1
ATOM 2520 C CA . VAL B 1 118 ? 29.234 -8.352 -16.391 1 92.5 118 VAL B CA 1
ATOM 2521 C C . VAL B 1 118 ? 29.016 -9.797 -15.938 1 92.5 118 VAL B C 1
ATOM 2523 O O . VAL B 1 118 ? 29.922 -10.445 -15.422 1 92.5 118 VAL B O 1
ATOM 2526 N N . GLY B 1 119 ? 27.719 -10.281 -16.062 1 88.75 119 GLY B N 1
ATOM 2527 C CA . GLY B 1 119 ? 27.422 -11.688 -15.812 1 88.75 119 GLY B CA 1
ATOM 2528 C C . GLY B 1 119 ? 27.203 -12 -14.344 1 88.75 119 GLY B C 1
ATOM 2529 O O . GLY B 1 119 ? 27.516 -13.102 -13.883 1 88.75 119 GLY B O 1
ATOM 2530 N N . LEU B 1 120 ? 26.766 -11.047 -13.57 1 92.62 120 LEU B N 1
ATOM 2531 C CA . LEU B 1 120 ? 26.516 -11.273 -12.156 1 92.62 120 LEU B CA 1
ATOM 2532 C C . LEU B 1 120 ? 25.203 -12 -11.938 1 92.62 120 LEU B C 1
ATOM 2534 O O . LEU B 1 120 ? 24.891 -12.422 -10.82 1 92.62 120 LEU B O 1
ATOM 2538 N N . GLY B 1 121 ? 24.469 -12.141 -13.031 1 90.56 121 GLY B N 1
ATOM 2539 C CA . GLY B 1 121 ? 23.234 -12.922 -12.977 1 90.56 121 GLY B CA 1
ATOM 2540 C C . GLY B 1 121 ? 22.234 -12.398 -11.969 1 90.56 121 GLY B C 1
ATOM 2541 O O . GLY B 1 121 ? 21.906 -11.211 -11.969 1 90.56 121 GLY B O 1
ATOM 2542 N N . LEU B 1 122 ? 21.781 -13.273 -11.07 1 89.62 122 LEU B N 1
ATOM 2543 C CA . LEU B 1 122 ? 20.75 -12.945 -10.102 1 89.62 122 LEU B CA 1
ATOM 2544 C C . LEU B 1 122 ? 21.281 -12.008 -9.031 1 89.62 122 LEU B C 1
ATOM 2546 O O . LEU B 1 122 ? 20.562 -11.148 -8.531 1 89.62 122 LEU B O 1
ATOM 2550 N N . LEU B 1 123 ? 22.469 -12.258 -8.688 1 92.56 123 LEU B N 1
ATOM 2551 C CA . LEU B 1 123 ? 23.062 -11.336 -7.723 1 92.56 123 LEU B CA 1
ATOM 2552 C C . LEU B 1 123 ? 23.109 -9.922 -8.289 1 92.56 123 LEU B C 1
ATOM 2554 O O . LEU B 1 123 ? 22.844 -8.953 -7.578 1 92.56 123 LEU B O 1
ATOM 2558 N N . GLY B 1 124 ? 23.406 -9.82 -9.547 1 93.31 124 GLY B N 1
ATOM 2559 C CA . GLY B 1 124 ? 23.375 -8.523 -10.195 1 93.31 124 GLY B CA 1
ATOM 2560 C C . GLY B 1 124 ? 22 -7.871 -10.195 1 93.31 124 GLY B C 1
ATOM 2561 O O . GLY B 1 124 ? 21.891 -6.668 -9.961 1 93.31 124 GLY B O 1
ATOM 2562 N N . ALA B 1 125 ? 21.016 -8.664 -10.391 1 92.5 125 ALA B N 1
ATOM 2563 C CA . ALA B 1 125 ? 19.641 -8.188 -10.414 1 92.5 125 ALA B CA 1
ATOM 2564 C C . ALA B 1 125 ? 19.25 -7.566 -9.07 1 92.5 125 ALA B C 1
ATOM 2566 O O . ALA B 1 125 ? 18.734 -6.445 -9.023 1 92.5 125 ALA B O 1
ATOM 2567 N N . SER B 1 126 ? 19.484 -8.289 -8 1 94.69 126 SER B N 1
ATOM 2568 C CA . SER B 1 126 ? 19.094 -7.809 -6.676 1 94.69 126 SER B CA 1
ATOM 2569 C C . SER B 1 126 ? 19.953 -6.625 -6.246 1 94.69 126 SER B C 1
ATOM 2571 O O . SER B 1 126 ? 19.453 -5.699 -5.598 1 94.69 126 SER B O 1
ATOM 2573 N N . LEU B 1 127 ? 21.188 -6.605 -6.629 1 96 127 LEU B N 1
ATOM 2574 C CA . LEU B 1 127 ? 22.062 -5.48 -6.297 1 96 127 LEU B CA 1
ATOM 2575 C C . LEU B 1 127 ? 21.609 -4.215 -7.016 1 96 127 LEU B C 1
ATOM 2577 O O . LEU B 1 127 ? 21.672 -3.119 -6.457 1 96 127 LEU B O 1
ATOM 2581 N N . VAL B 1 128 ? 21.203 -4.398 -8.211 1 96.69 128 VAL B N 1
ATOM 2582 C CA . VAL B 1 128 ? 20.719 -3.248 -8.953 1 96.69 128 VAL B CA 1
ATOM 2583 C C . VAL B 1 128 ? 19.484 -2.666 -8.25 1 96.69 128 VAL B C 1
ATOM 2585 O O . VAL B 1 128 ? 19.344 -1.445 -8.164 1 96.69 128 VAL B O 1
ATOM 2588 N N . LEU B 1 129 ? 18.594 -3.484 -7.789 1 95.56 129 LEU B N 1
ATOM 2589 C CA . LEU B 1 129 ? 17.453 -3.012 -7.027 1 95.56 129 LEU B CA 1
ATOM 2590 C C . LEU B 1 129 ? 17.891 -2.223 -5.801 1 95.56 129 LEU B C 1
ATOM 2592 O O . LEU B 1 129 ? 17.406 -1.119 -5.559 1 95.56 129 LEU B O 1
ATOM 2596 N N . SER B 1 130 ? 18.797 -2.793 -5.102 1 97.25 130 SER B N 1
ATOM 2597 C CA . SER B 1 130 ? 19.312 -2.156 -3.893 1 97.25 130 SER B CA 1
ATOM 2598 C C . SER B 1 130 ? 19.938 -0.802 -4.203 1 97.25 130 SER B C 1
ATOM 2600 O O . SER B 1 130 ? 19.641 0.193 -3.539 1 97.25 130 SER B O 1
ATOM 2602 N N . VAL B 1 131 ? 20.75 -0.804 -5.168 1 97.81 131 VAL B N 1
ATOM 2603 C CA . VAL B 1 131 ? 21.438 0.434 -5.535 1 97.81 131 VAL B CA 1
ATOM 2604 C C . VAL B 1 131 ? 20.406 1.464 -6.012 1 97.81 131 VAL B C 1
ATOM 2606 O O . VAL B 1 131 ? 20.516 2.646 -5.68 1 97.81 131 VAL B O 1
ATOM 2609 N N . SER B 1 132 ? 19.438 1.039 -6.805 1 97.5 132 SER B N 1
ATOM 2610 C CA . SER B 1 132 ? 18.406 1.939 -7.305 1 97.5 132 SER B CA 1
ATOM 2611 C C . SER B 1 132 ? 17.625 2.584 -6.156 1 97.5 132 SER B C 1
ATOM 2613 O O . SER B 1 132 ? 17.359 3.785 -6.184 1 97.5 132 SER B O 1
ATOM 2615 N N . TRP B 1 133 ? 17.312 1.805 -5.168 1 97.12 133 TRP B N 1
ATOM 2616 C CA . TRP B 1 133 ? 16.578 2.34 -4.027 1 97.12 133 TRP B CA 1
ATOM 2617 C C . TRP B 1 133 ? 17.438 3.34 -3.252 1 97.12 133 TRP B C 1
ATOM 2619 O O . TRP B 1 133 ? 16.938 4.367 -2.789 1 97.12 133 TRP B O 1
ATOM 2629 N N . TRP B 1 134 ? 18.703 3.061 -3.164 1 98.44 134 TRP B N 1
ATOM 2630 C CA . TRP B 1 134 ? 19.562 3.986 -2.449 1 98.44 134 TRP B CA 1
ATOM 2631 C C . TRP B 1 134 ? 19.797 5.258 -3.26 1 98.44 134 TRP B C 1
ATOM 2633 O O . TRP B 1 134 ? 19.969 6.34 -2.695 1 98.44 134 TRP B O 1
ATOM 2643 N N . ILE B 1 135 ? 19.812 5.129 -4.555 1 98.31 135 ILE B N 1
ATOM 2644 C CA . ILE B 1 135 ? 19.875 6.312 -5.406 1 98.31 135 ILE B CA 1
ATOM 2645 C C . ILE B 1 135 ? 18.641 7.184 -5.164 1 98.31 135 ILE B C 1
ATOM 2647 O O . ILE B 1 135 ? 18.75 8.406 -5.039 1 98.31 135 ILE B O 1
ATOM 2651 N N . MET B 1 136 ? 17.531 6.574 -5.062 1 97.44 136 MET B N 1
ATOM 2652 C CA . MET B 1 136 ? 16.297 7.297 -4.789 1 97.44 136 MET B CA 1
ATOM 2653 C C . MET B 1 136 ? 16.359 8.008 -3.439 1 97.44 136 MET B C 1
ATOM 2655 O O . MET B 1 136 ? 15.992 9.18 -3.328 1 97.44 136 MET B O 1
ATOM 2659 N N . VAL B 1 137 ? 16.797 7.254 -2.449 1 98.31 137 VAL B N 1
ATOM 2660 C CA . VAL B 1 137 ? 16.938 7.82 -1.11 1 98.31 137 VAL B CA 1
ATOM 2661 C C . VAL B 1 137 ? 17.859 9.047 -1.158 1 98.31 137 VAL B C 1
ATOM 2663 O O . VAL B 1 137 ? 17.484 10.109 -0.656 1 98.31 137 VAL B O 1
ATOM 2666 N N . ALA B 1 138 ? 18.984 8.898 -1.731 1 98.69 138 ALA B N 1
ATOM 2667 C CA . ALA B 1 138 ? 19.969 9.977 -1.788 1 98.69 138 ALA B CA 1
ATOM 2668 C C . ALA B 1 138 ? 19.406 11.18 -2.539 1 98.69 138 ALA B C 1
ATOM 2670 O O . ALA B 1 138 ? 19.516 12.32 -2.072 1 98.69 138 ALA B O 1
ATOM 2671 N N . ALA B 1 139 ? 18.797 10.938 -3.676 1 98.5 139 ALA B N 1
ATOM 2672 C CA . ALA B 1 139 ? 18.281 12.023 -4.504 1 98.5 139 ALA B CA 1
ATOM 2673 C C . ALA B 1 139 ? 17.156 12.773 -3.789 1 98.5 139 ALA B C 1
ATOM 2675 O O . ALA B 1 139 ? 17.109 14.008 -3.814 1 98.5 139 ALA B O 1
ATOM 2676 N N . GLN B 1 140 ? 16.281 12.062 -3.178 1 97.88 140 GLN B N 1
ATOM 2677 C CA . GLN B 1 140 ? 15.18 12.695 -2.465 1 97.88 140 GLN B CA 1
ATOM 2678 C C . GLN B 1 140 ? 15.68 13.461 -1.242 1 97.88 140 GLN B C 1
ATOM 2680 O O . GLN B 1 140 ? 15.156 14.531 -0.916 1 97.88 140 GLN B O 1
ATOM 2685 N N . PHE B 1 141 ? 16.641 12.867 -0.598 1 98.38 141 PHE B N 1
ATOM 2686 C CA . PHE B 1 141 ? 17.188 13.555 0.566 1 98.38 141 PHE B CA 1
ATOM 2687 C C . PHE B 1 141 ? 17.891 14.836 0.153 1 98.38 141 PHE B C 1
ATOM 2689 O O . PHE B 1 141 ? 17.812 15.852 0.845 1 98.38 141 PHE B O 1
ATOM 2696 N N . VAL B 1 142 ? 18.625 14.797 -0.899 1 98.25 142 VAL B N 1
ATOM 2697 C CA . VAL B 1 142 ? 19.266 16 -1.428 1 98.25 142 VAL B CA 1
ATOM 2698 C C . VAL B 1 142 ? 18.203 17.047 -1.741 1 98.25 142 VAL B C 1
ATOM 2700 O O . VAL B 1 142 ? 18.375 18.234 -1.422 1 98.25 142 VAL B O 1
ATOM 2703 N N . TYR B 1 143 ? 17.125 16.688 -2.385 1 98.06 143 TYR B N 1
ATOM 2704 C CA . TYR B 1 143 ? 16.016 17.609 -2.656 1 98.06 143 TYR B CA 1
ATOM 2705 C C . TYR B 1 143 ? 15.539 18.266 -1.374 1 98.06 143 TYR B C 1
ATOM 2707 O O . TYR B 1 143 ? 15.344 19.484 -1.332 1 98.06 143 TYR B O 1
ATOM 2715 N N . ILE B 1 144 ? 15.383 17.484 -0.324 1 98 144 ILE B N 1
ATOM 2716 C CA . ILE B 1 144 ? 14.867 17.984 0.949 1 98 144 ILE B CA 1
ATOM 2717 C C . ILE B 1 144 ? 15.82 19.031 1.523 1 98 144 ILE B C 1
ATOM 2719 O O . ILE B 1 144 ? 15.391 20.078 1.984 1 98 144 ILE B O 1
ATOM 2723 N N . VAL B 1 145 ? 17.078 18.766 1.461 1 97.25 145 VAL B N 1
ATOM 2724 C CA . VAL B 1 145 ? 18.078 19.594 2.105 1 97.25 145 VAL B CA 1
ATOM 2725 C C . VAL B 1 145 ? 18.266 20.891 1.301 1 97.25 145 VAL B C 1
ATOM 2727 O O . VAL B 1 145 ? 18.516 21.953 1.87 1 97.25 145 VAL B O 1
ATOM 2730 N N . VAL B 1 146 ? 18.078 20.844 -0.009 1 97.12 146 VAL B N 1
ATOM 2731 C CA . VAL B 1 146 ? 18.453 21.969 -0.848 1 97.12 146 VAL B CA 1
ATOM 2732 C C . VAL B 1 146 ? 17.203 22.797 -1.194 1 97.12 146 VAL B C 1
ATOM 2734 O O . VAL B 1 146 ? 17.297 23.984 -1.482 1 97.12 146 VAL B O 1
ATOM 2737 N N . SER B 1 147 ? 16.078 22.219 -1.168 1 96.25 147 SER B N 1
ATOM 2738 C CA . SER B 1 147 ? 14.867 22.906 -1.604 1 96.25 147 SER B CA 1
ATOM 2739 C C . SER B 1 147 ? 14.43 23.969 -0.602 1 96.25 147 SER B C 1
ATOM 2741 O O . SER B 1 147 ? 14.398 23.703 0.604 1 96.25 147 SER B O 1
ATOM 2743 N N . PRO B 1 148 ? 14.031 25.141 -1.102 1 96 148 PRO B N 1
ATOM 2744 C CA . PRO B 1 148 ? 13.523 26.172 -0.205 1 96 148 PRO B CA 1
ATOM 2745 C C . PRO B 1 148 ? 12.195 25.797 0.451 1 96 148 PRO B C 1
ATOM 2747 O O . PRO B 1 148 ? 11.898 26.25 1.558 1 96 148 PRO B O 1
ATOM 2750 N N . THR B 1 149 ? 11.531 24.922 -0.205 1 94.88 149 THR B N 1
ATOM 2751 C CA . THR B 1 149 ? 10.219 24.531 0.284 1 94.88 149 THR B CA 1
ATOM 2752 C C . THR B 1 149 ? 10.344 23.672 1.539 1 94.88 149 THR B C 1
ATOM 2754 O O . THR B 1 149 ? 9.422 23.625 2.357 1 94.88 149 THR B O 1
ATOM 2757 N N . CYS B 1 150 ? 11.445 23.047 1.737 1 96.88 150 CYS B N 1
ATOM 2758 C CA . CYS B 1 150 ? 11.625 22.156 2.871 1 96.88 150 CYS B CA 1
ATOM 2759 C C . CYS B 1 150 ? 12.531 22.781 3.928 1 96.88 150 CYS B C 1
ATOM 2761 O O . CYS B 1 150 ? 12.922 22.109 4.883 1 96.88 150 CYS B O 1
ATOM 2763 N N . ARG B 1 151 ? 12.805 24 3.771 1 96.38 151 ARG B N 1
ATOM 2764 C CA . ARG B 1 151 ? 13.758 24.672 4.645 1 96.38 151 ARG B CA 1
ATOM 2765 C C . ARG B 1 151 ? 13.273 24.688 6.09 1 96.38 151 ARG B C 1
ATOM 2767 O O . ARG B 1 151 ? 14.062 24.5 7.02 1 96.38 151 ARG B O 1
ATOM 2774 N N . HIS B 1 152 ? 11.969 24.875 6.266 1 96.69 152 HIS B N 1
ATOM 2775 C CA . HIS B 1 152 ? 11.422 24.969 7.613 1 96.69 152 HIS B CA 1
ATOM 2776 C C . HIS B 1 152 ? 11.023 23.609 8.156 1 96.69 152 HIS B C 1
ATOM 2778 O O . HIS B 1 152 ? 10.844 23.438 9.359 1 96.69 152 HIS B O 1
ATOM 2784 N N . THR B 1 153 ? 10.875 22.656 7.281 1 97.31 153 THR B N 1
ATOM 2785 C CA . THR B 1 153 ? 10.391 21.344 7.707 1 97.31 153 THR B CA 1
ATOM 2786 C C . THR B 1 153 ? 11.562 20.391 7.98 1 97.31 153 THR B C 1
ATOM 2788 O O . THR B 1 153 ? 11.406 19.406 8.695 1 97.31 153 THR B O 1
ATOM 2791 N N . TRP B 1 154 ? 12.609 20.641 7.398 1 97.25 154 TRP B N 1
ATOM 2792 C CA . TRP B 1 154 ? 13.844 19.922 7.703 1 97.25 154 TRP B CA 1
ATOM 2793 C C . TRP B 1 154 ? 14.883 20.844 8.312 1 97.25 154 TRP B C 1
ATOM 2795 O O . TRP B 1 154 ? 15.5 21.656 7.609 1 97.25 154 TRP B O 1
ATOM 2805 N N . THR B 1 155 ? 15.148 20.688 9.57 1 95.69 155 THR B N 1
ATOM 2806 C CA . THR B 1 155 ? 16.047 21.594 10.289 1 95.69 155 THR B CA 1
ATOM 2807 C C . THR B 1 155 ? 17.297 20.859 10.742 1 95.69 155 THR B C 1
ATOM 2809 O O . THR B 1 155 ? 18.031 21.344 11.609 1 95.69 155 THR B O 1
ATOM 2812 N N . GLY B 1 156 ? 17.531 19.719 10.148 1 94.94 156 GLY B N 1
ATOM 2813 C CA . GLY B 1 156 ? 18.703 18.953 10.492 1 94.94 156 GLY B CA 1
ATOM 2814 C C . GLY B 1 156 ? 18.406 17.766 11.398 1 94.94 156 GLY B C 1
ATOM 2815 O O . GLY B 1 156 ? 17.25 17.484 11.688 1 94.94 156 GLY B O 1
ATOM 2816 N N . PHE B 1 157 ? 19.406 17.078 11.703 1 95.56 157 PHE B N 1
ATOM 2817 C CA . PHE B 1 157 ? 19.281 15.898 12.562 1 95.56 157 PHE B CA 1
ATOM 2818 C C . PHE B 1 157 ? 19.047 16.312 14.016 1 95.56 157 PHE B C 1
ATOM 2820 O O . PHE B 1 157 ? 19.609 17.297 14.477 1 95.56 157 PHE B O 1
ATOM 2827 N N . SER B 1 158 ? 18.172 15.641 14.68 1 94.56 158 SER B N 1
ATOM 2828 C CA . SER B 1 158 ? 17.844 15.977 16.062 1 94.56 158 SER B CA 1
ATOM 2829 C C . SER B 1 158 ? 17.734 14.727 16.922 1 94.56 158 SER B C 1
ATOM 2831 O O . SER B 1 158 ? 17.219 13.695 16.469 1 94.56 158 SER B O 1
ATOM 2833 N N . TRP B 1 159 ? 18.078 14.836 18.156 1 94.38 159 TRP B N 1
ATOM 2834 C CA . TRP B 1 159 ? 17.969 13.742 19.125 1 94.38 159 TRP B CA 1
ATOM 2835 C C . TRP B 1 159 ? 16.516 13.555 19.562 1 94.38 159 TRP B C 1
ATOM 2837 O O . TRP B 1 159 ? 16.172 12.508 20.125 1 94.38 159 TRP B O 1
ATOM 2847 N N . GLN B 1 160 ? 15.789 14.516 19.297 1 93.56 160 GLN B N 1
ATOM 2848 C CA . GLN B 1 160 ? 14.375 14.414 19.625 1 93.56 160 GLN B CA 1
ATOM 2849 C C . GLN B 1 160 ? 13.711 13.281 18.859 1 93.56 160 GLN B C 1
ATOM 2851 O O . GLN B 1 160 ? 12.625 12.828 19.219 1 93.56 160 GLN B O 1
ATOM 2856 N N . ALA B 1 161 ? 14.375 12.875 17.812 1 93.38 161 ALA B N 1
ATOM 2857 C CA . ALA B 1 161 ? 13.859 11.789 16.969 1 93.38 161 ALA B CA 1
ATOM 2858 C C . ALA B 1 161 ? 13.75 10.492 17.766 1 93.38 161 ALA B C 1
ATOM 2860 O O . ALA B 1 161 ? 12.969 9.602 17.406 1 93.38 161 ALA B O 1
ATOM 2861 N N . PHE B 1 162 ? 14.492 10.414 18.828 1 93.5 162 PHE B N 1
ATOM 2862 C CA . PHE B 1 162 ? 14.516 9.188 19.609 1 93.5 162 PHE B CA 1
ATOM 2863 C C . PHE B 1 162 ? 13.445 9.219 20.703 1 93.5 162 PHE B C 1
ATOM 2865 O O . PHE B 1 162 ? 13.227 8.227 21.391 1 93.5 162 PHE B O 1
ATOM 2872 N N . SER B 1 163 ? 12.805 10.359 20.766 1 89.81 163 SER B N 1
ATOM 2873 C CA . SER B 1 163 ? 11.734 10.484 21.75 1 89.81 163 SER B CA 1
ATOM 2874 C C . SER B 1 163 ? 10.375 10.188 21.125 1 89.81 163 SER B C 1
ATOM 2876 O O . SER B 1 163 ? 10.18 10.391 19.922 1 89.81 163 SER B O 1
ATOM 2878 N N . GLY B 1 164 ? 9.477 9.578 21.812 1 87.31 164 GLY B N 1
ATOM 2879 C CA . GLY B 1 164 ? 8.117 9.359 21.359 1 87.31 164 GLY B CA 1
ATOM 2880 C C . GLY B 1 164 ? 7.98 8.133 20.469 1 87.31 164 GLY B C 1
ATOM 2881 O O . GLY B 1 164 ? 7 7.988 19.734 1 87.31 164 GLY B O 1
ATOM 2882 N N . LEU B 1 165 ? 8.945 7.32 20.453 1 87.88 165 LEU B N 1
ATOM 2883 C CA . LEU B 1 165 ? 9 6.133 19.609 1 87.88 165 LEU B CA 1
ATOM 2884 C C . LEU B 1 165 ? 7.852 5.184 19.938 1 87.88 165 LEU B C 1
ATOM 2886 O O . LEU B 1 165 ? 7.23 4.621 19.031 1 87.88 165 LEU B O 1
ATOM 2890 N N . PRO B 1 166 ? 7.457 5.09 21.172 1 85.69 166 PRO B N 1
ATOM 2891 C CA . PRO B 1 166 ? 6.379 4.148 21.469 1 85.69 166 PRO B CA 1
ATOM 2892 C C . PRO B 1 166 ? 5.035 4.57 20.875 1 85.69 166 PRO B C 1
ATOM 2894 O O . PRO B 1 166 ? 4.297 3.734 20.359 1 85.69 166 PRO B O 1
ATOM 2897 N N . SER B 1 167 ? 4.793 5.844 20.953 1 82 167 SER B N 1
ATOM 2898 C CA . SER B 1 167 ? 3.545 6.34 20.375 1 82 167 SER B CA 1
ATOM 2899 C C . SER B 1 167 ? 3.537 6.203 18.859 1 82 167 SER B C 1
ATOM 2901 O O . SER B 1 167 ? 2.51 5.871 18.266 1 82 167 SER B O 1
ATOM 2903 N N . PHE B 1 168 ? 4.613 6.469 18.328 1 86.94 168 PHE B N 1
ATOM 2904 C CA . PHE B 1 168 ? 4.773 6.316 16.891 1 86.94 168 PHE B CA 1
ATOM 2905 C C . PHE B 1 168 ? 4.602 4.859 16.484 1 86.94 168 PHE B C 1
ATOM 2907 O O . PHE B 1 168 ? 3.959 4.566 15.469 1 86.94 168 PHE B O 1
ATOM 2914 N N . PHE B 1 169 ? 5.043 4.02 17.281 1 87.5 169 PHE B N 1
ATOM 2915 C CA . PHE B 1 169 ? 4.957 2.588 17.016 1 87.5 169 PHE B CA 1
ATOM 2916 C C . PHE B 1 169 ? 3.512 2.107 17.094 1 87.5 169 PHE B C 1
ATOM 2918 O O . PHE B 1 169 ? 3.09 1.264 16.312 1 87.5 169 PHE B O 1
ATOM 2925 N N . LYS B 1 170 ? 2.828 2.598 18 1 83.81 170 LYS B N 1
ATOM 2926 C CA . LYS B 1 170 ? 1.437 2.189 18.156 1 83.81 170 LYS B CA 1
ATOM 2927 C C . LYS B 1 170 ? 0.626 2.496 16.906 1 83.81 170 LYS B C 1
ATOM 2929 O O . LYS B 1 170 ? -0.127 1.647 16.422 1 83.81 170 LYS B O 1
ATOM 2934 N N . LEU B 1 171 ? 0.816 3.672 16.406 1 81.94 171 LEU B N 1
ATOM 2935 C CA . LEU B 1 171 ? 0.115 4.078 15.188 1 81.94 171 LEU B CA 1
ATOM 2936 C C . LEU B 1 171 ? 0.543 3.221 14 1 81.94 171 LEU B C 1
ATOM 2938 O O . LEU B 1 171 ? -0.298 2.77 13.219 1 81.94 171 LEU B O 1
ATOM 2942 N N . SER B 1 172 ? 1.771 2.938 13.898 1 86.38 172 SER B N 1
ATOM 2943 C CA . SER B 1 172 ? 2.322 2.156 12.797 1 86.38 172 SER B CA 1
ATOM 2944 C C . SER B 1 172 ? 1.886 0.697 12.883 1 86.38 172 SER B C 1
ATOM 2946 O O . SER B 1 172 ? 1.583 0.075 11.859 1 86.38 172 SER B O 1
ATOM 2948 N N . ALA B 1 173 ? 1.863 0.16 14.023 1 86.19 173 ALA B N 1
ATOM 2949 C CA . ALA B 1 173 ? 1.487 -1.235 14.242 1 86.19 173 ALA B CA 1
ATOM 2950 C C . ALA B 1 173 ? 0.03 -1.476 13.859 1 86.19 173 ALA B C 1
ATOM 2952 O O . ALA B 1 173 ? -0.3 -2.502 13.258 1 86.19 173 ALA B O 1
ATOM 2953 N N . ALA B 1 174 ? -0.759 -0.571 14.242 1 82.5 174 ALA B N 1
ATOM 2954 C CA . ALA B 1 174 ? -2.174 -0.69 13.898 1 82.5 174 ALA B CA 1
ATOM 2955 C C . ALA B 1 174 ? -2.371 -0.74 12.391 1 82.5 174 ALA B C 1
ATOM 2957 O O . ALA B 1 174 ? -3.146 -1.555 11.883 1 82.5 174 ALA B O 1
ATOM 2958 N N . SER B 1 175 ? -1.66 0.087 11.711 1 82.5 175 SER B N 1
ATOM 2959 C CA . SER B 1 175 ? -1.752 0.127 10.258 1 82.5 175 SER B CA 1
ATOM 2960 C C . SER B 1 175 ? -1.199 -1.15 9.633 1 82.5 175 SER B C 1
ATOM 2962 O O . SER B 1 175 ? -1.732 -1.643 8.641 1 82.5 175 SER B O 1
ATOM 2964 N N . ALA B 1 176 ? -0.212 -1.609 10.203 1 83.62 176 ALA B N 1
ATOM 2965 C CA . ALA B 1 176 ? 0.387 -2.852 9.719 1 83.62 176 ALA B CA 1
ATOM 2966 C C . ALA B 1 176 ? -0.589 -4.016 9.852 1 83.62 176 ALA B C 1
ATOM 2968 O O . ALA B 1 176 ? -0.706 -4.844 8.945 1 83.62 176 ALA B O 1
ATOM 2969 N N . VAL B 1 177 ? -1.205 -4.016 10.922 1 83.56 177 VAL B N 1
ATOM 2970 C CA . VAL B 1 177 ? -2.178 -5.078 11.164 1 83.56 177 VAL B CA 1
ATOM 2971 C C . VAL B 1 177 ? -3.277 -5.023 10.109 1 83.56 177 VAL B C 1
ATOM 2973 O O . VAL B 1 177 ? -3.682 -6.055 9.57 1 83.56 177 VAL B O 1
ATOM 2976 N N . MET B 1 178 ? -3.668 -3.848 9.789 1 83.81 178 MET B N 1
ATOM 2977 C CA . MET B 1 178 ? -4.719 -3.676 8.789 1 83.81 178 MET B CA 1
ATOM 2978 C C . MET B 1 178 ? -4.266 -4.191 7.426 1 83.81 178 MET B C 1
ATOM 2980 O O . MET B 1 178 ? -5.023 -4.863 6.727 1 83.81 178 MET B O 1
ATOM 2984 N N . LEU B 1 179 ? -3.098 -3.934 7.184 1 83.56 179 LEU B N 1
ATOM 2985 C CA . LEU B 1 179 ? -2.547 -4.383 5.91 1 83.56 179 LEU B CA 1
ATOM 2986 C C . LEU B 1 179 ? -2.42 -5.902 5.875 1 83.56 179 LEU B C 1
ATOM 2988 O O . LEU B 1 179 ? -2.715 -6.527 4.855 1 83.56 179 LEU B O 1
ATOM 2992 N N . CYS B 1 180 ? -1.969 -6.402 6.977 1 84.81 180 CYS B N 1
ATOM 2993 C CA . CYS B 1 180 ? -1.852 -7.855 7.074 1 84.81 180 CYS B CA 1
ATOM 2994 C C . CYS B 1 180 ? -3.215 -8.523 6.941 1 84.81 180 CYS B C 1
ATOM 2996 O O . CYS B 1 180 ? -3.35 -9.539 6.258 1 84.81 180 CYS B O 1
ATOM 2998 N N . LEU B 1 181 ? -4.16 -7.973 7.57 1 87.69 181 LEU B N 1
ATOM 2999 C CA . LEU B 1 181 ? -5.504 -8.531 7.52 1 87.69 181 LEU B CA 1
ATOM 3000 C C . LEU B 1 181 ? -6.039 -8.539 6.094 1 87.69 181 LEU B C 1
ATOM 3002 O O . LEU B 1 181 ? -6.727 -9.484 5.688 1 87.69 181 LEU B O 1
ATOM 3006 N N . GLU B 1 182 ? -5.66 -7.602 5.367 1 86.25 182 GLU B N 1
ATOM 3007 C CA . GLU B 1 182 ? -6.109 -7.535 3.979 1 86.25 182 GLU B CA 1
ATOM 3008 C C . GLU B 1 182 ? -5.633 -8.75 3.188 1 86.25 182 GLU B C 1
ATOM 3010 O O . GLU B 1 182 ? -6.387 -9.305 2.385 1 86.25 182 GLU B O 1
ATOM 3015 N N . THR B 1 183 ? -4.512 -9.164 3.396 1 86.81 183 THR B N 1
ATOM 3016 C CA . THR B 1 183 ? -3.979 -10.328 2.693 1 86.81 183 THR B CA 1
ATOM 3017 C C . THR B 1 183 ? -4.574 -11.617 3.254 1 86.81 183 THR B C 1
ATOM 3019 O O . THR B 1 183 ? -4.738 -12.602 2.525 1 86.81 183 THR B O 1
ATOM 3022 N N . TRP B 1 184 ? -4.836 -11.555 4.555 1 88.88 184 TRP B N 1
ATOM 3023 C CA . TRP B 1 184 ? -5.363 -12.75 5.207 1 88.88 184 TRP B CA 1
ATOM 3024 C C . TRP B 1 184 ? -6.75 -13.094 4.672 1 88.88 184 TRP B C 1
ATOM 3026 O O . TRP B 1 184 ? -7.125 -14.266 4.605 1 88.88 184 TRP B O 1
ATOM 3036 N N . TYR B 1 185 ? -7.5 -12.117 4.273 1 91.88 185 TYR B N 1
ATOM 3037 C CA . TYR B 1 185 ? -8.805 -12.352 3.672 1 91.88 185 TYR B CA 1
ATOM 3038 C C . TYR B 1 185 ? -8.688 -13.227 2.432 1 91.88 185 TYR B C 1
ATOM 3040 O O . TYR B 1 185 ? -9.438 -14.195 2.27 1 91.88 185 TYR B O 1
ATOM 3048 N N . PHE B 1 186 ? -7.742 -12.945 1.665 1 89.94 186 PHE B N 1
ATOM 3049 C CA . PHE B 1 186 ? -7.539 -13.711 0.445 1 89.94 186 PHE B CA 1
ATOM 3050 C C . PHE B 1 186 ? -6.957 -15.086 0.763 1 89.94 186 PHE B C 1
ATOM 3052 O O . PHE B 1 186 ? -7.332 -16.078 0.145 1 89.94 186 PHE B O 1
ATOM 3059 N N . GLN B 1 187 ? -6.109 -15.125 1.746 1 88.81 187 GLN B N 1
ATOM 3060 C CA . GLN B 1 187 ? -5.473 -16.391 2.102 1 88.81 187 GLN B CA 1
ATOM 3061 C C . GLN B 1 187 ? -6.496 -17.391 2.617 1 88.81 187 GLN B C 1
ATOM 3063 O O . GLN B 1 187 ? -6.367 -18.594 2.369 1 88.81 187 GLN B O 1
ATOM 3068 N N . VAL B 1 188 ? -7.398 -16.922 3.314 1 90.5 188 VAL B N 1
ATOM 3069 C CA . VAL B 1 188 ? -8.469 -17.781 3.805 1 90.5 188 VAL B CA 1
ATOM 3070 C C . VAL B 1 188 ? -9.188 -18.438 2.627 1 90.5 188 VAL B C 1
ATOM 3072 O O . VAL B 1 188 ? -9.484 -19.641 2.662 1 90.5 188 VAL B O 1
ATOM 3075 N N . LEU B 1 189 ? -9.414 -17.734 1.542 1 89.38 189 LEU B N 1
ATOM 3076 C CA . LEU B 1 189 ? -10.086 -18.266 0.365 1 89.38 189 LEU B CA 1
ATOM 3077 C C . LEU B 1 189 ? -9.234 -19.312 -0.324 1 89.38 189 LEU B C 1
ATOM 3079 O O . LEU B 1 189 ? -9.75 -20.344 -0.782 1 89.38 189 LEU B O 1
ATOM 3083 N N . VAL B 1 190 ? -7.988 -19 -0.366 1 87.56 190 VAL B N 1
ATOM 3084 C CA . VAL B 1 190 ? -7.066 -19.938 -1 1 87.56 190 VAL B CA 1
ATOM 3085 C C . VAL B 1 190 ? -7.082 -21.266 -0.246 1 87.56 190 VAL B C 1
ATOM 3087 O O . VAL B 1 190 ? -7.117 -22.328 -0.86 1 87.56 190 VAL B O 1
ATOM 3090 N N . ILE B 1 191 ? -7.086 -21.172 1.067 1 87.12 191 ILE B N 1
ATOM 3091 C CA . ILE B 1 191 ? -7.062 -22.375 1.91 1 87.12 191 ILE B CA 1
ATOM 3092 C C . ILE B 1 191 ? -8.352 -23.156 1.716 1 87.12 191 ILE B C 1
ATOM 3094 O O . ILE B 1 191 ? -8.32 -24.375 1.499 1 87.12 191 ILE B O 1
ATOM 3098 N N . ILE B 1 192 ? -9.43 -22.547 1.65 1 88.31 192 ILE B N 1
ATOM 3099 C CA . ILE B 1 192 ? -10.727 -23.219 1.543 1 88.31 192 ILE B CA 1
ATOM 3100 C C . ILE B 1 192 ? -10.93 -23.719 0.117 1 88.31 192 ILE B C 1
ATOM 3102 O O . ILE B 1 192 ? -11.578 -24.75 -0.097 1 88.31 192 ILE B O 1
ATOM 3106 N N . ALA B 1 193 ? -10.391 -23.016 -0.857 1 88.88 193 ALA B N 1
ATOM 3107 C CA . ALA B 1 193 ? -10.469 -23.453 -2.248 1 88.88 193 ALA B CA 1
ATOM 3108 C C . ALA B 1 193 ? -9.828 -24.828 -2.426 1 88.88 193 ALA B C 1
ATOM 3110 O O . ALA B 1 193 ? -10.211 -25.594 -3.312 1 88.88 193 ALA B O 1
ATOM 3111 N N . GLY B 1 194 ? -8.859 -25.094 -1.651 1 86.69 194 GLY B N 1
ATOM 3112 C CA . GLY B 1 194 ? -8.227 -26.406 -1.667 1 86.69 194 GLY B CA 1
ATOM 3113 C C . GLY B 1 194 ? -9.164 -27.531 -1.272 1 86.69 194 GLY B C 1
ATOM 3114 O O . GLY B 1 194 ? -8.891 -28.688 -1.562 1 86.69 194 GLY B O 1
ATOM 3115 N N . LEU B 1 195 ? -10.242 -27.188 -0.647 1 84.62 195 LEU B N 1
ATOM 3116 C CA . LEU B 1 195 ? -11.203 -28.188 -0.183 1 84.62 195 LEU B CA 1
ATOM 3117 C C . LEU B 1 195 ? -12.305 -28.406 -1.218 1 84.62 195 LEU B C 1
ATOM 3119 O O . LEU B 1 195 ? -13.156 -29.281 -1.049 1 84.62 195 LEU B O 1
ATOM 3123 N N . LEU B 1 196 ? -12.289 -27.781 -2.346 1 87.75 196 LEU B N 1
ATOM 3124 C CA . LEU B 1 196 ? -13.32 -27.891 -3.377 1 87.75 196 LEU B CA 1
ATOM 3125 C C . LEU B 1 196 ? -13.094 -29.125 -4.238 1 87.75 196 LEU B C 1
ATOM 3127 O O . LEU B 1 196 ? -11.992 -29.672 -4.266 1 87.75 196 LEU B O 1
ATOM 3131 N N . PRO B 1 197 ? -14.117 -29.609 -4.945 1 85.62 197 PRO B N 1
ATOM 3132 C CA . PRO B 1 197 ? -14 -30.828 -5.75 1 85.62 197 PRO B CA 1
ATOM 3133 C C . PRO B 1 197 ? -12.914 -30.719 -6.82 1 85.62 197 PRO B C 1
ATOM 3135 O O . PRO B 1 197 ? -12.203 -31.703 -7.078 1 85.62 197 PRO B O 1
ATOM 3138 N N . ASN B 1 198 ? -12.711 -29.609 -7.496 1 86.44 198 ASN B N 1
ATOM 3139 C CA . ASN B 1 198 ? -11.648 -29.344 -8.461 1 86.44 198 ASN B CA 1
ATOM 3140 C C . ASN B 1 198 ? -10.664 -28.297 -7.945 1 86.44 198 ASN B C 1
ATOM 3142 O O . ASN B 1 198 ? -10.594 -27.188 -8.477 1 86.44 198 ASN B O 1
ATOM 3146 N N . PRO B 1 199 ? -9.828 -28.75 -7.008 1 87.31 199 PRO B N 1
ATOM 3147 C CA . PRO B 1 199 ? -8.984 -27.766 -6.324 1 87.31 199 PRO B CA 1
ATOM 3148 C C . PRO B 1 199 ? -7.914 -27.172 -7.234 1 87.31 199 PRO B C 1
ATOM 3150 O O . PRO B 1 199 ? -7.555 -26 -7.09 1 87.31 199 PRO B O 1
ATOM 3153 N N . GLU B 1 200 ? -7.453 -27.953 -8.148 1 88.12 200 GLU B N 1
ATOM 3154 C CA . GLU B 1 200 ? -6.391 -27.453 -9.023 1 88.12 200 GLU B CA 1
ATOM 3155 C C . GLU B 1 200 ? -6.875 -26.281 -9.867 1 88.12 200 GLU B C 1
ATOM 3157 O O . GLU B 1 200 ? -6.203 -25.25 -9.945 1 88.12 200 GLU B O 1
ATOM 3162 N N . ILE B 1 201 ? -8 -26.469 -10.484 1 84.94 201 ILE B N 1
ATOM 3163 C CA . ILE B 1 201 ? -8.562 -25.422 -11.312 1 84.94 201 ILE B CA 1
ATOM 3164 C C . ILE B 1 201 ? -8.883 -24.203 -10.445 1 84.94 201 ILE B C 1
ATOM 3166 O O . ILE B 1 201 ? -8.625 -23.062 -10.844 1 84.94 201 ILE B O 1
ATOM 3170 N N . ALA B 1 202 ? -9.43 -24.484 -9.266 1 87.19 202 ALA B N 1
ATOM 3171 C CA . ALA B 1 202 ? -9.789 -23.406 -8.344 1 87.19 202 ALA B CA 1
ATOM 3172 C C . ALA B 1 202 ? -8.555 -22.609 -7.91 1 87.19 202 ALA B C 1
ATOM 3174 O O . ALA B 1 202 ? -8.547 -21.391 -7.957 1 87.19 202 ALA B O 1
ATOM 3175 N N . LEU B 1 203 ? -7.52 -23.266 -7.57 1 85.06 203 LEU B N 1
ATOM 3176 C CA . LEU B 1 203 ? -6.293 -22.641 -7.086 1 85.06 203 LEU B CA 1
ATOM 3177 C C . LEU B 1 203 ? -5.562 -21.938 -8.219 1 85.06 203 LEU B C 1
ATOM 3179 O O . LEU B 1 203 ? -5.039 -20.828 -8.031 1 85.06 203 LEU B O 1
ATOM 3183 N N . ASP B 1 204 ? -5.543 -22.469 -9.391 1 82.56 204 ASP B N 1
ATOM 3184 C CA . ASP B 1 204 ? -4.949 -21.828 -10.555 1 82.56 204 ASP B CA 1
ATOM 3185 C C . ASP B 1 204 ? -5.676 -20.531 -10.898 1 82.56 204 ASP B C 1
ATOM 3187 O O . ASP B 1 204 ? -5.039 -19.531 -11.227 1 82.56 204 ASP B O 1
ATOM 3191 N N . SER B 1 205 ? -6.914 -20.594 -10.727 1 83.56 205 SER B N 1
ATOM 3192 C CA . SER B 1 205 ? -7.734 -19.422 -11.016 1 83.56 205 SER B CA 1
ATOM 3193 C C . SER B 1 205 ? -7.477 -18.297 -10.016 1 83.56 205 SER B C 1
ATOM 3195 O O . SER B 1 205 ? -7.414 -17.125 -10.391 1 83.56 205 SER B O 1
ATOM 3197 N N . LEU B 1 206 ? -7.297 -18.703 -8.789 1 85 206 LEU B N 1
ATOM 3198 C CA . LEU B 1 206 ? -7.043 -17.719 -7.742 1 85 206 LEU B CA 1
ATOM 3199 C C . LEU B 1 206 ? -5.652 -17.125 -7.891 1 85 206 LEU B C 1
ATOM 3201 O O . LEU B 1 206 ? -5.441 -15.953 -7.551 1 85 206 LEU B O 1
ATOM 3205 N N . SER B 1 207 ? -4.727 -17.891 -8.414 1 76.94 207 SER B N 1
ATOM 3206 C CA . SER B 1 207 ? -3.342 -17.438 -8.531 1 76.94 207 SER B CA 1
ATOM 3207 C C . SER B 1 207 ? -3.186 -16.406 -9.633 1 76.94 207 SER B C 1
ATOM 3209 O O . SER B 1 207 ? -2.211 -15.648 -9.648 1 76.94 207 SER B O 1
ATOM 3211 N N . ILE B 1 208 ? -4.074 -16.375 -10.539 1 70.88 208 ILE B N 1
ATOM 3212 C CA . ILE B 1 208 ? -4.059 -15.398 -11.625 1 70.88 208 ILE B CA 1
ATOM 3213 C C . ILE B 1 208 ? -4.422 -14.016 -11.086 1 70.88 208 ILE B C 1
ATOM 3215 O O . ILE B 1 208 ? -4.004 -13 -11.633 1 70.88 208 ILE B O 1
ATOM 3219 N N . TRP B 1 209 ? -5.094 -14.055 -9.938 1 67.88 209 TRP B N 1
ATOM 3220 C CA . TRP B 1 209 ? -5.539 -12.805 -9.328 1 67.88 209 TRP B CA 1
ATOM 3221 C C . TRP B 1 209 ? -4.5 -12.281 -8.344 1 67.88 209 TRP B C 1
ATOM 3223 O O . TRP B 1 209 ? -4.246 -11.078 -8.281 1 67.88 209 TRP B O 1
#

pLDDT: mean 92.02, std 6.4, range [49.47, 98.69]

Radius of gyration: 22.59 Å; Cα contacts (8 Å, |Δi|>4): 594; chains: 2; bounding box: 53×57×47 Å

Secondary structure (DSSP, 8-state):
-THHHHHHHHHHHHTT-THHHHHHHHHHHHHHHHHHHHHHHHHHTHHHHHHHTT--HHHHHHHHHHHHHHHHHHHHHHHHHHHHHHHHHTT--HHHHHHHHHHHHHHHHHHIIIIIIS--HHHHHHHHHHHHHHHHHHHHHHHHHH-GGGTTT-----GGGGSSHHHHHHHHHHHHHHHHHHHHHHHHHHHHHTTSSSHHHHHHHHHH-/-THHHHHHHHHHHHTT-THHHHHHHHHHHHHHHHHHHHHHHHHHTHHHHHHHTT--HHHHHHHHHHHHHHHHHHHHHHHHHHHHHHHHHTT--HHHHHHHHHHHHHHHHHHIIIIIIS--HHHHHHHHHHHHHHHHHHHHHHHHHH-GGGTTT-----GGGGSSHHHHHHHHHHHHHHHHHHHHHHHHHHHHHTTSSSHHHHHHHHHH-